Protein 1V90 (pdb70)

InterPro domains:
  IPR016328 Beta/delta-agatoxin family [PIRSF001882] (2-37)
  IPR016328 Beta/delta-agatoxin family [PS60015] (2-33)

Radius of gyration: 8.94 Å; Cα contacts (8 Å, |Δi|>4): 65; chains: 1; bounding box: 26×20×15 Å

Sequence (37 aa):
GCLGEGEKCADWSGPSCCDGFYCSCRSMPYCRCRNNSGCLGEGEKCADWSGPSCCDGFYCSCRSMPYCRCRNNSGCLGEGEKCADWSGPSCCDGFYCSCRSMPYCRCRNNSGCLGEGEKCADWSGPSCCDGFYCSCRSMPYCRCRNNSGCLGEGEKCADWSGPSCCDGFYCSCRSMPYCRCRNNSGCLGEGEKCADWSGPSCCDGFYCSCRSMPYCRCRNNSGCLGEGEKCADWSGPSCCDGFYCSCRSMPYCRCRNNSGCLGEGEKCADWSGPSCCDGFYCSCRSMPYCRCRNNSGCLGEGEKCADWSGPSCCDGFYCSCRSMPYCRCRNNSGCLGEGEKCADWSGPSCCDGFYCSCRSMPYCRCRNNSGCLGEGEKCADWSGPSCCDGFYCSCRSMPYCRCRNNSGCLGEGEKCADWSGPSCCDGFYCSCRSMPYCRCRNNSGCLGEGEKCADWSGPSCCDGFYCSCRSMPYCRCRNNSGCLGEGEKCADWSGPSCCDGFYCSCRSMPYCRCRNNSGCLGEGEKCADWSGPSCCDGFYCSCRSMPYCRCRNNSGCLGEGEKCADWSGPSCCDGFYCSCRSMPYCRCRNNSGCLGEGEKCADWSGPSCCDGFYCSCRSMPYCRCRNNSGCLGEGEKCADWSGPSCCDGFYCSCRSMPYCRCRNNSGCLGEGEKCADWSGPSCCDGFYCSCRSMPYCRCRNNSGCLGEGEKCADWSGPSCCDGFYCSCRSMPYCRCRNNS

Organism: Pireneitega luctuosa (NCBI:txid185217)

GO terms:
  GO:0005576 extracellular region (C, EXP)
  GO:0090729 toxin activity (F, IDA)
  GO:0019871 sodium channel inhibitor activity (F, IDA)

Solvent-accessible surface area: 3144 Å² total; per-residue (Å²): 116,65,10,27,127,77,99,130,14,38,138,242,86,27,43,68,10,25,141,49,28,102,28,61,32,188,120,78,131,151,34,157,30,126,97,99,151

Secondary structure (DSSP, 8-state):
----SSS---TTT-S---TTB----SSSS-----B--

B-factor: mean 1.0, std 0.0, range [1.0, 1.0]

Foldseek 3Di:
DFDADPHHHDPPVHFAGDPQWGKDPPPHNDIHIGGDD

Nearest PDB structures (foldseek):
  1v90-assembly1_A  TM=1.028E+00  e=8.537E-07  Pireneitega luctuosa
  1v91-assembly1_A  TM=5.366E-01  e=7.710E-04  Pireneitega luctuosa
  1kqh-assembly1_A  TM=5.358E-01  e=4.341E-02  Hadronyche infensa
  5irx-assembly1_E  TM=5.372E-01  e=1.035E+00  Cyriopagopus schmidti
  1v90-assembly1_A  TM=8.289E-01  e=4.088E-05  Pireneitega luctuosa

Structure (mmCIF, N/CA/C/O backbone):
data_1V90
#
_entry.id   1V90
#
loop_
_atom_site.group_PDB
_atom_site.id
_atom_site.type_symbol
_atom_site.label_atom_id
_atom_site.label_alt_id
_atom_site.label_comp_id
_atom_site.label_asym_id
_atom_site.label_entity_id
_atom_site.label_seq_id
_atom_site.pdbx_PDB_ins_code
_atom_site.Cartn_x
_atom_site.Cartn_y
_atom_site.Cartn_z
_atom_site.occupancy
_atom_site.B_iso_or_equiv
_atom_site.auth_seq_id
_atom_site.auth_comp_id
_atom_site.auth_asym_id
_atom_site.auth_atom_id
_atom_site.pdbx_PDB_model_num
ATOM 1 N N . GLY A 1 1 ? 6.278 8.870 7.431 1.00 1.00 1 GLY A N 1
ATOM 2 C CA . GLY A 1 1 ? 4.951 9.234 6.861 1.00 1.00 1 GLY A CA 1
ATOM 3 C C . GLY A 1 1 ? 4.384 8.146 5.971 1.00 1.00 1 GLY A C 1
ATOM 4 O O . GLY A 1 1 ? 5.130 7.419 5.315 1.00 1.00 1 GLY A O 1
ATOM 10 N N . CYS A 1 2 ? 3.060 8.031 5.952 1.00 1.00 2 CYS A N 1
ATOM 11 C CA . CYS A 1 2 ? 2.387 7.039 5.154 1.00 1.00 2 CYS A CA 1
ATOM 12 C C . CYS A 1 2 ? 2.525 7.348 3.664 1.00 1.00 2 CYS A C 1
ATOM 13 O O . CYS A 1 2 ? 3.328 8.195 3.272 1.00 1.00 2 CYS A O 1
ATOM 20 N N . LEU A 1 3 ? 1.747 6.654 2.835 1.00 1.00 3 LEU A N 1
ATOM 21 C CA . LEU A 1 3 ? 1.801 6.862 1.392 1.00 1.00 3 LEU A CA 1
ATOM 22 C C . LEU A 1 3 ? 0.476 7.399 0.861 1.00 1.00 3 LEU A C 1
ATOM 23 O O . LEU A 1 3 ? -0.269 6.690 0.185 1.00 1.00 3 LEU A O 1
ATOM 39 N N . GLY A 1 4 ? 0.197 8.663 1.168 1.00 1.00 4 GLY A N 1
ATOM 40 C CA . GLY A 1 4 ? -1.032 9.294 0.714 1.00 1.00 4 GLY A CA 1
ATOM 41 C C . GLY A 1 4 ? -2.252 8.406 0.872 1.00 1.00 4 GLY A C 1
ATOM 42 O O . GLY A 1 4 ? -2.339 7.623 1.817 1.00 1.00 4 GLY A O 1
ATOM 46 N N . GLU A 1 5 ? -3.195 8.531 -0.056 1.00 1.00 5 GLU A N 1
ATOM 47 C CA . GLU A 1 5 ? -4.417 7.735 -0.018 1.00 1.00 5 GLU A CA 1
ATOM 48 C C . GLU A 1 5 ? -4.578 6.923 -1.299 1.00 1.00 5 GLU A C 1
ATOM 49 O O . GLU A 1 5 ? -4.836 5.720 -1.255 1.00 1.00 5 GLU A O 1
ATOM 61 N N . GLY A 1 6 ? -4.428 7.590 -2.441 1.00 1.00 6 GLY A N 1
ATOM 62 C CA . GLY A 1 6 ? -4.565 6.913 -3.723 1.00 1.00 6 GLY A CA 1
ATOM 63 C C . GLY A 1 6 ? -3.281 6.582 -4.365 1.00 1.00 6 GLY A C 1
ATOM 64 O O . GLY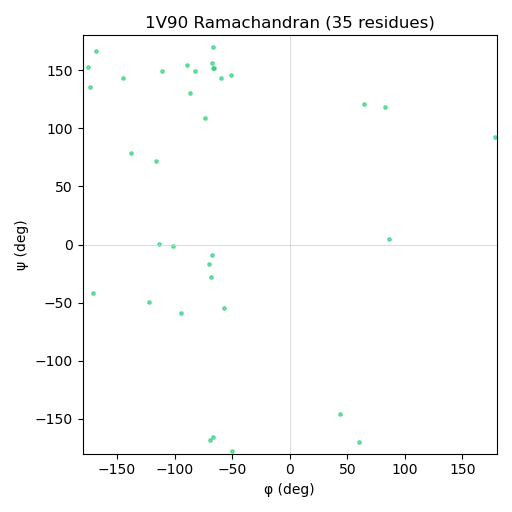 A 1 6 ? -3.153 5.998 -5.441 1.00 1.00 6 GLY A O 1
ATOM 68 N N . GLU A 1 7 ? -2.399 6.995 -3.630 1.00 1.00 7 GLU A N 1
ATOM 69 C CA . GLU A 1 7 ? -0.966 6.882 -3.877 1.00 1.00 7 GLU A CA 1
ATOM 70 C C . GLU A 1 7 ? -0.489 5.448 -3.670 1.00 1.00 7 GLU A C 1
ATOM 71 O O . GLU A 1 7 ? -0.432 4.960 -2.541 1.00 1.00 7 GLU A O 1
ATOM 83 N N . LYS A 1 8 ? -0.149 4.779 -4.766 1.00 1.00 8 LYS A N 1
ATOM 84 C CA . LYS A 1 8 ? 0.323 3.400 -4.704 1.00 1.00 8 LYS A CA 1
ATOM 85 C C . LYS A 1 8 ? 1.588 3.296 -3.859 1.00 1.00 8 LYS A C 1
ATOM 86 O O . LYS A 1 8 ? 2.437 4.187 -3.882 1.00 1.00 8 LYS A O 1
ATOM 105 N N . CYS A 1 9 ? 1.707 2.203 -3.112 1.00 1.00 9 CYS A N 1
ATOM 106 C CA . CYS A 1 9 ? 2.866 1.984 -2.260 1.00 1.00 9 CYS A CA 1
ATOM 107 C C . CYS A 1 9 ? 4.131 1.789 -3.088 1.00 1.00 9 CYS A C 1
ATOM 108 O O . CYS A 1 9 ? 4.070 1.639 -4.308 1.00 1.00 9 CYS A O 1
ATOM 115 N N . ALA A 1 10 ? 5.277 1.791 -2.415 1.00 1.00 10 ALA A N 1
ATOM 116 C CA . ALA A 1 10 ? 6.559 1.613 -3.085 1.00 1.00 10 ALA A CA 1
ATOM 117 C C . ALA A 1 10 ? 7.700 1.547 -2.077 1.00 1.00 10 ALA A C 1
ATOM 118 O O . ALA A 1 10 ? 7.614 2.115 -0.988 1.00 1.00 10 ALA A O 1
ATOM 125 N N . ASP A 1 11 ? 8.771 0.853 -2.449 1.00 1.00 11 ASP A N 1
ATOM 126 C CA . ASP A 1 11 ? 9.934 0.713 -1.580 1.00 1.00 11 ASP A CA 1
ATOM 127 C C . ASP A 1 11 ? 10.649 2.050 -1.386 1.00 1.00 11 ASP A C 1
ATOM 128 O O . ASP A 1 11 ? 11.548 2.166 -0.553 1.00 1.00 11 ASP A O 1
ATOM 137 N N . TRP A 1 12 ? 10.247 3.059 -2.157 1.00 1.00 12 TRP A N 1
ATOM 138 C CA . TRP A 1 12 ? 10.842 4.375 -2.072 1.00 1.00 12 TRP A CA 1
ATOM 139 C C . TRP A 1 12 ? 10.735 4.937 -0.657 1.00 1.00 12 TRP A C 1
ATOM 140 O O . TRP A 1 12 ? 11.736 5.328 -0.057 1.00 1.00 12 TRP A O 1
ATOM 161 N N . SER A 1 13 ? 9.514 4.976 -0.133 1.00 1.00 13 SER A N 1
ATOM 162 C CA . SER A 1 13 ? 9.274 5.495 1.215 1.00 1.00 13 SER A CA 1
ATOM 163 C C . SER A 1 13 ? 8.803 4.417 2.154 1.00 1.00 13 SER A C 1
ATOM 164 O O . SER A 1 13 ? 8.539 4.632 3.337 1.00 1.00 13 SER A O 1
ATOM 172 N N . GLY A 1 14 ? 8.714 3.281 1.578 1.00 1.00 14 GLY A N 1
ATOM 173 C CA . GLY A 1 14 ? 8.279 2.085 2.274 1.00 1.00 14 GLY A CA 1
ATOM 174 C C . GLY A 1 14 ? 6.765 1.983 2.359 1.00 1.00 14 GLY A C 1
ATOM 175 O O . GLY A 1 14 ? 6.120 2.851 2.947 1.00 1.00 14 GLY A O 1
ATOM 179 N N . PRO A 1 15 ? 6.162 0.929 1.777 1.00 1.00 15 PRO A N 1
ATOM 180 C CA . PRO A 1 15 ? 4.708 0.742 1.803 1.00 1.00 15 PRO A CA 1
ATOM 181 C C . PRO A 1 15 ? 4.132 0.847 3.211 1.00 1.00 15 PRO A C 1
ATOM 182 O O . PRO A 1 15 ? 4.769 0.446 4.185 1.00 1.00 15 PRO A O 1
ATOM 193 N N . SER A 1 16 ? 2.922 1.386 3.309 1.00 1.00 16 SER A N 1
ATOM 194 C CA . SER A 1 16 ? 2.257 1.542 4.598 1.00 1.00 16 SER A CA 1
ATOM 195 C C . SER A 1 16 ? 0.810 1.983 4.418 1.00 1.00 16 SER A C 1
ATOM 196 O O . SER A 1 16 ? -0.091 1.496 5.101 1.00 1.00 16 SER A O 1
ATOM 204 N N . CYS A 1 17 ? 0.600 2.910 3.494 1.00 1.00 17 CYS A N 1
ATOM 205 C CA . CYS A 1 17 ? -0.734 3.430 3.213 1.00 1.00 17 CYS A CA 1
ATOM 206 C C . CYS A 1 17 ? -1.291 4.174 4.426 1.00 1.00 17 CYS A C 1
ATOM 207 O O . CYS A 1 17 ? -1.418 3.604 5.510 1.00 1.00 17 CYS A O 1
ATOM 214 N N . CYS A 1 18 ? -1.609 5.455 4.236 1.00 1.00 18 CYS A N 1
ATOM 215 C CA . CYS A 1 18 ? -2.141 6.290 5.315 1.00 1.00 18 CYS A CA 1
ATOM 216 C C . CYS A 1 18 ? -3.311 5.619 6.034 1.00 1.00 18 CYS A C 1
ATOM 217 O O . CYS A 1 18 ? -3.679 4.484 5.731 1.00 1.00 18 CYS A O 1
ATOM 224 N N . ASP A 1 19 ? -3.881 6.336 6.999 1.00 1.00 19 ASP A N 1
ATOM 225 C CA . ASP A 1 19 ? -5.000 5.825 7.787 1.00 1.00 19 ASP A CA 1
ATOM 226 C C . ASP A 1 19 ? -6.255 5.652 6.938 1.00 1.00 19 ASP A C 1
ATOM 227 O O . ASP A 1 19 ? -6.445 6.344 5.938 1.00 1.00 19 ASP A O 1
ATOM 236 N N . GLY A 1 20 ? -7.105 4.713 7.346 1.00 1.00 20 GLY A N 1
ATOM 237 C CA . GLY A 1 20 ? -8.332 4.448 6.618 1.00 1.00 20 GLY A CA 1
ATOM 238 C C . GLY A 1 20 ? -8.122 3.461 5.489 1.00 1.00 20 GLY A C 1
ATOM 239 O O . GLY A 1 20 ? -9.033 3.195 4.705 1.00 1.00 20 GLY A O 1
ATOM 243 N N . PHE A 1 21 ? -6.910 2.923 5.405 1.00 1.00 21 PHE A N 1
ATOM 244 C CA . PHE A 1 21 ? -6.565 1.966 4.363 1.00 1.00 21 PHE A CA 1
ATOM 245 C C . PHE A 1 21 ? -5.170 1.396 4.605 1.00 1.00 21 PHE A C 1
ATOM 246 O O . PHE A 1 21 ? -4.238 2.135 4.927 1.00 1.00 21 PHE A O 1
ATOM 263 N N . TYR A 1 22 ? -5.028 0.084 4.454 1.00 1.00 22 TYR A N 1
ATOM 264 C CA . TYR A 1 22 ? -3.741 -0.571 4.665 1.00 1.00 22 TYR A CA 1
ATOM 265 C C . TYR A 1 22 ? -3.160 -1.078 3.349 1.00 1.00 22 TYR A C 1
ATOM 266 O O . TYR A 1 22 ? -3.896 -1.444 2.433 1.00 1.00 22 TYR A O 1
ATOM 284 N N . CYS A 1 23 ? -1.833 -1.098 3.264 1.00 1.00 23 CYS A N 1
ATOM 285 C CA . CYS A 1 23 ? -1.151 -1.561 2.061 1.00 1.00 23 CYS A CA 1
ATOM 286 C C . CYS A 1 23 ? -0.897 -3.063 2.119 1.00 1.00 23 CYS A C 1
ATOM 287 O O . CYS A 1 23 ? -0.800 -3.647 3.199 1.00 1.00 23 CYS A O 1
ATOM 294 N N . SER A 1 24 ? -0.789 -3.681 0.948 1.00 1.00 24 SER A N 1
ATOM 295 C CA . SER A 1 24 ? -0.544 -5.115 0.858 1.00 1.00 24 SER A CA 1
ATOM 296 C C . SER A 1 24 ? 0.475 -5.422 -0.235 1.00 1.00 24 SER A C 1
ATOM 297 O O . SER A 1 24 ? 0.113 -5.840 -1.335 1.00 1.00 24 SER A O 1
ATOM 305 N N . CYS A 1 25 ? 1.750 -5.211 0.075 1.00 1.00 25 CYS A N 1
ATOM 306 C CA . CYS A 1 25 ? 2.822 -5.463 -0.881 1.00 1.00 25 CYS A CA 1
ATOM 307 C C . CYS A 1 25 ? 3.402 -6.861 -0.692 1.00 1.00 25 CYS A C 1
ATOM 308 O O . CYS A 1 25 ? 3.384 -7.681 -1.610 1.00 1.00 25 CYS A O 1
ATOM 315 N N . ARG A 1 26 ? 3.917 -7.125 0.504 1.00 1.00 26 ARG A N 1
ATOM 316 C CA . ARG A 1 26 ? 4.503 -8.424 0.814 1.00 1.00 26 ARG A CA 1
ATOM 317 C C . ARG A 1 26 ? 5.676 -8.726 -0.114 1.00 1.00 26 ARG A C 1
ATOM 318 O O . ARG A 1 26 ? 6.139 -7.855 -0.849 1.00 1.00 26 ARG A O 1
ATOM 339 N N . SER A 1 27 ? 6.152 -9.967 -0.073 1.00 1.00 27 SER A N 1
ATOM 340 C CA . SER A 1 27 ? 7.272 -10.384 -0.910 1.00 1.00 27 SER A CA 1
ATOM 341 C C . SER A 1 27 ? 6.867 -10.456 -2.381 1.00 1.00 27 SER A C 1
ATOM 342 O O . SER A 1 27 ? 7.722 -10.487 -3.266 1.00 1.00 27 SER A O 1
ATOM 350 N N . MET A 1 28 ? 5.563 -10.484 -2.635 1.00 1.00 28 MET A N 1
ATOM 351 C CA . MET A 1 28 ? 5.053 -10.553 -4.000 1.00 1.00 28 MET A CA 1
ATOM 352 C C . MET A 1 28 ? 5.395 -9.282 -4.775 1.00 1.00 28 MET A C 1
ATOM 353 O O . MET A 1 28 ? 5.541 -8.210 -4.188 1.00 1.00 28 MET A O 1
ATOM 367 N N . PRO A 1 29 ? 5.530 -9.384 -6.110 1.00 1.00 29 PRO A N 1
ATOM 368 C CA . PRO A 1 29 ? 5.859 -8.237 -6.961 1.00 1.00 29 PRO A CA 1
ATOM 369 C C . PRO A 1 29 ? 4.720 -7.225 -7.031 1.00 1.00 29 PRO A C 1
ATOM 370 O O . PRO A 1 29 ? 4.947 -6.033 -7.236 1.00 1.00 29 PRO A O 1
ATOM 381 N N . TYR A 1 30 ? 3.495 -7.710 -6.861 1.00 1.00 30 TYR A N 1
ATOM 382 C CA . TYR A 1 30 ? 2.319 -6.849 -6.906 1.00 1.00 30 TYR A CA 1
ATOM 383 C C . TYR A 1 30 ? 2.032 -6.243 -5.536 1.00 1.00 30 TYR A C 1
ATOM 384 O O . TYR A 1 30 ? 1.993 -6.950 -4.529 1.00 1.00 30 TYR A O 1
ATOM 402 N N . CYS A 1 31 ? 1.832 -4.929 -5.507 1.00 1.00 31 CYS A N 1
ATOM 403 C CA . CYS A 1 31 ? 1.548 -4.227 -4.261 1.00 1.00 31 CYS A CA 1
ATOM 404 C C . CYS A 1 31 ? 0.569 -3.080 -4.485 1.00 1.00 31 CYS A C 1
ATOM 405 O O . CYS A 1 31 ? 0.613 -2.404 -5.513 1.00 1.00 31 CYS A O 1
ATOM 412 N N . ARG A 1 32 ? -0.313 -2.868 -3.515 1.00 1.00 32 ARG A N 1
ATOM 413 C CA . ARG A 1 32 ? -1.305 -1.803 -3.601 1.00 1.00 32 ARG A CA 1
ATOM 414 C C . ARG A 1 32 ? -1.996 -1.596 -2.258 1.00 1.00 32 ARG A C 1
ATOM 415 O O . ARG A 1 32 ? -1.881 -2.426 -1.356 1.00 1.00 32 ARG A O 1
ATOM 436 N N . CYS A 1 33 ? -2.714 -0.485 -2.130 1.00 1.00 33 CYS A N 1
ATOM 437 C CA . CYS A 1 33 ? -3.420 -0.170 -0.903 1.00 1.00 33 CYS A CA 1
ATOM 438 C C . CYS A 1 33 ? -4.556 -1.157 -0.660 1.00 1.00 33 CYS A C 1
ATOM 439 O O . CYS A 1 33 ? -4.629 -2.209 -1.295 1.00 1.00 33 CYS A O 1
ATOM 446 N N . ARG A 1 34 ? -5.439 -0.802 0.263 1.00 1.00 34 ARG A N 1
ATOM 447 C CA . ARG A 1 34 ? -6.582 -1.642 0.607 1.00 1.00 34 ARG A CA 1
ATOM 448 C C . ARG A 1 34 ? -7.403 -1.000 1.718 1.00 1.00 34 ARG A C 1
ATOM 449 O O . ARG A 1 34 ? -7.131 -1.197 2.902 1.00 1.00 34 ARG A O 1
ATOM 470 N N . ASN A 1 35 ? -8.408 -0.230 1.323 1.00 1.00 35 ASN A N 1
ATOM 471 C CA . ASN A 1 35 ? -9.276 0.446 2.281 1.00 1.00 35 ASN A CA 1
ATOM 472 C C . ASN A 1 35 ? -10.115 -0.562 3.052 1.00 1.00 35 ASN A C 1
ATOM 473 O O . ASN A 1 35 ? -10.356 -1.672 2.578 1.00 1.00 35 ASN A O 1
ATOM 484 N N . ASN A 1 36 ? -10.568 -0.171 4.234 1.00 1.00 36 ASN A N 1
ATOM 485 C CA . ASN A 1 36 ? -11.390 -1.053 5.048 1.00 1.00 36 ASN A CA 1
ATOM 486 C C . ASN A 1 36 ? -12.843 -1.001 4.596 1.00 1.00 36 ASN A C 1
ATOM 487 O O . ASN A 1 36 ? -13.321 0.024 4.110 1.00 1.00 36 ASN A O 1
ATOM 498 N N . SER A 1 37 ? -13.535 -2.117 4.761 1.00 1.00 37 SER A N 1
ATOM 499 C CA . SER A 1 37 ? -14.938 -2.215 4.374 1.00 1.00 37 SER A CA 1
ATOM 500 C C . SER A 1 37 ? -15.851 -1.950 5.567 1.00 1.00 37 SER A C 1
ATOM 501 O O . SER A 1 37 ? -15.324 -1.691 6.669 1.00 1.00 37 SER A O 1
ATOM 510 N N . GLY A 1 1 ? 6.298 11.139 5.655 1.00 1.00 1 GLY A N 2
ATOM 511 C CA . GLY A 1 1 ? 4.827 11.229 5.439 1.00 1.00 1 GLY A CA 2
ATOM 512 C C . GLY A 1 1 ? 4.183 9.869 5.261 1.00 1.00 1 GLY A C 2
ATOM 513 O O . GLY A 1 1 ? 4.846 8.839 5.385 1.00 1.00 1 GLY A O 2
ATOM 519 N N . CYS A 1 2 ? 2.886 9.864 4.969 1.00 1.00 2 CYS A N 2
ATOM 520 C CA . CYS A 1 2 ? 2.147 8.637 4.773 1.00 1.00 2 CYS A CA 2
ATOM 521 C C . CYS A 1 2 ? 2.463 8.029 3.410 1.00 1.00 2 CYS A C 2
ATOM 522 O O . CYS A 1 2 ? 3.364 8.493 2.711 1.00 1.00 2 CYS A O 2
ATOM 529 N N . LEU A 1 3 ? 1.718 6.995 3.032 1.00 1.00 3 LEU A N 2
ATOM 530 C CA . LEU A 1 3 ? 1.930 6.343 1.746 1.00 1.00 3 LEU A CA 2
ATOM 531 C C . LEU A 1 3 ? 0.639 6.304 0.939 1.00 1.00 3 LEU A C 2
ATOM 532 O O . LEU A 1 3 ? 0.071 5.241 0.688 1.00 1.00 3 LEU A O 2
ATOM 548 N N . GLY A 1 4 ? 0.194 7.485 0.531 1.00 1.00 4 GLY A N 2
ATOM 549 C CA . GLY A 1 4 ? -1.020 7.608 -0.257 1.00 1.00 4 GLY A CA 2
ATOM 550 C C . GLY A 1 4 ? -2.185 6.807 0.290 1.00 1.00 4 GLY A C 2
ATOM 551 O O . GLY A 1 4 ? -2.101 6.227 1.373 1.00 1.00 4 GLY A O 2
ATOM 555 N N . GLU A 1 5 ? -3.278 6.782 -0.468 1.00 1.00 5 GLU A N 2
ATOM 556 C CA . GLU A 1 5 ? -4.478 6.055 -0.069 1.00 1.00 5 GLU A CA 2
ATOM 557 C C . GLU A 1 5 ? -5.013 5.223 -1.231 1.00 1.00 5 GLU A C 2
ATOM 558 O O . GLU A 1 5 ? -5.319 4.042 -1.072 1.00 1.00 5 GLU A O 2
ATOM 570 N N . GLY A 1 6 ? -5.127 5.850 -2.398 1.00 1.00 6 GLY A N 2
ATOM 571 C CA . GLY A 1 6 ? -5.631 5.153 -3.574 1.00 1.00 6 GLY A CA 2
ATOM 572 C C . GLY A 1 6 ? -4.586 4.786 -4.544 1.00 1.00 6 GLY A C 2
ATOM 573 O O . GLY A 1 6 ? -4.777 4.187 -5.603 1.00 1.00 6 GLY A O 2
ATOM 577 N N . GLU A 1 7 ? -3.525 5.187 -4.094 1.00 1.00 7 GLU A N 2
ATOM 578 C CA . GLU A 1 7 ? -2.221 5.040 -4.732 1.00 1.00 7 GLU A CA 2
ATOM 579 C C . GLU A 1 7 ? -1.563 3.725 -4.323 1.00 1.00 7 GLU A C 2
ATOM 580 O O . GLU A 1 7 ? -2.004 3.065 -3.382 1.00 1.00 7 GLU A O 2
ATOM 592 N N . LYS A 1 8 ? -0.505 3.351 -5.035 1.00 1.00 8 LYS A N 2
ATOM 593 C CA . LYS A 1 8 ? 0.211 2.115 -4.744 1.00 1.00 8 LYS A CA 2
ATOM 594 C C . LYS A 1 8 ? 1.507 2.398 -3.993 1.00 1.00 8 LYS A C 2
ATOM 595 O O . LYS A 1 8 ? 2.189 3.389 -4.258 1.00 1.00 8 LYS A O 2
ATOM 614 N N . CYS A 1 9 ? 1.838 1.522 -3.052 1.00 1.00 9 CYS A N 2
ATOM 615 C CA . CYS A 1 9 ? 3.041 1.669 -2.257 1.00 1.00 9 CYS A CA 2
ATOM 616 C C . CYS A 1 9 ? 4.284 1.282 -3.037 1.00 1.00 9 CYS A C 2
ATOM 617 O O . CYS A 1 9 ? 4.210 0.870 -4.195 1.00 1.00 9 CYS A O 2
ATOM 624 N N . ALA A 1 10 ? 5.424 1.419 -2.383 1.00 1.00 10 ALA A N 2
ATOM 625 C CA . ALA A 1 10 ? 6.707 1.089 -2.989 1.00 1.00 10 ALA A CA 2
ATOM 626 C C . ALA A 1 10 ? 7.748 0.764 -1.923 1.00 1.00 10 ALA A C 2
ATOM 627 O O . ALA A 1 10 ? 7.653 1.228 -0.786 1.00 1.00 10 ALA A O 2
ATOM 634 N N . ASP A 1 11 ? 8.743 -0.033 -2.299 1.00 1.00 11 ASP A N 2
ATOM 635 C CA . ASP A 1 11 ? 9.806 -0.420 -1.377 1.00 1.00 11 ASP A CA 2
ATOM 636 C C . ASP A 1 11 ? 10.675 0.779 -0.993 1.00 1.00 11 ASP A C 2
ATOM 637 O O . ASP A 1 11 ? 11.517 0.682 -0.100 1.00 1.00 11 ASP A O 2
ATOM 646 N N . TRP A 1 12 ? 10.468 1.907 -1.668 1.00 1.00 12 TRP A N 2
ATOM 647 C CA . TRP A 1 12 ? 11.223 3.112 -1.402 1.00 1.00 12 TRP A CA 2
ATOM 648 C C . TRP A 1 12 ? 11.091 3.534 0.059 1.00 1.00 12 TRP A C 2
ATOM 649 O O . TRP A 1 12 ? 12.089 3.720 0.755 1.00 1.00 12 TRP A O 2
ATOM 670 N N . SER A 1 13 ? 9.851 3.686 0.515 1.00 1.00 13 SER A N 2
ATOM 671 C CA . SER A 1 13 ? 9.586 4.091 1.897 1.00 1.00 13 SER A CA 2
ATOM 672 C C . SER A 1 13 ? 8.906 3.000 2.680 1.00 1.00 13 SER A C 2
ATOM 673 O O . SER A 1 13 ? 8.588 3.127 3.862 1.00 1.00 13 SER A O 2
ATOM 681 N N . GLY A 1 14 ? 8.706 1.955 1.976 1.00 1.00 14 GLY A N 2
ATOM 682 C CA . GLY A 1 14 ? 8.063 0.767 2.506 1.00 1.00 14 GLY A CA 2
ATOM 683 C C . GLY A 1 14 ? 6.555 0.923 2.610 1.00 1.00 14 GLY A C 2
ATOM 684 O O . GLY A 1 14 ? 6.072 1.930 3.127 1.00 1.00 14 GLY A O 2
ATOM 688 N N . PRO A 1 15 ? 5.777 -0.061 2.124 1.00 1.00 15 PRO A N 2
ATOM 689 C CA . PRO A 1 15 ? 4.312 -0.005 2.174 1.00 1.00 15 PRO A CA 2
ATOM 690 C C . PRO A 1 15 ? 3.789 0.259 3.581 1.00 1.00 15 PRO A C 2
ATOM 691 O O . PRO A 1 15 ? 4.374 -0.191 4.566 1.00 1.00 15 PRO A O 2
ATOM 702 N N . SER A 1 16 ? 2.683 0.991 3.668 1.00 1.00 16 SER A N 2
ATOM 703 C CA . SER A 1 16 ? 2.080 1.312 4.956 1.00 1.00 16 SER A CA 2
ATOM 704 C C . SER A 1 16 ? 0.717 1.965 4.778 1.00 1.00 16 SER A C 2
ATOM 705 O O . SER A 1 16 ? -0.259 1.583 5.425 1.00 1.00 16 SER A O 2
ATOM 713 N N . CYS A 1 17 ? 0.664 2.950 3.896 1.00 1.00 17 CYS A N 2
ATOM 714 C CA . CYS A 1 17 ? -0.574 3.673 3.619 1.00 1.00 17 CYS A CA 2
ATOM 715 C C . CYS A 1 17 ? -1.058 4.411 4.865 1.00 1.00 17 CYS A C 2
ATOM 716 O O . CYS A 1 17 ? -1.014 3.869 5.969 1.00 1.00 17 CYS A O 2
ATOM 723 N N . CYS A 1 18 ? -1.513 5.653 4.688 1.00 1.00 18 CYS A N 2
ATOM 724 C CA . CYS A 1 18 ? -1.997 6.455 5.812 1.00 1.00 18 CYS A CA 2
ATOM 725 C C . CYS A 1 18 ? -3.100 5.742 6.584 1.00 1.00 18 CYS A C 2
ATOM 726 O O . CYS A 1 18 ? -3.221 4.518 6.554 1.00 1.00 18 CYS A O 2
ATOM 733 N N . ASP A 1 19 ? -3.895 6.536 7.280 1.00 1.00 19 ASP A N 2
ATOM 734 C CA . ASP A 1 19 ? -4.997 6.021 8.086 1.00 1.00 19 ASP A CA 2
ATOM 735 C C . ASP A 1 19 ? -6.267 5.870 7.256 1.00 1.00 19 ASP A C 2
ATOM 736 O O . ASP A 1 19 ? -6.483 6.602 6.290 1.00 1.00 19 ASP A O 2
ATOM 745 N N . GLY A 1 20 ? -7.098 4.905 7.636 1.00 1.00 20 GLY A N 2
ATOM 746 C CA . GLY A 1 20 ? -8.332 4.659 6.916 1.00 1.00 20 GLY A CA 2
ATOM 747 C C . GLY A 1 20 ? -8.117 3.760 5.717 1.00 1.00 20 GLY A C 2
ATOM 748 O O . GLY A 1 20 ? -9.027 3.550 4.915 1.00 1.00 20 GLY A O 2
ATOM 752 N N . PHE A 1 21 ? -6.902 3.233 5.594 1.00 1.00 21 PHE A N 2
ATOM 753 C CA . PHE A 1 21 ? -6.554 2.354 4.485 1.00 1.00 21 PHE A CA 2
ATOM 754 C C . PHE A 1 21 ? -5.171 1.747 4.696 1.00 1.00 21 PHE A C 2
ATOM 755 O O . PHE A 1 21 ? -4.198 2.465 4.928 1.00 1.00 21 PHE A O 2
ATOM 772 N N . TYR A 1 22 ? -5.088 0.424 4.617 1.00 1.00 22 TYR A N 2
ATOM 773 C CA . TYR A 1 22 ? -3.819 -0.271 4.803 1.00 1.00 22 TYR A CA 2
ATOM 774 C C . TYR A 1 22 ? -3.235 -0.706 3.464 1.00 1.00 22 TYR A C 2
ATOM 775 O O . TYR A 1 22 ? -3.963 -0.898 2.490 1.00 1.00 22 TYR A O 2
ATOM 793 N N . CYS A 1 23 ? -1.915 -0.856 3.423 1.00 1.00 23 CYS A N 2
ATOM 794 C CA . CYS A 1 23 ? -1.231 -1.266 2.202 1.00 1.00 23 CYS A CA 2
ATOM 795 C C . CYS A 1 23 ? -0.773 -2.717 2.289 1.00 1.00 23 CYS A C 2
ATOM 796 O O . CYS A 1 23 ? -0.557 -3.249 3.377 1.00 1.00 23 CYS A O 2
ATOM 803 N N . SER A 1 24 ? -0.625 -3.349 1.130 1.00 1.00 24 SER A N 2
ATOM 804 C CA . SER A 1 24 ? -0.189 -4.738 1.064 1.00 1.00 24 SER A CA 2
ATOM 805 C C . SER A 1 24 ? 0.674 -4.975 -0.171 1.00 1.00 24 SER A C 2
ATOM 806 O O . SER A 1 24 ? 0.166 -5.046 -1.291 1.00 1.00 24 SER A O 2
ATOM 814 N N . CYS A 1 25 ? 1.981 -5.094 0.039 1.00 1.00 25 CYS A N 2
ATOM 815 C CA . CYS A 1 25 ? 2.912 -5.321 -1.060 1.00 1.00 25 CYS A CA 2
ATOM 816 C C . CYS A 1 25 ? 3.366 -6.776 -1.100 1.00 1.00 25 CYS A C 2
ATOM 817 O O . CYS A 1 25 ? 3.371 -7.406 -2.158 1.00 1.00 25 CYS A O 2
ATOM 824 N N . ARG A 1 26 ? 3.746 -7.306 0.059 1.00 1.00 26 ARG A N 2
ATOM 825 C CA . ARG A 1 26 ? 4.201 -8.688 0.154 1.00 1.00 26 ARG A CA 2
ATOM 826 C C . ARG A 1 26 ? 5.401 -8.929 -0.759 1.00 1.00 26 ARG A C 2
ATOM 827 O O . ARG A 1 26 ? 6.034 -7.983 -1.228 1.00 1.00 26 ARG A O 2
ATOM 848 N N . SER A 1 27 ? 5.709 -10.198 -1.009 1.00 1.00 27 SER A N 2
ATOM 849 C CA . SER A 1 27 ? 6.833 -10.557 -1.867 1.00 1.00 27 SER A CA 2
ATOM 850 C C . SER A 1 27 ? 6.661 -9.987 -3.272 1.00 1.00 27 SER A C 2
ATOM 851 O O . SER A 1 27 ? 7.627 -9.862 -4.024 1.00 1.00 27 SER A O 2
ATOM 859 N N . MET A 1 28 ? 5.427 -9.643 -3.618 1.00 1.00 28 MET A N 2
ATOM 860 C CA . MET A 1 28 ? 5.127 -9.085 -4.931 1.00 1.00 28 MET A CA 2
ATOM 861 C C . MET A 1 28 ? 5.733 -7.690 -5.078 1.00 1.00 28 MET A C 2
ATOM 862 O O . MET A 1 28 ? 5.668 -6.878 -4.155 1.00 1.00 28 MET A O 2
ATOM 876 N N . PRO A 1 29 ? 6.333 -7.388 -6.245 1.00 1.00 29 PRO A N 2
ATOM 877 C CA . PRO A 1 29 ? 6.948 -6.081 -6.499 1.00 1.00 29 PRO A CA 2
ATOM 878 C C . PRO A 1 29 ? 5.914 -4.967 -6.621 1.00 1.00 29 PRO A C 2
ATOM 879 O O . PRO A 1 29 ? 6.206 -3.803 -6.348 1.00 1.00 29 PRO A O 2
ATOM 890 N N . TYR A 1 30 ? 4.704 -5.332 -7.031 1.00 1.00 30 TYR A N 2
ATOM 891 C CA . TYR A 1 30 ? 3.626 -4.362 -7.188 1.00 1.00 30 TYR A CA 2
ATOM 892 C C . TYR A 1 30 ? 2.751 -4.316 -5.940 1.00 1.00 30 TYR A C 2
ATOM 893 O O . TYR A 1 30 ? 2.079 -5.291 -5.604 1.00 1.00 30 TYR A O 2
ATOM 911 N N . CYS A 1 31 ? 2.765 -3.176 -5.255 1.00 1.00 31 CYS A N 2
ATOM 912 C CA . CYS A 1 31 ? 1.972 -3.004 -4.043 1.00 1.00 31 CYS A CA 2
ATOM 913 C C . CYS A 1 31 ? 0.717 -2.186 -4.323 1.00 1.00 31 CYS A C 2
ATOM 914 O O . CYS A 1 31 ? 0.532 -1.670 -5.425 1.00 1.00 31 CYS A O 2
ATOM 921 N N . ARG A 1 32 ? -0.143 -2.070 -3.316 1.00 1.00 32 ARG A N 2
ATOM 922 C CA . ARG A 1 32 ? -1.381 -1.313 -3.450 1.00 1.00 32 ARG A CA 2
ATOM 923 C C . ARG A 1 32 ? -2.061 -1.137 -2.096 1.00 1.00 32 ARG A C 2
ATOM 924 O O . ARG A 1 32 ? -2.023 -2.030 -1.250 1.00 1.00 32 ARG A O 2
ATOM 945 N N . CYS A 1 33 ? -2.687 0.019 -1.900 1.00 1.00 33 CYS A N 2
ATOM 946 C CA . CYS A 1 33 ? -3.379 0.313 -0.656 1.00 1.00 33 CYS A CA 2
ATOM 947 C C . CYS A 1 33 ? -4.531 -0.664 -0.436 1.00 1.00 33 CYS A C 2
ATOM 948 O O . CYS A 1 33 ? -4.584 -1.727 -1.054 1.00 1.00 33 CYS A O 2
ATOM 955 N N . ARG A 1 34 ? -5.450 -0.294 0.448 1.00 1.00 34 ARG A N 2
ATOM 956 C CA . ARG A 1 34 ? -6.605 -1.131 0.756 1.00 1.00 34 ARG A CA 2
ATOM 957 C C . ARG A 1 34 ? -7.444 -0.502 1.860 1.00 1.00 34 ARG A C 2
ATOM 958 O O . ARG A 1 34 ? -7.186 -0.705 3.047 1.00 1.00 34 ARG A O 2
ATOM 979 N N . ASN A 1 35 ? -8.452 0.261 1.458 1.00 1.00 35 ASN A N 2
ATOM 980 C CA . ASN A 1 35 ? -9.338 0.923 2.408 1.00 1.00 35 ASN A CA 2
ATOM 981 C C . ASN A 1 35 ? -10.173 -0.099 3.163 1.00 1.00 35 ASN A C 2
ATOM 982 O O . ASN A 1 35 ? -10.449 -1.185 2.652 1.00 1.00 35 ASN A O 2
ATOM 993 N N . ASN A 1 36 ? -10.585 0.250 4.374 1.00 1.00 36 ASN A N 2
ATOM 994 C CA . ASN A 1 36 ? -11.400 -0.651 5.173 1.00 1.00 36 ASN A CA 2
ATOM 995 C C . ASN A 1 36 ? -12.853 -0.602 4.725 1.00 1.00 36 ASN A C 2
ATOM 996 O O . ASN A 1 36 ? -13.340 0.429 4.260 1.00 1.00 36 ASN A O 2
ATOM 1007 N N . SER A 1 37 ? -13.537 -1.725 4.869 1.00 1.00 37 SER A N 2
ATOM 1008 C CA . SER A 1 37 ? -14.940 -1.826 4.483 1.00 1.00 37 SER A CA 2
ATOM 1009 C C . SER A 1 37 ? -15.840 -1.170 5.525 1.00 1.00 37 SER A C 2
ATOM 1010 O O . SER A 1 37 ? -15.526 -1.279 6.730 1.00 1.00 37 SER A O 2
ATOM 1019 N N . GLY A 1 1 ? 4.830 12.313 6.353 1.00 1.00 1 GLY A N 3
ATOM 1020 C CA . GLY A 1 1 ? 4.366 11.926 4.992 1.00 1.00 1 GLY A CA 3
ATOM 1021 C C . GLY A 1 1 ? 3.815 10.515 4.946 1.00 1.00 1 GLY A C 3
ATOM 1022 O O . GLY A 1 1 ? 4.521 9.555 5.255 1.00 1.00 1 GLY A O 3
ATOM 1028 N N . CYS A 1 2 ? 2.549 10.388 4.561 1.00 1.00 2 CYS A N 3
ATOM 1029 C CA . CYS A 1 2 ? 1.899 9.098 4.473 1.00 1.00 2 CYS A CA 3
ATOM 1030 C C . CYS A 1 2 ? 2.362 8.347 3.228 1.00 1.00 2 CYS A C 3
ATOM 1031 O O . CYS A 1 2 ? 3.335 8.743 2.587 1.00 1.00 2 CYS A O 3
ATOM 1038 N N . LEU A 1 3 ? 1.671 7.262 2.885 1.00 1.00 3 LEU A N 3
ATOM 1039 C CA . LEU A 1 3 ? 2.041 6.479 1.712 1.00 1.00 3 LEU A CA 3
ATOM 1040 C C . LEU A 1 3 ? 0.842 6.249 0.802 1.00 1.00 3 LEU A C 3
ATOM 1041 O O . LEU A 1 3 ? 0.365 5.125 0.644 1.00 1.00 3 LEU A O 3
ATOM 1057 N N . GLY A 1 4 ? 0.376 7.327 0.191 1.00 1.00 4 GLY A N 3
ATOM 1058 C CA . GLY A 1 4 ? -0.751 7.240 -0.715 1.00 1.00 4 GLY A CA 3
ATOM 1059 C C . GLY A 1 4 ? -2.078 7.050 -0.009 1.00 1.00 4 GLY A C 3
ATOM 1060 O O . GLY A 1 4 ? -2.163 6.342 0.995 1.00 1.00 4 GLY A O 3
ATOM 1064 N N . GLU A 1 5 ? -3.117 7.682 -0.545 1.00 1.00 5 GLU A N 3
ATOM 1065 C CA . GLU A 1 5 ? -4.454 7.583 0.023 1.00 1.00 5 GLU A CA 3
ATOM 1066 C C . GLU A 1 5 ? -5.296 6.576 -0.748 1.00 1.00 5 GLU A C 3
ATOM 1067 O O . GLU A 1 5 ? -6.510 6.729 -0.878 1.00 1.00 5 GLU A O 3
ATOM 1079 N N . GLY A 1 6 ? -4.637 5.548 -1.253 1.00 1.00 6 GLY A N 3
ATOM 1080 C CA . GLY A 1 6 ? -5.326 4.512 -2.012 1.00 1.00 6 GLY A CA 3
ATOM 1081 C C . GLY A 1 6 ? -4.617 4.089 -3.232 1.00 1.00 6 GLY A C 3
ATOM 1082 O O . GLY A 1 6 ? -4.985 3.194 -3.994 1.00 1.00 6 GLY A O 3
ATOM 1086 N N . GLU A 1 7 ? -3.620 4.785 -3.326 1.00 1.00 7 GLU A N 3
ATOM 1087 C CA . GLU A 1 7 ? -2.622 4.707 -4.387 1.00 1.00 7 GLU A CA 3
ATOM 1088 C C . GLU A 1 7 ? -1.757 3.458 -4.227 1.00 1.00 7 GLU A C 3
ATOM 1089 O O . GLU A 1 7 ? -2.120 2.529 -3.507 1.00 1.00 7 GLU A O 3
ATOM 1101 N N . LYS A 1 8 ? -0.614 3.442 -4.907 1.00 1.00 8 LYS A N 3
ATOM 1102 C CA . LYS A 1 8 ? 0.299 2.306 -4.842 1.00 1.00 8 LYS A CA 3
ATOM 1103 C C . LYS A 1 8 ? 1.333 2.491 -3.736 1.00 1.00 8 LYS A C 3
ATOM 1104 O O . LYS A 1 8 ? 1.311 3.483 -3.008 1.00 1.00 8 LYS A O 3
ATOM 1123 N N . CYS A 1 9 ? 2.242 1.528 -3.626 1.00 1.00 9 CYS A N 3
ATOM 1124 C CA . CYS A 1 9 ? 3.289 1.569 -2.632 1.00 1.00 9 CYS A CA 3
ATOM 1125 C C . CYS A 1 9 ? 4.556 0.902 -3.138 1.00 1.00 9 CYS A C 3
ATOM 1126 O O . CYS A 1 9 ? 4.594 0.362 -4.243 1.00 1.00 9 CYS A O 3
ATOM 1133 N N . ALA A 1 10 ? 5.591 0.949 -2.316 1.00 1.00 10 ALA A N 3
ATOM 1134 C CA . ALA A 1 10 ? 6.876 0.354 -2.663 1.00 1.00 10 ALA A CA 3
ATOM 1135 C C . ALA A 1 10 ? 7.758 0.189 -1.430 1.00 1.00 10 ALA A C 3
ATOM 1136 O O . ALA A 1 10 ? 7.587 0.890 -0.432 1.00 1.00 10 ALA A O 3
ATOM 1143 N N . ASP A 1 11 ? 8.705 -0.741 -1.509 1.00 1.00 11 ASP A N 3
ATOM 1144 C CA . ASP A 1 11 ? 9.620 -1.001 -0.403 1.00 1.00 11 ASP A CA 3
ATOM 1145 C C . ASP A 1 11 ? 10.608 0.152 -0.213 1.00 1.00 11 ASP A C 3
ATOM 1146 O O . ASP A 1 11 ? 11.379 0.165 0.746 1.00 1.00 11 ASP A O 3
ATOM 1155 N N . TRP A 1 12 ? 10.582 1.118 -1.129 1.00 1.00 12 TRP A N 3
ATOM 1156 C CA . TRP A 1 12 ? 11.466 2.263 -1.063 1.00 1.00 12 TRP A CA 3
ATOM 1157 C C . TRP A 1 12 ? 11.294 3.013 0.255 1.00 1.00 12 TRP A C 3
ATOM 1158 O O . TRP A 1 12 ? 12.271 3.310 0.943 1.00 1.00 12 TRP A O 3
ATOM 1179 N N . SER A 1 13 ? 10.046 3.317 0.598 1.00 1.00 13 SER A N 3
ATOM 1180 C CA . SER A 1 13 ? 9.744 4.036 1.836 1.00 1.00 13 SER A CA 3
ATOM 1181 C C . SER A 1 13 ? 9.014 3.167 2.823 1.00 1.00 13 SER A C 3
ATOM 1182 O O . SER A 1 13 ? 8.659 3.568 3.932 1.00 1.00 13 SER A O 3
ATOM 1190 N N . GLY A 1 14 ? 8.813 1.989 2.372 1.00 1.00 14 GLY A N 3
ATOM 1191 C CA . GLY A 1 14 ? 8.126 0.965 3.138 1.00 1.00 14 GLY A CA 3
ATOM 1192 C C . GLY A 1 14 ? 6.618 1.142 3.115 1.00 1.00 14 GLY A C 3
ATOM 1193 O O . GLY A 1 14 ? 6.100 2.111 3.669 1.00 1.00 14 GLY A O 3
ATOM 1197 N N . PRO A 1 15 ? 5.876 0.217 2.477 1.00 1.00 15 PRO A N 3
ATOM 1198 C CA . PRO A 1 15 ? 4.414 0.298 2.398 1.00 1.00 15 PRO A CA 3
ATOM 1199 C C . PRO A 1 15 ? 3.769 0.512 3.762 1.00 1.00 15 PRO A C 3
ATOM 1200 O O . PRO A 1 15 ? 4.252 0.007 4.775 1.00 1.00 15 PRO A O 3
ATOM 1211 N N . SER A 1 16 ? 2.674 1.263 3.779 1.00 1.00 16 SER A N 3
ATOM 1212 C CA . SER A 1 16 ? 1.959 1.545 5.019 1.00 1.00 16 SER A CA 3
ATOM 1213 C C . SER A 1 16 ? 0.628 2.228 4.736 1.00 1.00 16 SER A C 3
ATOM 1214 O O . SER A 1 16 ? -0.392 1.906 5.345 1.00 1.00 16 SER A O 3
ATOM 1222 N N . CYS A 1 17 ? 0.650 3.172 3.806 1.00 1.00 17 CYS A N 3
ATOM 1223 C CA . CYS A 1 17 ? -0.551 3.911 3.430 1.00 1.00 17 CYS A CA 3
ATOM 1224 C C . CYS A 1 17 ? -1.091 4.707 4.614 1.00 1.00 17 CYS A C 3
ATOM 1225 O O . CYS A 1 17 ? -1.044 4.243 5.753 1.00 1.00 17 CYS A O 3
ATOM 1232 N N . CYS A 1 18 ? -1.599 5.911 4.342 1.00 1.00 18 CYS A N 3
ATOM 1233 C CA . CYS A 1 18 ? -2.147 6.768 5.397 1.00 1.00 18 CYS A CA 3
ATOM 1234 C C . CYS A 1 18 ? -3.203 6.043 6.224 1.00 1.00 18 CYS A C 3
ATOM 1235 O O . CYS A 1 18 ? -3.236 4.815 6.299 1.00 1.00 18 CYS A O 3
ATOM 1242 N N . ASP A 1 19 ? -4.059 6.831 6.850 1.00 1.00 19 ASP A N 3
ATOM 1243 C CA . ASP A 1 19 ? -5.125 6.305 7.694 1.00 1.00 19 ASP A CA 3
ATOM 1244 C C . ASP A 1 19 ? -6.395 6.043 6.891 1.00 1.00 19 ASP A C 3
ATOM 1245 O O . ASP A 1 19 ? -6.658 6.704 5.887 1.00 1.00 19 ASP A O 3
ATOM 1254 N N . GLY A 1 20 ? -7.173 5.064 7.342 1.00 1.00 20 GLY A N 3
ATOM 1255 C CA . GLY A 1 20 ? -8.404 4.715 6.659 1.00 1.00 20 GLY A CA 3
ATOM 1256 C C . GLY A 1 20 ? -8.170 3.718 5.543 1.00 1.00 20 GLY A C 3
ATOM 1257 O O . GLY A 1 20 ? -9.088 3.386 4.792 1.00 1.00 20 GLY A O 3
ATOM 1261 N N . PHE A 1 21 ? -6.933 3.244 5.431 1.00 1.00 21 PHE A N 3
ATOM 1262 C CA . PHE A 1 21 ? -6.571 2.284 4.395 1.00 1.00 21 PHE A CA 3
ATOM 1263 C C . PHE A 1 21 ? -5.149 1.772 4.609 1.00 1.00 21 PHE A C 3
ATOM 1264 O O . PHE A 1 21 ? -4.244 2.544 4.926 1.00 1.00 21 PHE A O 3
ATOM 1281 N N . TYR A 1 22 ? -4.958 0.468 4.437 1.00 1.00 22 TYR A N 3
ATOM 1282 C CA . TYR A 1 22 ? -3.643 -0.141 4.614 1.00 1.00 22 TYR A CA 3
ATOM 1283 C C . TYR A 1 22 ? -3.077 -0.620 3.280 1.00 1.00 22 TYR A C 3
ATOM 1284 O O . TYR A 1 22 ? -3.823 -1.035 2.393 1.00 1.00 22 TYR A O 3
ATOM 1302 N N . CYS A 1 23 ? -1.755 -0.561 3.146 1.00 1.00 23 CYS A N 3
ATOM 1303 C CA . CYS A 1 23 ? -1.093 -0.990 1.919 1.00 1.00 23 CYS A CA 3
ATOM 1304 C C . CYS A 1 23 ? -0.460 -2.366 2.093 1.00 1.00 23 CYS A C 3
ATOM 1305 O O . CYS A 1 23 ? 0.107 -2.674 3.142 1.00 1.00 23 CYS A O 3
ATOM 1312 N N . SER A 1 24 ? -0.559 -3.188 1.054 1.00 1.00 24 SER A N 3
ATOM 1313 C CA . SER A 1 24 ? 0.005 -4.532 1.085 1.00 1.00 24 SER A CA 3
ATOM 1314 C C . SER A 1 24 ? 0.789 -4.815 -0.192 1.00 1.00 24 SER A C 3
ATOM 1315 O O . SER A 1 24 ? 0.214 -4.903 -1.278 1.00 1.00 24 SER A O 3
ATOM 1323 N N . CYS A 1 25 ? 2.103 -4.955 -0.056 1.00 1.00 25 CYS A N 3
ATOM 1324 C CA . CYS A 1 25 ? 2.963 -5.227 -1.201 1.00 1.00 25 CYS A CA 3
ATOM 1325 C C . CYS A 1 25 ? 3.389 -6.691 -1.227 1.00 1.00 25 CYS A C 3
ATOM 1326 O O . CYS A 1 25 ? 3.266 -7.365 -2.250 1.00 1.00 25 CYS A O 3
ATOM 1333 N N . ARG A 1 26 ? 3.891 -7.178 -0.097 1.00 1.00 26 ARG A N 3
ATOM 1334 C CA . ARG A 1 26 ? 4.335 -8.563 0.007 1.00 1.00 26 ARG A CA 3
ATOM 1335 C C . ARG A 1 26 ? 5.457 -8.847 -0.987 1.00 1.00 26 ARG A C 3
ATOM 1336 O O . ARG A 1 26 ? 6.061 -7.926 -1.536 1.00 1.00 26 ARG A O 3
ATOM 1357 N N . SER A 1 27 ? 5.733 -10.128 -1.216 1.00 1.00 27 SER A N 3
ATOM 1358 C CA . SER A 1 27 ? 6.783 -10.530 -2.144 1.00 1.00 27 SER A CA 3
ATOM 1359 C C . SER A 1 27 ? 6.484 -10.050 -3.562 1.00 1.00 27 SER A C 3
ATOM 1360 O O . SER A 1 27 ? 7.376 -9.988 -4.407 1.00 1.00 27 SER A O 3
ATOM 1368 N N . MET A 1 28 ? 5.225 -9.710 -3.815 1.00 1.00 28 MET A N 3
ATOM 1369 C CA . MET A 1 28 ? 4.811 -9.235 -5.130 1.00 1.00 28 MET A CA 3
ATOM 1370 C C . MET A 1 28 ? 5.569 -7.966 -5.514 1.00 1.00 28 MET A C 3
ATOM 1371 O O . MET A 1 28 ? 5.908 -7.152 -4.655 1.00 1.00 28 MET A O 3
ATOM 1385 N N . PRO A 1 29 ? 5.847 -7.780 -6.817 1.00 1.00 29 PRO A N 3
ATOM 1386 C CA . PRO A 1 29 ? 6.569 -6.604 -7.310 1.00 1.00 29 PRO A CA 3
ATOM 1387 C C . PRO A 1 29 ? 5.707 -5.346 -7.304 1.00 1.00 29 PRO A C 3
ATOM 1388 O O . PRO A 1 29 ? 6.218 -4.231 -7.202 1.00 1.00 29 PRO A O 3
ATOM 1399 N N . TYR A 1 30 ? 4.396 -5.533 -7.416 1.00 1.00 30 TYR A N 3
ATOM 1400 C CA . TYR A 1 30 ? 3.462 -4.413 -7.426 1.00 1.00 30 TYR A CA 3
ATOM 1401 C C . TYR A 1 30 ? 2.658 -4.361 -6.131 1.00 1.00 30 TYR A C 3
ATOM 1402 O O . TYR A 1 30 ? 2.116 -5.372 -5.684 1.00 1.00 30 TYR A O 3
ATOM 1420 N N . CYS A 1 31 ? 2.585 -3.176 -5.533 1.00 1.00 31 CYS A N 3
ATOM 1421 C CA . CYS A 1 31 ? 1.847 -2.991 -4.288 1.00 1.00 31 CYS A CA 3
ATOM 1422 C C . CYS A 1 31 ? 0.623 -2.108 -4.510 1.00 1.00 31 CYS A C 3
ATOM 1423 O O . CYS A 1 31 ? 0.443 -1.540 -5.588 1.00 1.00 31 CYS A O 3
ATOM 1430 N N . ARG A 1 32 ? -0.215 -1.997 -3.484 1.00 1.00 32 ARG A N 3
ATOM 1431 C CA . ARG A 1 32 ? -1.421 -1.181 -3.569 1.00 1.00 32 ARG A CA 3
ATOM 1432 C C . ARG A 1 32 ? -2.073 -1.026 -2.198 1.00 1.00 32 ARG A C 3
ATOM 1433 O O . ARG A 1 32 ? -2.004 -1.927 -1.362 1.00 1.00 32 ARG A O 3
ATOM 1454 N N . CYS A 1 33 ? -2.710 0.121 -1.976 1.00 1.00 33 CYS A N 3
ATOM 1455 C CA . CYS A 1 33 ? -3.377 0.394 -0.715 1.00 1.00 33 CYS A CA 3
ATOM 1456 C C . CYS A 1 33 ? -4.463 -0.644 -0.446 1.00 1.00 33 CYS A C 3
ATOM 1457 O O . CYS A 1 33 ? -4.466 -1.721 -1.042 1.00 1.00 33 CYS A O 3
ATOM 1464 N N . ARG A 1 34 ? -5.380 -0.314 0.454 1.00 1.00 34 ARG A N 3
ATOM 1465 C CA . ARG A 1 34 ? -6.474 -1.215 0.807 1.00 1.00 34 ARG A CA 3
ATOM 1466 C C . ARG A 1 34 ? -7.325 -0.620 1.921 1.00 1.00 34 ARG A C 3
ATOM 1467 O O . ARG A 1 34 ? -7.000 -0.745 3.102 1.00 1.00 34 ARG A O 3
ATOM 1488 N N . ASN A 1 35 ? -8.417 0.025 1.534 1.00 1.00 35 ASN A N 3
ATOM 1489 C CA . ASN A 1 35 ? -9.325 0.640 2.496 1.00 1.00 35 ASN A CA 3
ATOM 1490 C C . ASN A 1 35 ? -10.036 -0.424 3.319 1.00 1.00 35 ASN A C 3
ATOM 1491 O O . ASN A 1 35 ? -10.222 -1.551 2.860 1.00 1.00 35 ASN A O 3
ATOM 1502 N N . ASN A 1 36 ? -10.443 -0.064 4.527 1.00 1.00 36 ASN A N 3
ATOM 1503 C CA . ASN A 1 36 ? -11.144 -1.003 5.388 1.00 1.00 36 ASN A CA 3
ATOM 1504 C C . ASN A 1 36 ? -12.609 -1.104 4.991 1.00 1.00 36 ASN A C 3
ATOM 1505 O O . ASN A 1 36 ? -13.205 -0.142 4.507 1.00 1.00 36 ASN A O 3
ATOM 1516 N N . SER A 1 37 ? -13.181 -2.279 5.201 1.00 1.00 37 SER A N 3
ATOM 1517 C CA . SER A 1 37 ? -14.579 -2.524 4.870 1.00 1.00 37 SER A CA 3
ATOM 1518 C C . SER A 1 37 ? -15.500 -1.980 5.957 1.00 1.00 37 SER A C 3
ATOM 1519 O O . SER A 1 37 ? -15.034 -1.145 6.761 1.00 1.00 37 SER A O 3
ATOM 1528 N N . GLY A 1 1 ? 1.512 14.017 2.047 1.00 1.00 1 GLY A N 4
ATOM 1529 C CA . GLY A 1 1 ? 0.879 12.926 1.256 1.00 1.00 1 GLY A CA 4
ATOM 1530 C C . GLY A 1 1 ? 0.946 11.585 1.960 1.00 1.00 1 GLY A C 4
ATOM 1531 O O . GLY A 1 1 ? 1.962 11.245 2.567 1.00 1.00 1 GLY A O 4
ATOM 1537 N N . CYS A 1 2 ? -0.139 10.822 1.880 1.00 1.00 2 CYS A N 4
ATOM 1538 C CA . CYS A 1 2 ? -0.213 9.523 2.504 1.00 1.00 2 CYS A CA 4
ATOM 1539 C C . CYS A 1 2 ? 0.616 8.505 1.729 1.00 1.00 2 CYS A C 4
ATOM 1540 O O . CYS A 1 2 ? 1.339 8.864 0.799 1.00 1.00 2 CYS A O 4
ATOM 1547 N N . LEU A 1 3 ? 0.509 7.233 2.105 1.00 1.00 3 LEU A N 4
ATOM 1548 C CA . LEU A 1 3 ? 1.253 6.181 1.425 1.00 1.00 3 LEU A CA 4
ATOM 1549 C C . LEU A 1 3 ? 0.304 5.159 0.826 1.00 1.00 3 LEU A C 4
ATOM 1550 O O . LEU A 1 3 ? 0.247 4.010 1.262 1.00 1.00 3 LEU A O 4
ATOM 1566 N N . GLY A 1 4 ? -0.440 5.594 -0.179 1.00 1.00 4 GLY A N 4
ATOM 1567 C CA . GLY A 1 4 ? -1.389 4.716 -0.834 1.00 1.00 4 GLY A CA 4
ATOM 1568 C C . GLY A 1 4 ? -2.311 5.456 -1.784 1.00 1.00 4 GLY A C 4
ATOM 1569 O O . GLY A 1 4 ? -2.745 4.903 -2.795 1.00 1.00 4 GLY A O 4
ATOM 1573 N N . GLU A 1 5 ? -2.615 6.707 -1.457 1.00 1.00 5 GLU A N 4
ATOM 1574 C CA . GLU A 1 5 ? -3.497 7.521 -2.286 1.00 1.00 5 GLU A CA 4
ATOM 1575 C C . GLU A 1 5 ? -2.796 7.958 -3.570 1.00 1.00 5 GLU A C 4
ATOM 1576 O O . GLU A 1 5 ? -2.988 7.356 -4.627 1.00 1.00 5 GLU A O 4
ATOM 1588 N N . GLY A 1 6 ? -1.987 9.011 -3.475 1.00 1.00 6 GLY A N 4
ATOM 1589 C CA . GLY A 1 6 ? -1.276 9.511 -4.643 1.00 1.00 6 GLY A CA 4
ATOM 1590 C C . GLY A 1 6 ? 0.147 9.138 -4.684 1.00 1.00 6 GLY A C 4
ATOM 1591 O O . GLY A 1 6 ? 0.937 9.442 -5.578 1.00 1.00 6 GLY A O 4
ATOM 1595 N N . GLU A 1 7 ? 0.374 8.486 -3.679 1.00 1.00 7 GLU A N 4
ATOM 1596 C CA . GLU A 1 7 ? 1.664 7.913 -3.312 1.00 1.00 7 GLU A CA 4
ATOM 1597 C C . GLU A 1 7 ? 1.542 6.415 -3.052 1.00 1.00 7 GLU A C 4
ATOM 1598 O O . GLU A 1 7 ? 1.459 5.979 -1.904 1.00 1.00 7 GLU A O 4
ATOM 1610 N N . LYS A 1 8 ? 1.535 5.632 -4.126 1.00 1.00 8 LYS A N 4
ATOM 1611 C CA . LYS A 1 8 ? 1.426 4.182 -4.012 1.00 1.00 8 LYS A CA 4
ATOM 1612 C C . LYS A 1 8 ? 2.583 3.616 -3.196 1.00 1.00 8 LYS A C 4
ATOM 1613 O O . LYS A 1 8 ? 3.658 4.212 -3.130 1.00 1.00 8 LYS A O 4
ATOM 1632 N N . CYS A 1 9 ? 2.357 2.463 -2.574 1.00 1.00 9 CYS A N 4
ATOM 1633 C CA . CYS A 1 9 ? 3.383 1.823 -1.763 1.00 1.00 9 CYS A CA 4
ATOM 1634 C C . CYS A 1 9 ? 4.569 1.388 -2.614 1.00 1.00 9 CYS A C 4
ATOM 1635 O O . CYS A 1 9 ? 4.478 1.326 -3.841 1.00 1.00 9 CYS A O 4
ATOM 1642 N N . ALA A 1 10 ? 5.682 1.087 -1.953 1.00 1.00 10 ALA A N 4
ATOM 1643 C CA . ALA A 1 10 ? 6.893 0.655 -2.643 1.00 1.00 10 ALA A CA 4
ATOM 1644 C C . ALA A 1 10 ? 8.019 0.387 -1.651 1.00 1.00 10 ALA A C 4
ATOM 1645 O O . ALA A 1 10 ? 7.987 0.865 -0.516 1.00 1.00 10 ALA A O 4
ATOM 1652 N N . ASP A 1 11 ? 9.016 -0.375 -2.088 1.00 1.00 11 ASP A N 4
ATOM 1653 C CA . ASP A 1 11 ? 10.158 -0.703 -1.240 1.00 1.00 11 ASP A CA 4
ATOM 1654 C C . ASP A 1 11 ? 10.899 0.559 -0.798 1.00 1.00 11 ASP A C 4
ATOM 1655 O O . ASP A 1 11 ? 11.701 0.522 0.135 1.00 1.00 11 ASP A O 4
ATOM 1664 N N . TRP A 1 12 ? 10.627 1.675 -1.472 1.00 1.00 12 TRP A N 4
ATOM 1665 C CA . TRP A 1 12 ? 11.257 2.938 -1.158 1.00 1.00 12 TRP A CA 4
ATOM 1666 C C . TRP A 1 12 ? 11.027 3.321 0.301 1.00 1.00 12 TRP A C 4
ATOM 1667 O O . TRP A 1 12 ? 11.974 3.442 1.078 1.00 1.00 12 TRP A O 4
ATOM 1688 N N . SER A 1 13 ? 9.763 3.513 0.664 1.00 1.00 13 SER A N 4
ATOM 1689 C CA . SER A 1 13 ? 9.405 3.887 2.034 1.00 1.00 13 SER A CA 4
ATOM 1690 C C . SER A 1 13 ? 8.637 2.796 2.729 1.00 1.00 13 SER A C 4
ATOM 1691 O O . SER A 1 13 ? 8.236 2.898 3.889 1.00 1.00 13 SER A O 4
ATOM 1699 N N . GLY A 1 14 ? 8.460 1.779 1.979 1.00 1.00 14 GLY A N 4
ATOM 1700 C CA . GLY A 1 14 ? 7.745 0.596 2.422 1.00 1.00 14 GLY A CA 4
ATOM 1701 C C . GLY A 1 14 ? 6.250 0.830 2.536 1.00 1.00 14 GLY A C 4
ATOM 1702 O O . GLY A 1 14 ? 5.817 1.931 2.875 1.00 1.00 14 GLY A O 4
ATOM 1706 N N . PRO A 1 15 ? 5.427 -0.196 2.256 1.00 1.00 15 PRO A N 4
ATOM 1707 C CA . PRO A 1 15 ? 3.966 -0.081 2.332 1.00 1.00 15 PRO A CA 4
ATOM 1708 C C . PRO A 1 15 ? 3.475 0.129 3.759 1.00 1.00 15 PRO A C 4
ATOM 1709 O O . PRO A 1 15 ? 4.076 -0.365 4.713 1.00 1.00 15 PRO A O 4
ATOM 1720 N N . SER A 1 16 ? 2.377 0.864 3.897 1.00 1.00 16 SER A N 4
ATOM 1721 C CA . SER A 1 16 ? 1.803 1.137 5.209 1.00 1.00 16 SER A CA 4
ATOM 1722 C C . SER A 1 16 ? 0.443 1.809 5.086 1.00 1.00 16 SER A C 4
ATOM 1723 O O . SER A 1 16 ? -0.511 1.436 5.768 1.00 1.00 16 SER A O 4
ATOM 1731 N N . CYS A 1 17 ? 0.368 2.802 4.213 1.00 1.00 17 CYS A N 4
ATOM 1732 C CA . CYS A 1 17 ? -0.871 3.542 3.992 1.00 1.00 17 CYS A CA 4
ATOM 1733 C C . CYS A 1 17 ? -1.308 4.248 5.272 1.00 1.00 17 CYS A C 4
ATOM 1734 O O . CYS A 1 17 ? -1.140 3.717 6.369 1.00 1.00 17 CYS A O 4
ATOM 1741 N N . CYS A 1 18 ? -1.866 5.450 5.132 1.00 1.00 18 CYS A N 4
ATOM 1742 C CA . CYS A 1 18 ? -2.320 6.213 6.296 1.00 1.00 18 CYS A CA 4
ATOM 1743 C C . CYS A 1 18 ? -3.289 5.396 7.150 1.00 1.00 18 CYS A C 4
ATOM 1744 O O . CYS A 1 18 ? -3.464 4.196 6.939 1.00 1.00 18 CYS A O 4
ATOM 1751 N N . ASP A 1 19 ? -3.915 6.059 8.117 1.00 1.00 19 ASP A N 4
ATOM 1752 C CA . ASP A 1 19 ? -4.864 5.400 9.009 1.00 1.00 19 ASP A CA 4
ATOM 1753 C C . ASP A 1 19 ? -6.212 5.198 8.326 1.00 1.00 19 ASP A C 4
ATOM 1754 O O . ASP A 1 19 ? -6.618 5.993 7.479 1.00 1.00 19 ASP A O 4
ATOM 1763 N N . GLY A 1 20 ? -6.894 4.119 8.695 1.00 1.00 20 GLY A N 4
ATOM 1764 C CA . GLY A 1 20 ? -8.183 3.815 8.105 1.00 1.00 20 GLY A CA 4
ATOM 1765 C C . GLY A 1 20 ? -8.051 2.930 6.882 1.00 1.00 20 GLY A C 4
ATOM 1766 O O . GLY A 1 20 ? -9.048 2.560 6.259 1.00 1.00 20 GLY A O 4
ATOM 1770 N N . PHE A 1 21 ? -6.812 2.592 6.538 1.00 1.00 21 PHE A N 4
ATOM 1771 C CA . PHE A 1 21 ? -6.539 1.748 5.382 1.00 1.00 21 PHE A CA 4
ATOM 1772 C C . PHE A 1 21 ? -5.079 1.304 5.374 1.00 1.00 21 PHE A C 4
ATOM 1773 O O . PHE A 1 21 ? -4.170 2.130 5.436 1.00 1.00 21 PHE A O 4
ATOM 1790 N N . TYR A 1 22 ? -4.863 -0.006 5.302 1.00 1.00 22 TYR A N 4
ATOM 1791 C CA . TYR A 1 22 ? -3.512 -0.557 5.291 1.00 1.00 22 TYR A CA 4
ATOM 1792 C C . TYR A 1 22 ? -3.101 -0.969 3.881 1.00 1.00 22 TYR A C 4
ATOM 1793 O O . TYR A 1 22 ? -3.948 -1.172 3.011 1.00 1.00 22 TYR A O 4
ATOM 1811 N N . CYS A 1 23 ? -1.795 -1.090 3.662 1.00 1.00 23 CYS A N 4
ATOM 1812 C CA . CYS A 1 23 ? -1.273 -1.478 2.356 1.00 1.00 23 CYS A CA 4
ATOM 1813 C C . CYS A 1 23 ? -0.948 -2.966 2.314 1.00 1.00 23 CYS A C 4
ATOM 1814 O O . CYS A 1 23 ? -0.688 -3.587 3.344 1.00 1.00 23 CYS A O 4
ATOM 1821 N N . SER A 1 24 ? -0.964 -3.528 1.112 1.00 1.00 24 SER A N 4
ATOM 1822 C CA . SER A 1 24 ? -0.670 -4.943 0.922 1.00 1.00 24 SER A CA 4
ATOM 1823 C C . SER A 1 24 ? 0.069 -5.170 -0.393 1.00 1.00 24 SER A C 4
ATOM 1824 O O . SER A 1 24 ? -0.532 -5.143 -1.467 1.00 1.00 24 SER A O 4
ATOM 1832 N N . CYS A 1 25 ? 1.376 -5.390 -0.301 1.00 1.00 25 CYS A N 4
ATOM 1833 C CA . CYS A 1 25 ? 2.197 -5.621 -1.484 1.00 1.00 25 CYS A CA 4
ATOM 1834 C C . CYS A 1 25 ? 2.590 -7.090 -1.597 1.00 1.00 25 CYS A C 4
ATOM 1835 O O . CYS A 1 25 ? 2.766 -7.613 -2.697 1.00 1.00 25 CYS A O 4
ATOM 1842 N N . ARG A 1 26 ? 2.726 -7.751 -0.451 1.00 1.00 26 ARG A N 4
ATOM 1843 C CA . ARG A 1 26 ? 3.099 -9.160 -0.423 1.00 1.00 26 ARG A CA 4
ATOM 1844 C C . ARG A 1 26 ? 4.455 -9.376 -1.088 1.00 1.00 26 ARG A C 4
ATOM 1845 O O . ARG A 1 26 ? 5.157 -8.418 -1.412 1.00 1.00 26 ARG A O 4
ATOM 1866 N N . SER A 1 27 ? 4.817 -10.638 -1.289 1.00 1.00 27 SER A N 4
ATOM 1867 C CA . SER A 1 27 ? 6.089 -10.976 -1.917 1.00 1.00 27 SER A CA 4
ATOM 1868 C C . SER A 1 27 ? 6.166 -10.426 -3.338 1.00 1.00 27 SER A C 4
ATOM 1869 O O . SER A 1 27 ? 7.251 -10.282 -3.900 1.00 1.00 27 SER A O 4
ATOM 1877 N N . MET A 1 28 ? 5.009 -10.119 -3.910 1.00 1.00 28 MET A N 4
ATOM 1878 C CA . MET A 1 28 ? 4.944 -9.583 -5.265 1.00 1.00 28 MET A CA 4
ATOM 1879 C C . MET A 1 28 ? 5.472 -8.150 -5.309 1.00 1.00 28 MET A C 4
ATOM 1880 O O . MET A 1 28 ? 5.383 -7.418 -4.323 1.00 1.00 28 MET A O 4
ATOM 1894 N N . PRO A 1 29 ? 6.032 -7.727 -6.457 1.00 1.00 29 PRO A N 4
ATOM 1895 C CA . PRO A 1 29 ? 6.575 -6.375 -6.621 1.00 1.00 29 PRO A CA 4
ATOM 1896 C C . PRO A 1 29 ? 5.482 -5.311 -6.621 1.00 1.00 29 PRO A C 4
ATOM 1897 O O . PRO A 1 29 ? 5.723 -4.160 -6.257 1.00 1.00 29 PRO A O 4
ATOM 1908 N N . TYR A 1 30 ? 4.281 -5.703 -7.034 1.00 1.00 30 TYR A N 4
ATOM 1909 C CA . TYR A 1 30 ? 3.151 -4.782 -7.084 1.00 1.00 30 TYR A CA 4
ATOM 1910 C C . TYR A 1 30 ? 2.612 -4.499 -5.686 1.00 1.00 30 TYR A C 4
ATOM 1911 O O . TYR A 1 30 ? 2.337 -5.420 -4.916 1.00 1.00 30 TYR A O 4
ATOM 1929 N N . CYS A 1 31 ? 2.461 -3.218 -5.365 1.00 1.00 31 CYS A N 4
ATOM 1930 C CA . CYS A 1 31 ? 1.953 -2.808 -4.061 1.00 1.00 31 CYS A C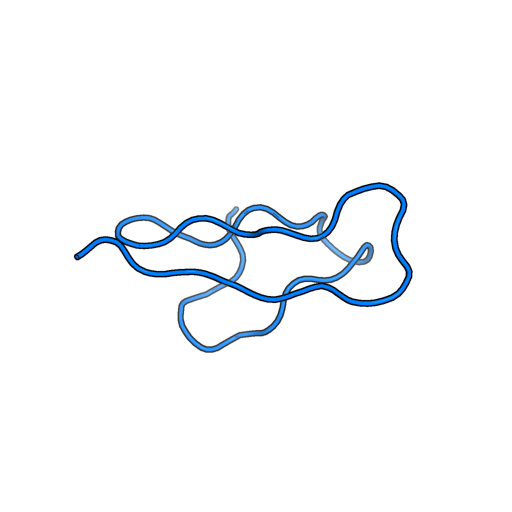A 4
ATOM 1931 C C . CYS A 1 31 ? 0.736 -1.902 -4.206 1.00 1.00 31 CYS A C 4
ATOM 1932 O O . CYS A 1 31 ? 0.618 -1.156 -5.178 1.00 1.00 31 CYS A O 4
ATOM 1939 N N . ARG A 1 32 ? -0.166 -1.971 -3.232 1.00 1.00 32 ARG A N 4
ATOM 1940 C CA . ARG A 1 32 ? -1.374 -1.154 -3.251 1.00 1.00 32 ARG A CA 4
ATOM 1941 C C . ARG A 1 32 ? -2.003 -1.081 -1.863 1.00 1.00 32 ARG A C 4
ATOM 1942 O O . ARG A 1 32 ? -1.776 -1.950 -1.021 1.00 1.00 32 ARG A O 4
ATOM 1963 N N . CYS A 1 33 ? -2.795 -0.039 -1.632 1.00 1.00 33 CYS A N 4
ATOM 1964 C CA . CYS A 1 33 ? -3.457 0.150 -0.355 1.00 1.00 33 CYS A CA 4
ATOM 1965 C C . CYS A 1 33 ? -4.469 -0.961 -0.097 1.00 1.00 33 CYS A C 4
ATOM 1966 O O . CYS A 1 33 ? -4.455 -1.997 -0.761 1.00 1.00 33 CYS A O 4
ATOM 1973 N N . ARG A 1 34 ? -5.344 -0.734 0.873 1.00 1.00 34 ARG A N 4
ATOM 1974 C CA . ARG A 1 34 ? -6.372 -1.705 1.237 1.00 1.00 34 ARG A CA 4
ATOM 1975 C C . ARG A 1 34 ? -7.144 -1.231 2.461 1.00 1.00 34 ARG A C 4
ATOM 1976 O O . ARG A 1 34 ? -6.762 -1.509 3.598 1.00 1.00 34 ARG A O 4
ATOM 1997 N N . ASN A 1 35 ? -8.232 -0.511 2.218 1.00 1.00 35 ASN A N 4
ATOM 1998 C CA . ASN A 1 35 ? -9.063 0.009 3.297 1.00 1.00 35 ASN A CA 4
ATOM 1999 C C . ASN A 1 35 ? -9.772 -1.121 4.028 1.00 1.00 35 ASN A C 4
ATOM 2000 O O . ASN A 1 35 ? -9.875 -2.236 3.516 1.00 1.00 35 ASN A O 4
ATOM 2011 N N . ASN A 1 36 ? -10.270 -0.828 5.222 1.00 1.00 36 ASN A N 4
ATOM 2012 C CA . ASN A 1 36 ? -10.978 -1.828 6.005 1.00 1.00 36 ASN A CA 4
ATOM 2013 C C . ASN A 1 36 ? -12.453 -1.861 5.629 1.00 1.00 36 ASN A C 4
ATOM 2014 O O . ASN A 1 36 ? -13.031 -0.846 5.241 1.00 1.00 36 ASN A O 4
ATOM 2025 N N . SER A 1 37 ? -13.051 -3.036 5.748 1.00 1.00 37 SER A N 4
ATOM 2026 C CA . SER A 1 37 ? -14.461 -3.216 5.422 1.00 1.00 37 SER A CA 4
ATOM 2027 C C . SER A 1 37 ? -15.337 -2.976 6.648 1.00 1.00 37 SER A C 4
ATOM 2028 O O . SER A 1 37 ? -15.975 -1.905 6.718 1.00 1.00 37 SER A O 4
ATOM 2037 N N . GLY A 1 1 ? 3.307 13.115 3.575 1.00 1.00 1 GLY A N 5
ATOM 2038 C CA . GLY A 1 1 ? 2.556 12.333 2.554 1.00 1.00 1 GLY A CA 5
ATOM 2039 C C . GLY A 1 1 ? 2.391 10.878 2.944 1.00 1.00 1 GLY A C 5
ATOM 2040 O O . GLY A 1 1 ? 3.349 10.228 3.362 1.00 1.00 1 GLY A O 5
ATOM 2046 N N . CYS A 1 2 ? 1.172 10.365 2.807 1.00 1.00 2 CYS A N 5
ATOM 2047 C CA . CYS A 1 2 ? 0.871 8.998 3.139 1.00 1.00 2 CYS A CA 5
ATOM 2048 C C . CYS A 1 2 ? 1.521 8.040 2.146 1.00 1.00 2 CYS A C 5
ATOM 2049 O O . CYS A 1 2 ? 2.289 8.461 1.280 1.00 1.00 2 CYS A O 5
ATOM 2056 N N . LEU A 1 3 ? 1.210 6.754 2.268 1.00 1.00 3 LEU A N 5
ATOM 2057 C CA . LEU A 1 3 ? 1.769 5.753 1.370 1.00 1.00 3 LEU A CA 5
ATOM 2058 C C . LEU A 1 3 ? 0.681 4.813 0.871 1.00 1.00 3 LEU A C 5
ATOM 2059 O O . LEU A 1 3 ? 0.629 3.645 1.253 1.00 1.00 3 LEU A O 5
ATOM 2075 N N . GLY A 1 4 ? -0.188 5.336 0.015 1.00 1.00 4 GLY A N 5
ATOM 2076 C CA . GLY A 1 4 ? -1.269 4.535 -0.526 1.00 1.00 4 GLY A CA 5
ATOM 2077 C C . GLY A 1 4 ? -2.516 5.346 -0.806 1.00 1.00 4 GLY A C 5
ATOM 2078 O O . GLY A 1 4 ? -3.630 4.910 -0.514 1.00 1.00 4 GLY A O 5
ATOM 2082 N N . GLU A 1 5 ? -2.327 6.528 -1.370 1.00 1.00 5 GLU A N 5
ATOM 2083 C CA . GLU A 1 5 ? -3.442 7.411 -1.692 1.00 1.00 5 GLU A CA 5
ATOM 2084 C C . GLU A 1 5 ? -3.479 7.729 -3.184 1.00 1.00 5 GLU A C 5
ATOM 2085 O O . GLU A 1 5 ? -4.372 7.278 -3.901 1.00 1.00 5 GLU A O 5
ATOM 2097 N N . GLY A 1 6 ? -2.508 8.513 -3.646 1.00 1.00 6 GLY A N 5
ATOM 2098 C CA . GLY A 1 6 ? -2.457 8.880 -5.055 1.00 1.00 6 GLY A CA 5
ATOM 2099 C C . GLY A 1 6 ? -1.449 8.140 -5.831 1.00 1.00 6 GLY A C 5
ATOM 2100 O O . GLY A 1 6 ? -1.239 8.275 -7.037 1.00 1.00 6 GLY A O 5
ATOM 2104 N N . GLU A 1 7 ? -0.881 7.390 -5.055 1.00 1.00 7 GLU A N 5
ATOM 2105 C CA . GLU A 1 7 ? 0.196 6.469 -5.399 1.00 1.00 7 GLU A CA 5
ATOM 2106 C C . GLU A 1 7 ? 0.223 5.280 -4.443 1.00 1.00 7 GLU A C 5
ATOM 2107 O O . GLU A 1 7 ? -0.207 5.384 -3.295 1.00 1.00 7 GLU A O 5
ATOM 2119 N N . LYS A 1 8 ? 0.734 4.153 -4.926 1.00 1.00 8 LYS A N 5
ATOM 2120 C CA . LYS A 1 8 ? 0.821 2.945 -4.114 1.00 1.00 8 LYS A CA 5
ATOM 2121 C C . LYS A 1 8 ? 2.046 2.989 -3.207 1.00 1.00 8 LYS A C 5
ATOM 2122 O O . LYS A 1 8 ? 2.845 3.923 -3.272 1.00 1.00 8 LYS A O 5
ATOM 2141 N N . CYS A 1 9 ? 2.189 1.973 -2.362 1.00 1.00 9 CYS A N 5
ATOM 2142 C CA . CYS A 1 9 ? 3.317 1.899 -1.445 1.00 1.00 9 CYS A CA 5
ATOM 2143 C C . CYS A 1 9 ? 4.632 1.738 -2.199 1.00 1.00 9 CYS A C 5
ATOM 2144 O O . CYS A 1 9 ? 4.643 1.406 -3.384 1.00 1.00 9 CYS A O 5
ATOM 2151 N N . ALA A 1 10 ? 5.739 1.976 -1.504 1.00 1.00 10 ALA A N 5
ATOM 2152 C CA . ALA A 1 10 ? 7.061 1.855 -2.106 1.00 1.00 10 ALA A CA 5
ATOM 2153 C C . ALA A 1 10 ? 8.141 1.736 -1.036 1.00 1.00 10 ALA A C 5
ATOM 2154 O O . ALA A 1 10 ? 7.994 2.254 0.071 1.00 1.00 10 ALA A O 5
ATOM 2161 N N . ASP A 1 11 ? 9.229 1.052 -1.377 1.00 1.00 11 ASP A N 5
ATOM 2162 C CA . ASP A 1 11 ? 10.339 0.864 -0.449 1.00 1.00 11 ASP A CA 5
ATOM 2163 C C . ASP A 1 11 ? 11.053 2.185 -0.158 1.00 1.00 11 ASP A C 5
ATOM 2164 O O . ASP A 1 11 ? 11.909 2.254 0.724 1.00 1.00 11 ASP A O 5
ATOM 2173 N N . TRP A 1 12 ? 10.699 3.230 -0.903 1.00 1.00 12 TRP A N 5
ATOM 2174 C CA . TRP A 1 12 ? 11.298 4.536 -0.729 1.00 1.00 12 TRP A CA 5
ATOM 2175 C C . TRP A 1 12 ? 11.143 5.027 0.708 1.00 1.00 12 TRP A C 5
ATOM 2176 O O . TRP A 1 12 ? 12.122 5.391 1.359 1.00 1.00 12 TRP A O 5
ATOM 2197 N N . SER A 1 13 ? 9.906 5.036 1.194 1.00 1.00 13 SER A N 5
ATOM 2198 C CA . SER A 1 13 ? 9.620 5.486 2.557 1.00 1.00 13 SER A CA 5
ATOM 2199 C C . SER A 1 13 ? 9.143 4.358 3.431 1.00 1.00 13 SER A C 5
ATOM 2200 O O . SER A 1 13 ? 8.844 4.512 4.615 1.00 1.00 13 SER A O 5
ATOM 2208 N N . GLY A 1 14 ? 9.088 3.250 2.800 1.00 1.00 14 GLY A N 5
ATOM 2209 C CA . GLY A 1 14 ? 8.656 2.014 3.427 1.00 1.00 14 GLY A CA 5
ATOM 2210 C C . GLY A 1 14 ? 7.143 1.872 3.441 1.00 1.00 14 GLY A C 5
ATOM 2211 O O . GLY A 1 14 ? 6.454 2.664 4.085 1.00 1.00 14 GLY A O 5
ATOM 2215 N N . PRO A 1 15 ? 6.589 0.867 2.737 1.00 1.00 15 PRO A N 5
ATOM 2216 C CA . PRO A 1 15 ? 5.140 0.647 2.687 1.00 1.00 15 PRO A CA 5
ATOM 2217 C C . PRO A 1 15 ? 4.509 0.608 4.073 1.00 1.00 15 PRO A C 5
ATOM 2218 O O . PRO A 1 15 ? 5.120 0.134 5.031 1.00 1.00 15 PRO A O 5
ATOM 2229 N N . SER A 1 16 ? 3.282 1.108 4.174 1.00 1.00 16 SER A N 5
ATOM 2230 C CA . SER A 1 16 ? 2.572 1.125 5.449 1.00 1.00 16 SER A CA 5
ATOM 2231 C C . SER A 1 16 ? 1.127 1.581 5.280 1.00 1.00 16 SER A C 5
ATOM 2232 O O . SER A 1 16 ? 0.222 1.058 5.931 1.00 1.00 16 SER A O 5
ATOM 2240 N N . CYS A 1 17 ? 0.920 2.563 4.412 1.00 1.00 17 CYS A N 5
ATOM 2241 C CA . CYS A 1 17 ? -0.413 3.102 4.164 1.00 1.00 17 CYS A CA 5
ATOM 2242 C C . CYS A 1 17 ? -0.961 3.760 5.429 1.00 1.00 17 CYS A C 5
ATOM 2243 O O . CYS A 1 17 ? -0.996 3.141 6.492 1.00 1.00 17 CYS A O 5
ATOM 2250 N N . CYS A 1 18 ? -1.375 5.020 5.313 1.00 1.00 18 CYS A N 5
ATOM 2251 C CA . CYS A 1 18 ? -1.908 5.756 6.461 1.00 1.00 18 CYS A CA 5
ATOM 2252 C C . CYS A 1 18 ? -3.065 5.009 7.120 1.00 1.00 18 CYS A C 5
ATOM 2253 O O . CYS A 1 18 ? -3.325 3.844 6.818 1.00 1.00 18 CYS A O 5
ATOM 2260 N N . ASP A 1 19 ? -3.751 5.694 8.030 1.00 1.00 19 ASP A N 5
ATOM 2261 C CA . ASP A 1 19 ? -4.879 5.110 8.749 1.00 1.00 19 ASP A CA 5
ATOM 2262 C C . ASP A 1 19 ? -6.126 5.058 7.873 1.00 1.00 19 ASP A C 5
ATOM 2263 O O . ASP A 1 19 ? -6.296 5.871 6.964 1.00 1.00 19 ASP A O 5
ATOM 2272 N N . GLY A 1 20 ? -6.991 4.087 8.149 1.00 1.00 20 GLY A N 5
ATOM 2273 C CA . GLY A 1 20 ? -8.208 3.931 7.374 1.00 1.00 20 GLY A CA 5
ATOM 2274 C C . GLY A 1 20 ? -8.002 3.030 6.174 1.00 1.00 20 GLY A C 5
ATOM 2275 O O . GLY A 1 20 ? -8.927 2.789 5.397 1.00 1.00 20 GLY A O 5
ATOM 2279 N N . PHE A 1 21 ? -6.778 2.533 6.025 1.00 1.00 21 PHE A N 5
ATOM 2280 C CA . PHE A 1 21 ? -6.432 1.655 4.916 1.00 1.00 21 PHE A CA 5
ATOM 2281 C C . PHE A 1 21 ? -5.033 1.080 5.111 1.00 1.00 21 PHE A C 5
ATOM 2282 O O . PHE A 1 21 ? -4.081 1.818 5.363 1.00 1.00 21 PHE A O 5
ATOM 2299 N N . TYR A 1 22 ? -4.913 -0.237 4.996 1.00 1.00 22 TYR A N 5
ATOM 2300 C CA . TYR A 1 22 ? -3.625 -0.901 5.165 1.00 1.00 22 TYR A CA 5
ATOM 2301 C C . TYR A 1 22 ? -2.983 -1.195 3.814 1.00 1.00 22 TYR A C 5
ATOM 2302 O O . TYR A 1 22 ? -3.676 -1.426 2.823 1.00 1.00 22 TYR A O 5
ATOM 2320 N N . CYS A 1 23 ? -1.655 -1.181 3.781 1.00 1.00 23 CYS A N 5
ATOM 2321 C CA . CYS A 1 23 ? -0.920 -1.441 2.551 1.00 1.00 23 CYS A CA 5
ATOM 2322 C C . CYS A 1 23 ? -0.907 -2.929 2.218 1.00 1.00 23 CYS A C 5
ATOM 2323 O O . CYS A 1 23 ? -0.503 -3.757 3.035 1.00 1.00 23 CYS A O 5
ATOM 2330 N N . SER A 1 24 ? -1.343 -3.258 1.006 1.00 1.00 24 SER A N 5
ATOM 2331 C CA . SER A 1 24 ? -1.374 -4.642 0.551 1.00 1.00 24 SER A CA 5
ATOM 2332 C C . SER A 1 24 ? -0.248 -4.897 -0.446 1.00 1.00 24 SER A C 5
ATOM 2333 O O . SER A 1 24 ? -0.490 -5.271 -1.594 1.00 1.00 24 SER A O 5
ATOM 2341 N N . CYS A 1 25 ? 0.984 -4.682 0.002 1.00 1.00 25 CYS A N 5
ATOM 2342 C CA . CYS A 1 25 ? 2.154 -4.877 -0.846 1.00 1.00 25 CYS A CA 5
ATOM 2343 C C . CYS A 1 25 ? 2.504 -6.357 -0.961 1.00 1.00 25 CYS A C 5
ATOM 2344 O O . CYS A 1 25 ? 2.374 -6.954 -2.030 1.00 1.00 25 CYS A O 5
ATOM 2351 N N . ARG A 1 26 ? 2.950 -6.944 0.144 1.00 1.00 26 ARG A N 5
ATOM 2352 C CA . ARG A 1 26 ? 3.318 -8.355 0.165 1.00 1.00 26 ARG A CA 5
ATOM 2353 C C . ARG A 1 26 ? 4.428 -8.644 -0.842 1.00 1.00 26 ARG A C 5
ATOM 2354 O O . ARG A 1 26 ? 4.887 -7.747 -1.550 1.00 1.00 26 ARG A O 5
ATOM 2375 N N . SER A 1 27 ? 4.857 -9.901 -0.897 1.00 1.00 27 SER A N 5
ATOM 2376 C CA . SER A 1 27 ? 5.914 -10.311 -1.815 1.00 1.00 27 SER A CA 5
ATOM 2377 C C . SER A 1 27 ? 5.432 -10.297 -3.265 1.00 1.00 27 SER A C 5
ATOM 2378 O O . SER A 1 27 ? 6.238 -10.350 -4.194 1.00 1.00 27 SER A O 5
ATOM 2386 N N . MET A 1 28 ? 4.116 -10.229 -3.457 1.00 1.00 28 MET A N 5
ATOM 2387 C CA . MET A 1 28 ? 3.536 -10.213 -4.797 1.00 1.00 28 MET A CA 5
ATOM 2388 C C . MET A 1 28 ? 4.177 -9.126 -5.662 1.00 1.00 28 MET A C 5
ATOM 2389 O O . MET A 1 28 ? 4.715 -8.148 -5.144 1.00 1.00 28 MET A O 5
ATOM 2403 N N . PRO A 1 29 ? 4.130 -9.287 -6.998 1.00 1.00 29 PRO A N 5
ATOM 2404 C CA . PRO A 1 29 ? 4.711 -8.317 -7.932 1.00 1.00 29 PRO A CA 5
ATOM 2405 C C . PRO A 1 29 ? 3.952 -6.997 -7.937 1.00 1.00 29 PRO A C 5
ATOM 2406 O O . PRO A 1 29 ? 4.536 -5.931 -8.136 1.00 1.00 29 PRO A O 5
ATOM 2417 N N . TYR A 1 30 ? 2.647 -7.077 -7.715 1.00 1.00 30 TYR A N 5
ATOM 2418 C CA . TYR A 1 30 ? 1.799 -5.891 -7.689 1.00 1.00 30 TYR A CA 5
ATOM 2419 C C . TYR A 1 30 ? 1.606 -5.399 -6.259 1.00 1.00 30 TYR A C 5
ATOM 2420 O O . TYR A 1 30 ? 1.352 -6.190 -5.350 1.00 1.00 30 TYR A O 5
ATOM 2438 N N . CYS A 1 31 ? 1.730 -4.090 -6.064 1.00 1.00 31 CYS A N 5
ATOM 2439 C CA . CYS A 1 31 ? 1.571 -3.501 -4.741 1.00 1.00 31 CYS A CA 5
ATOM 2440 C C . CYS A 1 31 ? 0.562 -2.363 -4.754 1.00 1.00 31 CYS A C 5
ATOM 2441 O O . CYS A 1 31 ? 0.442 -1.629 -5.735 1.00 1.00 31 CYS A O 5
ATOM 2448 N N . ARG A 1 32 ? -0.159 -2.225 -3.651 1.00 1.00 32 ARG A N 5
ATOM 2449 C CA . ARG A 1 32 ? -1.164 -1.177 -3.516 1.00 1.00 32 ARG A CA 5
ATOM 2450 C C . ARG A 1 32 ? -1.746 -1.158 -2.106 1.00 1.00 32 ARG A C 5
ATOM 2451 O O . ARG A 1 32 ? -1.584 -2.111 -1.344 1.00 1.00 32 ARG A O 5
ATOM 2472 N N . CYS A 1 33 ? -2.431 -0.070 -1.767 1.00 1.00 33 CYS A N 5
ATOM 2473 C CA . CYS A 1 33 ? -3.043 0.070 -0.457 1.00 1.00 33 CYS A CA 5
ATOM 2474 C C . CYS A 1 33 ? -4.171 -0.944 -0.279 1.00 1.00 33 CYS A C 5
ATOM 2475 O O . CYS A 1 33 ? -4.255 -1.927 -1.014 1.00 1.00 33 CYS A O 5
ATOM 2482 N N . ARG A 1 34 ? -5.035 -0.700 0.700 1.00 1.00 34 ARG A N 5
ATOM 2483 C CA . ARG A 1 34 ? -6.156 -1.592 0.974 1.00 1.00 34 ARG A CA 5
ATOM 2484 C C . ARG A 1 34 ? -7.007 -1.055 2.117 1.00 1.00 34 ARG A C 5
ATOM 2485 O O . ARG A 1 34 ? -6.664 -1.211 3.289 1.00 1.00 34 ARG A O 5
ATOM 2506 N N . ASN A 1 35 ? -8.118 -0.423 1.765 1.00 1.00 35 ASN A N 5
ATOM 2507 C CA . ASN A 1 35 ? -9.027 0.140 2.756 1.00 1.00 35 ASN A CA 5
ATOM 2508 C C . ASN A 1 35 ? -9.708 -0.964 3.552 1.00 1.00 35 ASN A C 5
ATOM 2509 O O . ASN A 1 35 ? -9.745 -2.116 3.122 1.00 1.00 35 ASN A O 5
ATOM 2520 N N . ASN A 1 36 ? -10.255 -0.608 4.706 1.00 1.00 36 ASN A N 5
ATOM 2521 C CA . ASN A 1 36 ? -10.942 -1.582 5.540 1.00 1.00 36 ASN A CA 5
ATOM 2522 C C . ASN A 1 36 ? -12.393 -1.733 5.106 1.00 1.00 36 ASN A C 5
ATOM 2523 O O . ASN A 1 36 ? -13.009 -0.788 4.612 1.00 1.00 36 ASN A O 5
ATOM 2534 N N . SER A 1 37 ? -12.928 -2.928 5.295 1.00 1.00 37 SER A N 5
ATOM 2535 C CA . SER A 1 37 ? -14.308 -3.219 4.927 1.00 1.00 37 SER A CA 5
ATOM 2536 C C . SER A 1 37 ? -15.258 -2.894 6.075 1.00 1.00 37 SER A C 5
ATOM 2537 O O . SER A 1 37 ? -16.304 -2.263 5.816 1.00 1.00 37 SER A O 5
ATOM 2546 N N . GLY A 1 1 ? 4.328 11.310 5.630 1.00 1.00 1 GLY A N 6
ATOM 2547 C CA . GLY A 1 1 ? 4.770 10.033 6.254 1.00 1.00 1 GLY A CA 6
ATOM 2548 C C . GLY A 1 1 ? 4.150 8.818 5.591 1.00 1.00 1 GLY A C 6
ATOM 2549 O O . GLY A 1 1 ? 4.861 7.930 5.121 1.00 1.00 1 GLY A O 6
ATOM 2555 N N . CYS A 1 2 ? 2.822 8.777 5.559 1.00 1.00 2 CYS A N 6
ATOM 2556 C CA . CYS A 1 2 ? 2.102 7.677 4.965 1.00 1.00 2 CYS A CA 6
ATOM 2557 C C . CYS A 1 2 ? 2.322 7.617 3.455 1.00 1.00 2 CYS A C 6
ATOM 2558 O O . CYS A 1 2 ? 3.289 8.172 2.934 1.00 1.00 2 CYS A O 6
ATOM 2565 N N . LEU A 1 3 ? 1.414 6.940 2.761 1.00 1.00 3 LEU A N 6
ATOM 2566 C CA . LEU A 1 3 ? 1.502 6.807 1.312 1.00 1.00 3 LEU A CA 6
ATOM 2567 C C . LEU A 1 3 ? 0.160 7.112 0.655 1.00 1.00 3 LEU A C 6
ATOM 2568 O O . LEU A 1 3 ? -0.522 6.215 0.159 1.00 1.00 3 LEU A O 6
ATOM 2584 N N . GLY A 1 4 ? -0.210 8.389 0.656 1.00 1.00 4 GLY A N 6
ATOM 2585 C CA . GLY A 1 4 ? -1.467 8.806 0.056 1.00 1.00 4 GLY A CA 6
ATOM 2586 C C . GLY A 1 4 ? -2.635 7.924 0.459 1.00 1.00 4 GLY A C 6
ATOM 2587 O O . GLY A 1 4 ? -2.661 7.382 1.563 1.00 1.00 4 GLY A O 6
ATOM 2591 N N . GLU A 1 5 ? -3.602 7.782 -0.442 1.00 1.00 5 GLU A N 6
ATOM 2592 C CA . GLU A 1 5 ? -4.779 6.962 -0.179 1.00 1.00 5 GLU A CA 6
ATOM 2593 C C . GLU A 1 5 ? -4.936 5.881 -1.244 1.00 1.00 5 GLU A C 6
ATOM 2594 O O . GLU A 1 5 ? -5.015 4.694 -0.931 1.00 1.00 5 GLU A O 6
ATOM 2606 N N . GLY A 1 6 ? -4.983 6.302 -2.506 1.00 1.00 6 GLY A N 6
ATOM 2607 C CA . GLY A 1 6 ? -5.133 5.355 -3.602 1.00 1.00 6 GLY A CA 6
ATOM 2608 C C . GLY A 1 6 ? -3.882 5.079 -4.329 1.00 1.00 6 GLY A C 6
ATOM 2609 O O . GLY A 1 6 ? -3.769 4.311 -5.284 1.00 1.00 6 GLY A O 6
ATOM 2613 N N . GLU A 1 7 ? -3.009 5.753 -3.805 1.00 1.00 7 GLU A N 6
ATOM 2614 C CA . GLU A 1 7 ? -1.608 5.792 -4.207 1.00 1.00 7 GLU A CA 6
ATOM 2615 C C . GLU A 1 7 ? -0.980 4.403 -4.138 1.00 1.00 7 GLU A C 6
ATOM 2616 O O . GLU A 1 7 ? -1.552 3.479 -3.560 1.00 1.00 7 GLU A O 6
ATOM 2628 N N . LYS A 1 8 ? 0.201 4.264 -4.732 1.00 1.00 8 LYS A N 6
ATOM 2629 C CA . LYS A 1 8 ? 0.911 2.990 -4.740 1.00 1.00 8 LYS A CA 6
ATOM 2630 C C . LYS A 1 8 ? 1.910 2.916 -3.592 1.00 1.00 8 LYS A C 6
ATOM 2631 O O . LYS A 1 8 ? 2.027 3.846 -2.794 1.00 1.00 8 LYS A O 6
ATOM 2650 N N . CYS A 1 9 ? 2.635 1.804 -3.520 1.00 1.00 9 CYS A N 6
ATOM 2651 C CA . CYS A 1 9 ? 3.627 1.603 -2.486 1.00 1.00 9 CYS A CA 6
ATOM 2652 C C . CYS A 1 9 ? 4.746 0.690 -2.974 1.00 1.00 9 CYS A C 6
ATOM 2653 O O . CYS A 1 9 ? 4.555 -0.113 -3.887 1.00 1.00 9 CYS A O 6
ATOM 2660 N N . ALA A 1 10 ? 5.916 0.819 -2.356 1.00 1.00 10 ALA A N 6
ATOM 2661 C CA . ALA A 1 10 ? 7.070 0.008 -2.722 1.00 1.00 10 ALA A CA 6
ATOM 2662 C C . ALA A 1 10 ? 8.067 -0.072 -1.572 1.00 1.00 10 ALA A C 6
ATOM 2663 O O . ALA A 1 10 ? 7.997 0.706 -0.620 1.00 1.00 10 ALA A O 6
ATOM 2670 N N . ASP A 1 11 ? 8.999 -1.015 -1.668 1.00 1.00 11 ASP A N 6
ATOM 2671 C CA . ASP A 1 11 ? 10.015 -1.197 -0.637 1.00 1.00 11 ASP A CA 6
ATOM 2672 C C . ASP A 1 11 ? 10.940 0.017 -0.546 1.00 1.00 11 ASP A C 6
ATOM 2673 O O . ASP A 1 11 ? 11.728 0.136 0.393 1.00 1.00 11 ASP A O 6
ATOM 2682 N N . TRP A 1 12 ? 10.843 0.916 -1.523 1.00 1.00 12 TRP A N 6
ATOM 2683 C CA . TRP A 1 12 ? 11.662 2.109 -1.556 1.00 1.00 12 TRP A CA 6
ATOM 2684 C C . TRP A 1 12 ? 11.492 2.930 -0.281 1.00 1.00 12 TRP A C 6
ATOM 2685 O O . TRP A 1 12 ? 12.463 3.214 0.421 1.00 1.00 12 TRP A O 6
ATOM 2706 N N . SER A 1 13 ? 10.252 3.311 0.012 1.00 1.00 13 SER A N 6
ATOM 2707 C CA . SER A 1 13 ? 9.954 4.106 1.204 1.00 1.00 13 SER A CA 6
ATOM 2708 C C . SER A 1 13 ? 9.171 3.319 2.220 1.00 1.00 13 SER A C 6
ATOM 2709 O O . SER A 1 13 ? 8.815 3.792 3.300 1.00 1.00 13 SER A O 6
ATOM 2717 N N . GLY A 1 14 ? 8.931 2.128 1.828 1.00 1.00 14 GLY A N 6
ATOM 2718 C CA . GLY A 1 14 ? 8.191 1.174 2.633 1.00 1.00 14 GLY A CA 6
ATOM 2719 C C . GLY A 1 14 ? 6.702 1.477 2.666 1.00 1.00 14 GLY A C 6
ATOM 2720 O O . GLY A 1 14 ? 6.297 2.539 3.140 1.00 1.00 14 GLY A O 6
ATOM 2724 N N . PRO A 1 15 ? 5.853 0.560 2.167 1.00 1.00 15 PRO A N 6
ATOM 2725 C CA . PRO A 1 15 ? 4.398 0.757 2.151 1.00 1.00 15 PRO A CA 6
ATOM 2726 C C . PRO A 1 15 ? 3.829 0.977 3.548 1.00 1.00 15 PRO A C 6
ATOM 2727 O O . PRO A 1 15 ? 4.419 0.558 4.544 1.00 1.00 15 PRO A O 6
ATOM 2738 N N . SER A 1 16 ? 2.677 1.637 3.614 1.00 1.00 16 SER A N 6
ATOM 2739 C CA . SER A 1 16 ? 2.024 1.911 4.889 1.00 1.00 16 SER A CA 6
ATOM 2740 C C . SER A 1 16 ? 0.622 2.458 4.673 1.00 1.00 16 SER A C 6
ATOM 2741 O O . SER A 1 16 ? -0.354 1.943 5.221 1.00 1.00 16 SER A O 6
ATOM 2749 N N . CYS A 1 17 ? 0.535 3.502 3.867 1.00 1.00 17 CYS A N 6
ATOM 2750 C CA . CYS A 1 17 ? -0.741 4.139 3.559 1.00 1.00 17 CYS A CA 6
ATOM 2751 C C . CYS A 1 17 ? -1.318 4.824 4.796 1.00 1.00 17 CYS A C 6
ATOM 2752 O O . CYS A 1 17 ? -1.253 4.285 5.901 1.00 1.00 17 CYS A O 6
ATOM 2759 N N . CYS A 1 18 ? -1.876 6.018 4.604 1.00 1.00 18 CYS A N 6
ATOM 2760 C CA . CYS A 1 18 ? -2.459 6.780 5.709 1.00 1.00 18 CYS A CA 6
ATOM 2761 C C . CYS A 1 18 ? -3.524 5.964 6.440 1.00 1.00 18 CYS A C 6
ATOM 2762 O O . CYS A 1 18 ? -3.645 4.756 6.240 1.00 1.00 18 CYS A O 6
ATOM 2769 N N . ASP A 1 19 ? -4.289 6.638 7.291 1.00 1.00 19 ASP A N 6
ATOM 2770 C CA . ASP A 1 19 ? -5.343 5.987 8.063 1.00 1.00 19 ASP A CA 6
ATOM 2771 C C . ASP A 1 19 ? -6.602 5.793 7.223 1.00 1.00 19 ASP A C 6
ATOM 2772 O O . ASP A 1 19 ? -6.862 6.552 6.290 1.00 1.00 19 ASP A O 6
ATOM 2781 N N . GLY A 1 20 ? -7.374 4.765 7.560 1.00 1.00 20 GLY A N 6
ATOM 2782 C CA . GLY A 1 20 ? -8.593 4.478 6.827 1.00 1.00 20 GLY A CA 6
ATOM 2783 C C . GLY A 1 20 ? -8.355 3.518 5.677 1.00 1.00 20 GLY A C 6
ATOM 2784 O O . GLY A 1 20 ? -9.282 3.172 4.944 1.00 1.00 20 GLY A O 6
ATOM 2788 N N . PHE A 1 21 ? -7.106 3.091 5.522 1.00 1.00 21 PHE A N 6
ATOM 2789 C CA . PHE A 1 21 ? -6.736 2.169 4.457 1.00 1.00 21 PHE A CA 6
ATOM 2790 C C . PHE A 1 21 ? -5.299 1.690 4.641 1.00 1.00 21 PHE A C 6
ATOM 2791 O O . PHE A 1 21 ? -4.417 2.471 4.998 1.00 1.00 21 PHE A O 6
ATOM 2808 N N . TYR A 1 22 ? -5.071 0.404 4.403 1.00 1.00 22 TYR A N 6
ATOM 2809 C CA . TYR A 1 22 ? -3.739 -0.174 4.550 1.00 1.00 22 TYR A CA 6
ATOM 2810 C C . TYR A 1 22 ? -3.223 -0.711 3.219 1.00 1.00 22 TYR A C 6
ATOM 2811 O O . TYR A 1 22 ? -3.993 -1.217 2.402 1.00 1.00 22 TYR A O 6
ATOM 2829 N N . CYS A 1 23 ? -1.915 -0.598 3.009 1.00 1.00 23 CYS A N 6
ATOM 2830 C CA . CYS A 1 23 ? -1.295 -1.073 1.778 1.00 1.00 23 CYS A CA 6
ATOM 2831 C C . CYS A 1 23 ? -0.617 -2.422 1.991 1.00 1.00 23 CYS A C 6
ATOM 2832 O O . CYS A 1 23 ? -0.217 -2.760 3.106 1.00 1.00 23 CYS A O 6
ATOM 2839 N N . SER A 1 24 ? -0.489 -3.185 0.912 1.00 1.00 24 SER A N 6
ATOM 2840 C CA . SER A 1 24 ? 0.143 -4.497 0.970 1.00 1.00 24 SER A CA 6
ATOM 2841 C C . SER A 1 24 ? 1.023 -4.726 -0.254 1.00 1.00 24 SER A C 6
ATOM 2842 O O . SER A 1 24 ? 0.525 -4.984 -1.350 1.00 1.00 24 SER A O 6
ATOM 2850 N N . CYS A 1 25 ? 2.335 -4.626 -0.061 1.00 1.00 25 CYS A N 6
ATOM 2851 C CA . CYS A 1 25 ? 3.284 -4.820 -1.152 1.00 1.00 25 CYS A CA 6
ATOM 2852 C C . CYS A 1 25 ? 3.886 -6.220 -1.107 1.00 1.00 25 CYS A C 6
ATOM 2853 O O . CYS A 1 25 ? 3.783 -6.982 -2.069 1.00 1.00 25 CYS A O 6
ATOM 2860 N N . ARG A 1 26 ? 4.516 -6.552 0.015 1.00 1.00 26 ARG A N 6
ATOM 2861 C CA . ARG A 1 26 ? 5.136 -7.862 0.184 1.00 1.00 26 ARG A CA 6
ATOM 2862 C C . ARG A 1 26 ? 6.201 -8.099 -0.882 1.00 1.00 26 ARG A C 6
ATOM 2863 O O . ARG A 1 26 ? 6.485 -7.221 -1.696 1.00 1.00 26 ARG A O 6
ATOM 2884 N N . SER A 1 27 ? 6.788 -9.291 -0.871 1.00 1.00 27 SER A N 6
ATOM 2885 C CA . SER A 1 27 ? 7.822 -9.641 -1.838 1.00 1.00 27 SER A CA 6
ATOM 2886 C C . SER A 1 27 ? 7.278 -9.608 -3.263 1.00 1.00 27 SER A C 6
ATOM 2887 O O . SER A 1 27 ? 8.038 -9.519 -4.227 1.00 1.00 27 SER A O 6
ATOM 2895 N N . MET A 1 28 ? 5.958 -9.680 -3.388 1.00 1.00 28 MET A N 6
ATOM 2896 C CA . MET A 1 28 ? 5.311 -9.657 -4.694 1.00 1.00 28 MET A CA 6
ATOM 2897 C C . MET A 1 28 ? 5.407 -8.270 -5.325 1.00 1.00 28 MET A C 6
ATOM 2898 O O . MET A 1 28 ? 5.485 -7.264 -4.620 1.00 1.00 28 MET A O 6
ATOM 2912 N N . PRO A 1 29 ? 5.402 -8.194 -6.668 1.00 1.00 29 PRO A N 6
ATOM 2913 C CA . PRO A 1 29 ? 5.490 -6.921 -7.389 1.00 1.00 29 PRO A CA 6
ATOM 2914 C C . PRO A 1 29 ? 4.234 -6.073 -7.218 1.00 1.00 29 PRO A C 6
ATOM 2915 O O . PRO A 1 29 ? 4.285 -4.846 -7.300 1.00 1.00 29 PRO A O 6
ATOM 2926 N N . TYR A 1 30 ? 3.106 -6.736 -6.982 1.00 1.00 30 TYR A N 6
ATOM 2927 C CA . TYR A 1 30 ? 1.835 -6.044 -6.801 1.00 1.00 30 TYR A CA 6
ATOM 2928 C C . TYR A 1 30 ? 1.760 -5.385 -5.427 1.00 1.00 30 TYR A C 6
ATOM 2929 O O . TYR A 1 30 ? 1.824 -6.059 -4.399 1.00 1.00 30 TYR A O 6
ATOM 2947 N N . CYS A 1 31 ? 1.623 -4.062 -5.419 1.00 1.00 31 CYS A N 6
ATOM 2948 C CA . CYS A 1 31 ? 1.537 -3.310 -4.173 1.00 1.00 31 CYS A CA 6
ATOM 2949 C C . CYS A 1 31 ? 0.582 -2.130 -4.311 1.00 1.00 31 CYS A C 6
ATOM 2950 O O . CYS A 1 31 ? 0.654 -1.369 -5.277 1.00 1.00 31 CYS A O 6
ATOM 2957 N N . ARG A 1 32 ? -0.313 -1.983 -3.339 1.00 1.00 32 ARG A N 6
ATOM 2958 C CA . ARG A 1 32 ? -1.284 -0.895 -3.352 1.00 1.00 32 ARG A CA 6
ATOM 2959 C C . ARG A 1 32 ? -2.005 -0.795 -2.011 1.00 1.00 32 ARG A C 6
ATOM 2960 O O . ARG A 1 32 ? -1.910 -1.695 -1.176 1.00 1.00 32 ARG A O 6
ATOM 2981 N N . CYS A 1 33 ? -2.729 0.302 -1.813 1.00 1.00 33 CYS A N 6
ATOM 2982 C CA . CYS A 1 33 ? -3.466 0.517 -0.581 1.00 1.00 33 CYS A CA 6
ATOM 2983 C C . CYS A 1 33 ? -4.540 -0.551 -0.399 1.00 1.00 33 CYS A C 6
ATOM 2984 O O . CYS A 1 33 ? -4.513 -1.593 -1.053 1.00 1.00 33 CYS A O 6
ATOM 2991 N N . ARG A 1 34 ? -5.480 -0.281 0.496 1.00 1.00 34 ARG A N 6
ATOM 2992 C CA . ARG A 1 34 ? -6.571 -1.210 0.778 1.00 1.00 34 ARG A CA 6
ATOM 2993 C C . ARG A 1 34 ? -7.447 -0.682 1.906 1.00 1.00 34 ARG A C 6
ATOM 2994 O O . ARG A 1 34 ? -7.151 -0.880 3.084 1.00 1.00 34 ARG A O 6
ATOM 3015 N N . ASN A 1 35 ? -8.528 -0.011 1.533 1.00 1.00 35 ASN A N 6
ATOM 3016 C CA . ASN A 1 35 ? -9.456 0.549 2.509 1.00 1.00 35 ASN A CA 6
ATOM 3017 C C . ASN A 1 35 ? -10.184 -0.559 3.254 1.00 1.00 35 ASN A C 6
ATOM 3018 O O . ASN A 1 35 ? -10.393 -1.646 2.714 1.00 1.00 35 ASN A O 6
ATOM 3029 N N . ASN A 1 36 ? -10.580 -0.283 4.488 1.00 1.00 36 ASN A N 6
ATOM 3030 C CA . ASN A 1 36 ? -11.295 -1.270 5.280 1.00 1.00 36 ASN A CA 6
ATOM 3031 C C . ASN A 1 36 ? -12.755 -1.340 4.859 1.00 1.00 36 ASN A C 6
ATOM 3032 O O . ASN A 1 36 ? -13.342 -0.346 4.430 1.00 1.00 36 ASN A O 6
ATOM 3043 N N . SER A 1 37 ? -13.333 -2.524 4.987 1.00 1.00 37 SER A N 6
ATOM 3044 C CA . SER A 1 37 ? -14.728 -2.742 4.624 1.00 1.00 37 SER A CA 6
ATOM 3045 C C . SER A 1 37 ? -15.662 -2.055 5.615 1.00 1.00 37 SER A C 6
ATOM 3046 O O . SER A 1 37 ? -15.154 -1.412 6.557 1.00 1.00 37 SER A O 6
ATOM 3055 N N . GLY A 1 1 ? 5.057 11.617 6.956 1.00 1.00 1 GLY A N 7
ATOM 3056 C CA . GLY A 1 1 ? 5.060 11.143 5.544 1.00 1.00 1 GLY A CA 7
ATOM 3057 C C . GLY A 1 1 ? 4.306 9.839 5.370 1.00 1.00 1 GLY A C 7
ATOM 3058 O O . GLY A 1 1 ? 4.898 8.761 5.414 1.00 1.00 1 GLY A O 7
ATOM 3064 N N . CYS A 1 2 ? 2.995 9.938 5.171 1.00 1.00 2 CYS A N 7
ATOM 3065 C CA . CYS A 1 2 ? 2.158 8.764 4.989 1.00 1.00 2 CYS A CA 7
ATOM 30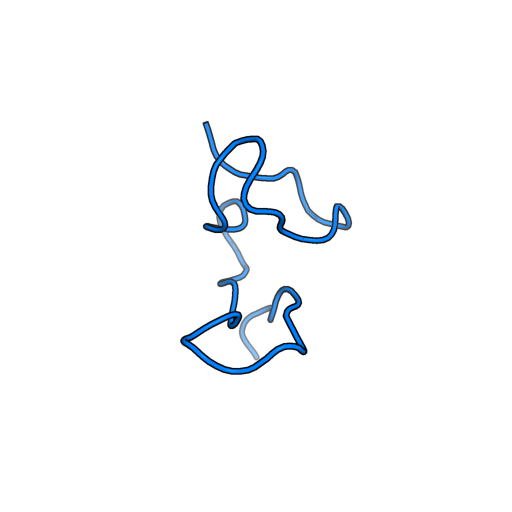66 C C . CYS A 1 2 ? 2.259 8.244 3.558 1.00 1.00 2 CYS A C 7
ATOM 3067 O O . CYS A 1 2 ? 3.076 8.723 2.772 1.00 1.00 2 CYS A O 7
ATOM 3074 N N . LEU A 1 3 ? 1.424 7.265 3.224 1.00 1.00 3 LEU A N 7
ATOM 3075 C CA . LEU A 1 3 ? 1.426 6.690 1.883 1.00 1.00 3 LEU A CA 7
ATOM 3076 C C . LEU A 1 3 ? 0.024 6.695 1.290 1.00 1.00 3 LEU A C 7
ATOM 3077 O O . LEU A 1 3 ? -0.582 5.645 1.077 1.00 1.00 3 LEU A O 7
ATOM 3093 N N . GLY A 1 4 ? -0.472 7.896 1.021 1.00 1.00 4 GLY A N 7
ATOM 3094 C CA . GLY A 1 4 ? -1.798 8.061 0.444 1.00 1.00 4 GLY A CA 7
ATOM 3095 C C . GLY A 1 4 ? -2.833 7.115 1.023 1.00 1.00 4 GLY A C 7
ATOM 3096 O O . GLY A 1 4 ? -2.666 6.597 2.127 1.00 1.00 4 GLY A O 7
ATOM 3100 N N . GLU A 1 5 ? -3.908 6.892 0.271 1.00 1.00 5 GLU A N 7
ATOM 3101 C CA . GLU A 1 5 ? -4.981 6.005 0.708 1.00 1.00 5 GLU A CA 7
ATOM 3102 C C . GLU A 1 5 ? -5.227 4.905 -0.319 1.00 1.00 5 GLU A C 7
ATOM 3103 O O . GLU A 1 5 ? -5.121 3.718 -0.010 1.00 1.00 5 GLU A O 7
ATOM 3115 N N . GLY A 1 6 ? -5.559 5.308 -1.543 1.00 1.00 6 GLY A N 7
ATOM 3116 C CA . GLY A 1 6 ? -5.819 4.342 -2.602 1.00 1.00 6 GLY A CA 7
ATOM 3117 C C . GLY A 1 6 ? -4.708 4.189 -3.556 1.00 1.00 6 GLY A C 7
ATOM 3118 O O . GLY A 1 6 ? -4.701 3.427 -4.524 1.00 1.00 6 GLY A O 7
ATOM 3122 N N . GLU A 1 7 ? -3.824 4.951 -3.199 1.00 1.00 7 GLU A N 7
ATOM 3123 C CA . GLU A 1 7 ? -2.534 5.129 -3.858 1.00 1.00 7 GLU A CA 7
ATOM 3124 C C . GLU A 1 7 ? -1.794 3.799 -3.980 1.00 1.00 7 GLU A C 7
ATOM 3125 O O . GLU A 1 7 ? -2.390 2.731 -3.840 1.00 1.00 7 GLU A O 7
ATOM 3137 N N . LYS A 1 8 ? -0.492 3.870 -4.244 1.00 1.00 8 LYS A N 7
ATOM 3138 C CA . LYS A 1 8 ? 0.327 2.671 -4.385 1.00 1.00 8 LYS A CA 7
ATOM 3139 C C . LYS A 1 8 ? 1.446 2.652 -3.350 1.00 1.00 8 LYS A C 7
ATOM 3140 O O . LYS A 1 8 ? 1.561 3.560 -2.527 1.00 1.00 8 LYS A O 7
ATOM 3159 N N . CYS A 1 9 ? 2.273 1.614 -3.403 1.00 1.00 9 CYS A N 7
ATOM 3160 C CA . CYS A 1 9 ? 3.383 1.471 -2.488 1.00 1.00 9 CYS A CA 7
ATOM 3161 C C . CYS A 1 9 ? 4.549 0.746 -3.150 1.00 1.00 9 CYS A C 7
ATOM 3162 O O . CYS A 1 9 ? 4.363 -0.013 -4.102 1.00 1.00 9 CYS A O 7
ATOM 3169 N N . ALA A 1 10 ? 5.752 0.985 -2.639 1.00 1.00 10 ALA A N 7
ATOM 3170 C CA . ALA A 1 10 ? 6.952 0.357 -3.176 1.00 1.00 10 ALA A CA 7
ATOM 3171 C C . ALA A 1 10 ? 8.102 0.436 -2.178 1.00 1.00 10 ALA A C 7
ATOM 3172 O O . ALA A 1 10 ? 7.982 1.062 -1.125 1.00 1.00 10 ALA A O 7
ATOM 3179 N N . ASP A 1 11 ? 9.218 -0.199 -2.519 1.00 1.00 11 ASP A N 7
ATOM 3180 C CA . ASP A 1 11 ? 10.394 -0.198 -1.656 1.00 1.00 11 ASP A CA 7
ATOM 3181 C C . ASP A 1 11 ? 10.909 1.222 -1.425 1.00 1.00 11 ASP A C 7
ATOM 3182 O O . ASP A 1 11 ? 11.699 1.464 -0.512 1.00 1.00 11 ASP A O 7
ATOM 3191 N N . TRP A 1 12 ? 10.459 2.160 -2.256 1.00 1.00 12 TRP A N 7
ATOM 3192 C CA . TRP A 1 12 ? 10.865 3.543 -2.149 1.00 1.00 12 TRP A CA 7
ATOM 3193 C C . TRP A 1 12 ? 10.539 4.108 -0.770 1.00 1.00 12 TRP A C 7
ATOM 3194 O O . TRP A 1 12 ? 11.432 4.513 -0.026 1.00 1.00 12 TRP A O 7
ATOM 3215 N N . SER A 1 13 ? 9.252 4.132 -0.436 1.00 1.00 13 SER A N 7
ATOM 3216 C CA . SER A 1 13 ? 8.804 4.650 0.858 1.00 1.00 13 SER A CA 7
ATOM 3217 C C . SER A 1 13 ? 8.248 3.561 1.733 1.00 1.00 13 SER A C 7
ATOM 3218 O O . SER A 1 13 ? 7.814 3.771 2.866 1.00 1.00 13 SER A O 7
ATOM 3226 N N . GLY A 1 14 ? 8.284 2.419 1.163 1.00 1.00 14 GLY A N 7
ATOM 3227 C CA . GLY A 1 14 ? 7.804 1.209 1.803 1.00 1.00 14 GLY A CA 7
ATOM 3228 C C . GLY A 1 14 ? 6.321 1.269 2.122 1.00 1.00 14 GLY A C 7
ATOM 3229 O O . GLY A 1 14 ? 5.813 2.320 2.513 1.00 1.00 14 GLY A O 7
ATOM 3233 N N . PRO A 1 15 ? 5.592 0.150 1.964 1.00 1.00 15 PRO A N 7
ATOM 3234 C CA . PRO A 1 15 ? 4.153 0.097 2.243 1.00 1.00 15 PRO A CA 7
ATOM 3235 C C . PRO A 1 15 ? 3.808 0.646 3.621 1.00 1.00 15 PRO A C 7
ATOM 3236 O O . PRO A 1 15 ? 4.573 0.489 4.573 1.00 1.00 15 PRO A O 7
ATOM 3247 N N . SER A 1 16 ? 2.651 1.289 3.720 1.00 1.00 16 SER A N 7
ATOM 3248 C CA . SER A 1 16 ? 2.203 1.862 4.983 1.00 1.00 16 SER A CA 7
ATOM 3249 C C . SER A 1 16 ? 0.768 2.361 4.882 1.00 1.00 16 SER A C 7
ATOM 3250 O O . SER A 1 16 ? -0.163 1.721 5.372 1.00 1.00 16 SER A O 7
ATOM 3258 N N . CYS A 1 17 ? 0.605 3.514 4.251 1.00 1.00 17 CYS A N 7
ATOM 3259 C CA . CYS A 1 17 ? -0.710 4.127 4.084 1.00 1.00 17 CYS A CA 7
ATOM 3260 C C . CYS A 1 17 ? -1.203 4.685 5.416 1.00 1.00 17 CYS A C 7
ATOM 3261 O O . CYS A 1 17 ? -1.146 4.003 6.439 1.00 1.00 17 CYS A O 7
ATOM 3268 N N . CYS A 1 18 ? -1.669 5.931 5.401 1.00 1.00 18 CYS A N 7
ATOM 3269 C CA . CYS A 1 18 ? -2.154 6.579 6.619 1.00 1.00 18 CYS A CA 7
ATOM 3270 C C . CYS A 1 18 ? -3.261 5.770 7.287 1.00 1.00 18 CYS A C 7
ATOM 3271 O O . CYS A 1 18 ? -3.406 4.570 7.055 1.00 1.00 18 CYS A O 7
ATOM 3278 N N . ASP A 1 19 ? -4.030 6.445 8.128 1.00 1.00 19 ASP A N 7
ATOM 3279 C CA . ASP A 1 19 ? -5.124 5.811 8.857 1.00 1.00 19 ASP A CA 7
ATOM 3280 C C . ASP A 1 19 ? -6.365 5.669 7.985 1.00 1.00 19 ASP A C 7
ATOM 3281 O O . ASP A 1 19 ? -6.592 6.461 7.071 1.00 1.00 19 ASP A O 7
ATOM 3290 N N . GLY A 1 20 ? -7.159 4.643 8.273 1.00 1.00 20 GLY A N 7
ATOM 3291 C CA . GLY A 1 20 ? -8.364 4.398 7.507 1.00 1.00 20 GLY A CA 7
ATOM 3292 C C . GLY A 1 20 ? -8.082 3.603 6.248 1.00 1.00 20 GLY A C 7
ATOM 3293 O O . GLY A 1 20 ? -8.959 3.434 5.401 1.00 1.00 20 GLY A O 7
ATOM 3297 N N . PHE A 1 21 ? -6.849 3.119 6.126 1.00 1.00 21 PHE A N 7
ATOM 3298 C CA . PHE A 1 21 ? -6.447 2.343 4.959 1.00 1.00 21 PHE A CA 7
ATOM 3299 C C . PHE A 1 21 ? -5.058 1.741 5.157 1.00 1.00 21 PHE A C 7
ATOM 3300 O O . PHE A 1 21 ? -4.158 2.393 5.686 1.00 1.00 21 PHE A O 7
ATOM 3317 N N . TYR A 1 22 ? -4.892 0.494 4.727 1.00 1.00 22 TYR A N 7
ATOM 3318 C CA . TYR A 1 22 ? -3.612 -0.196 4.854 1.00 1.00 22 TYR A CA 7
ATOM 3319 C C . TYR A 1 22 ? -3.126 -0.696 3.496 1.00 1.00 22 TYR A C 7
ATOM 3320 O O . TYR A 1 22 ? -3.929 -0.996 2.612 1.00 1.00 22 TYR A O 7
ATOM 3338 N N . CYS A 1 23 ? -1.809 -0.781 3.336 1.00 1.00 23 CYS A N 7
ATOM 3339 C CA . CYS A 1 23 ? -1.221 -1.243 2.082 1.00 1.00 23 CYS A CA 7
ATOM 3340 C C . CYS A 1 23 ? -0.813 -2.709 2.170 1.00 1.00 23 CYS A C 7
ATOM 3341 O O . CYS A 1 23 ? -0.554 -3.231 3.254 1.00 1.00 23 CYS A O 7
ATOM 3348 N N . SER A 1 24 ? -0.755 -3.363 1.016 1.00 1.00 24 SER A N 7
ATOM 3349 C CA . SER A 1 24 ? -0.374 -4.769 0.946 1.00 1.00 24 SER A CA 7
ATOM 3350 C C . SER A 1 24 ? 0.590 -5.010 -0.212 1.00 1.00 24 SER A C 7
ATOM 3351 O O . SER A 1 24 ? 0.173 -5.128 -1.365 1.00 1.00 24 SER A O 7
ATOM 3359 N N . CYS A 1 25 ? 1.880 -5.077 0.101 1.00 1.00 25 CYS A N 7
ATOM 3360 C CA . CYS A 1 25 ? 2.903 -5.299 -0.914 1.00 1.00 25 CYS A CA 7
ATOM 3361 C C . CYS A 1 25 ? 3.388 -6.746 -0.890 1.00 1.00 25 CYS A C 7
ATOM 3362 O O . CYS A 1 25 ? 3.303 -7.456 -1.892 1.00 1.00 25 CYS A O 7
ATOM 3369 N N . ARG A 1 26 ? 3.899 -7.175 0.259 1.00 1.00 26 ARG A N 7
ATOM 3370 C CA . ARG A 1 26 ? 4.398 -8.537 0.411 1.00 1.00 26 ARG A CA 7
ATOM 3371 C C . ARG A 1 26 ? 5.564 -8.798 -0.538 1.00 1.00 26 ARG A C 7
ATOM 3372 O O . ARG A 1 26 ? 6.020 -7.895 -1.239 1.00 1.00 26 ARG A O 7
ATOM 3393 N N . SER A 1 27 ? 6.041 -10.038 -0.554 1.00 1.00 27 SER A N 7
ATOM 3394 C CA . SER A 1 27 ? 7.154 -10.419 -1.416 1.00 1.00 27 SER A CA 7
ATOM 3395 C C . SER A 1 27 ? 6.770 -10.332 -2.893 1.00 1.00 27 SER A C 7
ATOM 3396 O O . SER A 1 27 ? 7.637 -10.338 -3.767 1.00 1.00 27 SER A O 7
ATOM 3404 N N . MET A 1 28 ? 5.471 -10.252 -3.166 1.00 1.00 28 MET A N 7
ATOM 3405 C CA . MET A 1 28 ? 4.982 -10.167 -4.539 1.00 1.00 28 MET A CA 7
ATOM 3406 C C . MET A 1 28 ? 5.604 -8.976 -5.268 1.00 1.00 28 MET A C 7
ATOM 3407 O O . MET A 1 28 ? 5.932 -7.964 -4.650 1.00 1.00 28 MET A O 7
ATOM 3421 N N . PRO A 1 29 ? 5.777 -9.082 -6.599 1.00 1.00 29 PRO A N 7
ATOM 3422 C CA . PRO A 1 29 ? 6.365 -8.009 -7.408 1.00 1.00 29 PRO A CA 7
ATOM 3423 C C . PRO A 1 29 ? 5.454 -6.790 -7.497 1.00 1.00 29 PRO A C 7
ATOM 3424 O O . PRO A 1 29 ? 5.924 -5.660 -7.635 1.00 1.00 29 PRO A O 7
ATOM 3435 N N . TYR A 1 30 ? 4.151 -7.027 -7.418 1.00 1.00 30 TYR A N 7
ATOM 3436 C CA . TYR A 1 30 ? 3.171 -5.950 -7.491 1.00 1.00 30 TYR A CA 7
ATOM 3437 C C . TYR A 1 30 ? 2.693 -5.556 -6.097 1.00 1.00 30 TYR A C 7
ATOM 3438 O O . TYR A 1 30 ? 2.431 -6.414 -5.254 1.00 1.00 30 TYR A O 7
ATOM 3456 N N . CYS A 1 31 ? 2.581 -4.253 -5.861 1.00 1.00 31 CYS A N 7
ATOM 3457 C CA . CYS A 1 31 ? 2.135 -3.747 -4.569 1.00 1.00 31 CYS A CA 7
ATOM 3458 C C . CYS A 1 31 ? 1.298 -2.483 -4.724 1.00 1.00 31 CYS A C 7
ATOM 3459 O O . CYS A 1 31 ? 1.430 -1.752 -5.705 1.00 1.00 31 CYS A O 7
ATOM 3466 N N . ARG A 1 32 ? 0.438 -2.233 -3.743 1.00 1.00 32 ARG A N 7
ATOM 3467 C CA . ARG A 1 32 ? -0.424 -1.058 -3.757 1.00 1.00 32 ARG A CA 7
ATOM 3468 C C . ARG A 1 32 ? -1.130 -0.895 -2.416 1.00 1.00 32 ARG A C 7
ATOM 3469 O O . ARG A 1 32 ? -1.292 -1.861 -1.670 1.00 1.00 32 ARG A O 7
ATOM 3490 N N . CYS A 1 33 ? -1.551 0.328 -2.112 1.00 1.00 33 CYS A N 7
ATOM 3491 C CA . CYS A 1 33 ? -2.236 0.605 -0.866 1.00 1.00 33 CYS A CA 7
ATOM 3492 C C . CYS A 1 33 ? -3.585 -0.101 -0.833 1.00 1.00 33 CYS A C 7
ATOM 3493 O O . CYS A 1 33 ? -3.855 -0.986 -1.645 1.00 1.00 33 CYS A O 7
ATOM 3500 N N . ARG A 1 34 ? -4.425 0.292 0.110 1.00 1.00 34 ARG A N 7
ATOM 3501 C CA . ARG A 1 34 ? -5.749 -0.305 0.255 1.00 1.00 34 ARG A CA 7
ATOM 3502 C C . ARG A 1 34 ? -6.522 0.356 1.386 1.00 1.00 34 ARG A C 7
ATOM 3503 O O . ARG A 1 34 ? -5.948 0.757 2.398 1.00 1.00 34 ARG A O 7
ATOM 3524 N N . ASN A 1 35 ? -7.828 0.464 1.200 1.00 1.00 35 ASN A N 7
ATOM 3525 C CA . ASN A 1 35 ? -8.701 1.075 2.192 1.00 1.00 35 ASN A CA 7
ATOM 3526 C C . ASN A 1 35 ? -9.782 0.099 2.624 1.00 1.00 35 ASN A C 7
ATOM 3527 O O . ASN A 1 35 ? -10.040 -0.894 1.944 1.00 1.00 35 ASN A O 7
ATOM 3538 N N . ASN A 1 36 ? -10.424 0.388 3.745 1.00 1.00 36 ASN A N 7
ATOM 3539 C CA . ASN A 1 36 ? -11.487 -0.472 4.233 1.00 1.00 36 ASN A CA 7
ATOM 3540 C C . ASN A 1 36 ? -12.814 -0.102 3.589 1.00 1.00 36 ASN A C 7
ATOM 3541 O O . ASN A 1 36 ? -13.064 1.061 3.270 1.00 1.00 36 ASN A O 7
ATOM 3552 N N . SER A 1 37 ? -13.655 -1.103 3.404 1.00 1.00 37 SER A N 7
ATOM 3553 C CA . SER A 1 37 ? -14.967 -0.904 2.798 1.00 1.00 37 SER A CA 7
ATOM 3554 C C . SER A 1 37 ? -15.913 -0.201 3.766 1.00 1.00 37 SER A C 7
ATOM 3555 O O . SER A 1 37 ? -15.484 0.094 4.901 1.00 1.00 37 SER A O 7
ATOM 3564 N N . GLY A 1 1 ? 3.812 12.795 2.272 1.00 1.00 1 GLY A N 8
ATOM 3565 C CA . GLY A 1 1 ? 2.420 12.302 2.082 1.00 1.00 1 GLY A CA 8
ATOM 3566 C C . GLY A 1 1 ? 2.235 10.883 2.580 1.00 1.00 1 GLY A C 8
ATOM 3567 O O . GLY A 1 1 ? 3.175 10.266 3.081 1.00 1.00 1 GLY A O 8
ATOM 3573 N N . CYS A 1 2 ? 1.019 10.364 2.443 1.00 1.00 2 CYS A N 8
ATOM 3574 C CA . CYS A 1 2 ? 0.700 9.027 2.873 1.00 1.00 2 CYS A CA 8
ATOM 3575 C C . CYS A 1 2 ? 1.377 7.993 1.978 1.00 1.00 2 CYS A C 8
ATOM 3576 O O . CYS A 1 2 ? 2.176 8.342 1.110 1.00 1.00 2 CYS A O 8
ATOM 3583 N N . LEU A 1 3 ? 1.053 6.721 2.189 1.00 1.00 3 LEU A N 8
ATOM 3584 C CA . LEU A 1 3 ? 1.634 5.649 1.391 1.00 1.00 3 LEU A CA 8
ATOM 3585 C C . LEU A 1 3 ? 0.549 4.726 0.857 1.00 1.00 3 LEU A C 8
ATOM 3586 O O . LEU A 1 3 ? 0.417 3.584 1.296 1.00 1.00 3 LEU A O 8
ATOM 3602 N N . GLY A 1 4 ? -0.226 5.231 -0.094 1.00 1.00 4 GLY A N 8
ATOM 3603 C CA . GLY A 1 4 ? -1.293 4.441 -0.677 1.00 1.00 4 GLY A CA 8
ATOM 3604 C C . GLY A 1 4 ? -2.494 5.272 -1.080 1.00 1.00 4 GLY A C 8
ATOM 3605 O O . GLY A 1 4 ? -3.637 4.851 -0.907 1.00 1.00 4 GLY A O 8
ATOM 3609 N N . GLU A 1 5 ? -2.234 6.454 -1.618 1.00 1.00 5 GLU A N 8
ATOM 3610 C CA . GLU A 1 5 ? -3.301 7.351 -2.048 1.00 1.00 5 GLU A CA 8
ATOM 3611 C C . GLU A 1 5 ? -3.094 7.795 -3.493 1.00 1.00 5 GLU A C 8
ATOM 3612 O O . GLU A 1 5 ? -3.851 7.411 -4.384 1.00 1.00 5 GLU A O 8
ATOM 3624 N N . GLY A 1 6 ? -2.067 8.610 -3.719 1.00 1.00 6 GLY A N 8
ATOM 3625 C CA . GLY A 1 6 ? -1.785 9.095 -5.064 1.00 1.00 6 GLY A CA 8
ATOM 3626 C C . GLY A 1 6 ? -0.661 8.410 -5.722 1.00 1.00 6 GLY A C 8
ATOM 3627 O O . GLY A 1 6 ? -0.257 8.639 -6.862 1.00 1.00 6 GLY A O 8
ATOM 3631 N N . GLU A 1 7 ? -0.226 7.594 -4.926 1.00 1.00 7 GLU A N 8
ATOM 3632 C CA . GLU A 1 7 ? 0.895 6.693 -5.161 1.00 1.00 7 GLU A CA 8
ATOM 3633 C C . GLU A 1 7 ? 0.777 5.439 -4.300 1.00 1.00 7 GLU A C 8
ATOM 3634 O O . GLU A 1 7 ? 0.373 5.508 -3.139 1.00 1.00 7 GLU A O 8
ATOM 3646 N N . LYS A 1 8 ? 1.133 4.296 -4.875 1.00 1.00 8 LYS A N 8
ATOM 3647 C CA . LYS A 1 8 ? 1.069 3.028 -4.159 1.00 1.00 8 LYS A CA 8
ATOM 3648 C C . LYS A 1 8 ? 2.284 2.857 -3.253 1.00 1.00 8 LYS A C 8
ATOM 3649 O O . LYS A 1 8 ? 3.225 3.649 -3.304 1.00 1.00 8 LYS A O 8
ATOM 3668 N N . CYS A 1 9 ? 2.258 1.818 -2.424 1.00 1.00 9 CYS A N 8
ATOM 3669 C CA . CYS A 1 9 ? 3.360 1.547 -1.509 1.00 1.00 9 CYS A CA 8
ATOM 3670 C C . CYS A 1 9 ? 4.642 1.229 -2.269 1.00 1.00 9 CYS A C 8
ATOM 3671 O O . CYS A 1 9 ? 4.615 0.972 -3.473 1.00 1.00 9 CYS A O 8
ATOM 3678 N N . ALA A 1 10 ? 5.763 1.246 -1.556 1.00 1.00 10 ALA A N 8
ATOM 3679 C CA . ALA A 1 10 ? 7.059 0.958 -2.159 1.00 1.00 10 ALA A CA 8
ATOM 3680 C C . ALA A 1 10 ? 8.168 0.993 -1.113 1.00 1.00 10 ALA A C 8
ATOM 3681 O O . ALA A 1 10 ? 8.025 1.618 -0.062 1.00 1.00 10 ALA A O 8
ATOM 3688 N N . ASP A 1 11 ? 9.276 0.323 -1.412 1.00 1.00 11 ASP A N 8
ATOM 3689 C CA . ASP A 1 11 ? 10.415 0.279 -0.501 1.00 1.00 11 ASP A CA 8
ATOM 3690 C C . ASP A 1 11 ? 11.037 1.665 -0.321 1.00 1.00 11 ASP A C 8
ATOM 3691 O O . ASP A 1 11 ? 11.869 1.868 0.563 1.00 1.00 11 ASP A O 8
ATOM 3700 N N . TRP A 1 12 ? 10.630 2.614 -1.161 1.00 1.00 12 TRP A N 8
ATOM 3701 C CA . TRP A 1 12 ? 11.139 3.967 -1.097 1.00 1.00 12 TRP A CA 8
ATOM 3702 C C . TRP A 1 12 ? 10.915 4.576 0.284 1.00 1.00 12 TRP A C 8
ATOM 3703 O O . TRP A 1 12 ? 11.860 5.006 0.945 1.00 1.00 12 TRP A O 8
ATOM 3724 N N . SER A 1 13 ? 9.656 4.612 0.711 1.00 1.00 13 SER A N 8
ATOM 3725 C CA . SER A 1 13 ? 9.304 5.172 2.017 1.00 1.00 13 SER A CA 8
ATOM 3726 C C . SER A 1 13 ? 8.803 4.115 2.963 1.00 1.00 13 SER A C 8
ATOM 3727 O O . SER A 1 13 ? 8.450 4.364 4.116 1.00 1.00 13 SER A O 8
ATOM 3735 N N . GLY A 1 14 ? 8.790 2.956 2.427 1.00 1.00 14 GLY A N 8
ATOM 3736 C CA . GLY A 1 14 ? 8.346 1.771 3.138 1.00 1.00 14 GLY A CA 8
ATOM 3737 C C . GLY A 1 14 ? 6.831 1.670 3.205 1.00 1.00 14 GLY A C 8
ATOM 3738 O O . GLY A 1 14 ? 6.176 2.559 3.749 1.00 1.00 14 GLY A O 8
ATOM 3742 N N . PRO A 1 15 ? 6.239 0.592 2.659 1.00 1.00 15 PRO A N 8
ATOM 3743 C CA . PRO A 1 15 ? 4.784 0.403 2.672 1.00 1.00 15 PRO A CA 8
ATOM 3744 C C . PRO A 1 15 ? 4.196 0.524 4.072 1.00 1.00 15 PRO A C 8
ATOM 3745 O O . PRO A 1 15 ? 4.826 0.137 5.056 1.00 1.00 15 PRO A O 8
ATOM 3756 N N . SER A 1 16 ? 2.982 1.060 4.155 1.00 1.00 16 SER A N 8
ATOM 3757 C CA . SER A 1 16 ? 2.313 1.226 5.440 1.00 1.00 16 SER A CA 8
ATOM 3758 C C . SER A 1 16 ? 0.873 1.691 5.264 1.00 1.00 16 SER A C 8
ATOM 3759 O O . SER A 1 16 ? -0.035 1.207 5.940 1.00 1.00 16 SER A O 8
ATOM 3767 N N . CYS A 1 17 ? 0.676 2.637 4.358 1.00 1.00 17 CYS A N 8
ATOM 3768 C CA . CYS A 1 17 ? -0.651 3.184 4.094 1.00 1.00 17 CYS A CA 8
ATOM 3769 C C . CYS A 1 17 ? -1.178 3.911 5.329 1.00 1.00 17 CYS A C 8
ATOM 3770 O O . CYS A 1 17 ? -1.181 3.357 6.428 1.00 1.00 17 CYS A O 8
ATOM 3777 N N . CYS A 1 18 ? -1.612 5.156 5.147 1.00 1.00 18 CYS A N 8
ATOM 3778 C CA . CYS A 1 18 ? -2.129 5.954 6.259 1.00 1.00 18 CYS A CA 8
ATOM 3779 C C . CYS A 1 18 ? -3.271 5.239 6.977 1.00 1.00 18 CYS A C 8
ATOM 3780 O O . CYS A 1 18 ? -3.516 4.053 6.756 1.00 1.00 18 CYS A O 8
ATOM 3787 N N . ASP A 1 19 ? -3.959 5.974 7.842 1.00 1.00 19 ASP A N 8
ATOM 3788 C CA . ASP A 1 19 ? -5.073 5.425 8.609 1.00 1.00 19 ASP A CA 8
ATOM 3789 C C . ASP A 1 19 ? -6.325 5.292 7.748 1.00 1.00 19 ASP A C 8
ATOM 3790 O O . ASP A 1 19 ? -6.518 6.043 6.792 1.00 1.00 19 ASP A O 8
ATOM 3799 N N . GLY A 1 20 ? -7.168 4.325 8.093 1.00 1.00 20 GLY A N 8
ATOM 3800 C CA . GLY A 1 20 ? -8.389 4.098 7.343 1.00 1.00 20 GLY A CA 8
ATOM 3801 C C . GLY A 1 20 ? -8.182 3.123 6.201 1.00 1.00 20 GLY A C 8
ATOM 3802 O O . GLY A 1 20 ? -9.107 2.840 5.440 1.00 1.00 20 GLY A O 8
ATOM 3806 N N . PHE A 1 21 ? -6.961 2.612 6.083 1.00 1.00 21 PHE A N 8
ATOM 3807 C CA . PHE A 1 21 ? -6.623 1.666 5.028 1.00 1.00 21 PHE A CA 8
ATOM 3808 C C . PHE A 1 21 ? -5.222 1.101 5.245 1.00 1.00 21 PHE A C 8
ATOM 3809 O O . PHE A 1 21 ? -4.281 1.843 5.528 1.00 1.00 21 PHE A O 8
ATOM 3826 N N . TYR A 1 22 ? -5.088 -0.215 5.114 1.00 1.00 22 TYR A N 8
ATOM 3827 C CA . TYR A 1 22 ? -3.798 -0.872 5.300 1.00 1.00 22 TYR A CA 8
ATOM 3828 C C . TYR A 1 22 ? -3.204 -1.297 3.961 1.00 1.00 22 TYR A C 8
ATOM 3829 O O . TYR A 1 22 ? -3.928 -1.699 3.050 1.00 1.00 22 TYR A O 8
ATOM 3847 N N . CYS A 1 23 ? -1.882 -1.203 3.848 1.00 1.00 23 CYS A N 8
ATOM 3848 C CA . CYS A 1 23 ? -1.195 -1.578 2.617 1.00 1.00 23 CYS A CA 8
ATOM 3849 C C . CYS A 1 23 ? -1.062 -3.091 2.500 1.00 1.00 23 CYS A C 8
ATOM 3850 O O . CYS A 1 23 ? -1.066 -3.808 3.501 1.00 1.00 23 CYS A O 8
ATOM 3857 N N . SER A 1 24 ? -0.939 -3.567 1.266 1.00 1.00 24 SER A N 8
ATOM 3858 C CA . SER A 1 24 ? -0.798 -4.994 1.003 1.00 1.00 24 SER A CA 8
ATOM 3859 C C . SER A 1 24 ? 0.066 -5.231 -0.231 1.00 1.00 24 SER A C 8
ATOM 3860 O O . SER A 1 24 ? -0.446 -5.378 -1.341 1.00 1.00 24 SER A O 8
ATOM 3868 N N . CYS A 1 25 ? 1.380 -5.264 -0.031 1.00 1.00 25 CYS A N 8
ATOM 3869 C CA . CYS A 1 25 ? 2.314 -5.481 -1.129 1.00 1.00 25 CYS A CA 8
ATOM 3870 C C . CYS A 1 25 ? 2.587 -6.969 -1.328 1.00 1.00 25 CYS A C 8
ATOM 3871 O O . CYS A 1 25 ? 2.479 -7.486 -2.440 1.00 1.00 25 CYS A O 8
ATOM 3878 N N . ARG A 1 26 ? 2.942 -7.651 -0.245 1.00 1.00 26 ARG A N 8
ATOM 3879 C CA . ARG A 1 26 ? 3.230 -9.080 -0.302 1.00 1.00 26 ARG A CA 8
ATOM 3880 C C . ARG A 1 26 ? 4.415 -9.358 -1.223 1.00 1.00 26 ARG A C 8
ATOM 3881 O O . ARG A 1 26 ? 5.139 -8.441 -1.613 1.00 1.00 26 ARG A O 8
ATOM 3902 N N . SER A 1 27 ? 4.607 -10.627 -1.567 1.00 1.00 27 SER A N 8
ATOM 3903 C CA . SER A 1 27 ? 5.705 -11.025 -2.442 1.00 1.00 27 SER A CA 8
ATOM 3904 C C . SER A 1 27 ? 5.557 -10.410 -3.831 1.00 1.00 27 SER A C 8
ATOM 3905 O O . SER A 1 27 ? 6.517 -10.356 -4.601 1.00 1.00 27 SER A O 8
ATOM 3913 N N . MET A 1 28 ? 4.353 -9.948 -4.147 1.00 1.00 28 MET A N 8
ATOM 3914 C CA . MET A 1 28 ? 4.084 -9.338 -5.445 1.00 1.00 28 MET A CA 8
ATOM 3915 C C . MET A 1 28 ? 4.970 -8.113 -5.665 1.00 1.00 28 MET A C 8
ATOM 3916 O O . MET A 1 28 ? 5.313 -7.407 -4.717 1.00 1.00 28 MET A O 8
ATOM 3930 N N . PRO A 1 29 ? 5.355 -7.845 -6.925 1.00 1.00 29 PRO A N 8
ATOM 3931 C CA . PRO A 1 29 ? 6.205 -6.699 -7.263 1.00 1.00 29 PRO A CA 8
ATOM 3932 C C . PRO A 1 29 ? 5.475 -5.369 -7.107 1.00 1.00 29 PRO A C 8
ATOM 3933 O O . PRO A 1 29 ? 6.093 -4.337 -6.846 1.00 1.00 29 PRO A O 8
ATOM 3944 N N . TYR A 1 30 ? 4.157 -5.403 -7.267 1.00 1.00 30 TYR A N 8
ATOM 3945 C CA . TYR A 1 30 ? 3.340 -4.202 -7.143 1.00 1.00 30 TYR A CA 8
ATOM 3946 C C . TYR A 1 30 ? 2.498 -4.247 -5.873 1.00 1.00 30 TYR A C 8
ATOM 3947 O O . TYR A 1 30 ? 1.901 -5.274 -5.548 1.00 1.00 30 TYR A O 8
ATOM 3965 N N . CYS A 1 31 ? 2.454 -3.129 -5.156 1.00 1.00 31 CYS A N 8
ATOM 3966 C CA . CYS A 1 31 ? 1.685 -3.044 -3.920 1.00 1.00 31 CYS A CA 8
ATOM 3967 C C . CYS A 1 31 ? 0.441 -2.183 -4.106 1.00 1.00 31 CYS A C 8
ATOM 3968 O O . CYS A 1 31 ? 0.282 -1.512 -5.125 1.00 1.00 31 CYS A O 8
ATOM 3975 N N . ARG A 1 32 ? -0.438 -2.208 -3.109 1.00 1.00 32 ARG A N 8
ATOM 3976 C CA . ARG A 1 32 ? -1.671 -1.430 -3.153 1.00 1.00 32 ARG A CA 8
ATOM 3977 C C . ARG A 1 32 ? -2.308 -1.356 -1.769 1.00 1.00 32 ARG A C 8
ATOM 3978 O O . ARG A 1 32 ? -2.217 -2.298 -0.983 1.00 1.00 32 ARG A O 8
ATOM 3999 N N . CYS A 1 33 ? -2.953 -0.231 -1.477 1.00 1.00 33 CYS A N 8
ATOM 4000 C CA . CYS A 1 33 ? -3.602 -0.038 -0.193 1.00 1.00 33 CYS A CA 8
ATOM 4001 C C . CYS A 1 33 ? -4.757 -1.016 -0.016 1.00 1.00 33 CYS A C 8
ATOM 4002 O O . CYS A 1 33 ? -4.871 -2.001 -0.746 1.00 1.00 33 CYS A O 8
ATOM 4009 N N . ARG A 1 34 ? -5.608 -0.736 0.960 1.00 1.00 34 ARG A N 8
ATOM 4010 C CA . ARG A 1 34 ? -6.760 -1.584 1.247 1.00 1.00 34 ARG A CA 8
ATOM 4011 C C . ARG A 1 34 ? -7.554 -1.036 2.425 1.00 1.00 34 ARG A C 8
ATOM 4012 O O . ARG A 1 34 ? -7.198 -1.248 3.584 1.00 1.00 34 ARG A O 8
ATOM 4033 N N . ASN A 1 35 ? -8.635 -0.332 2.116 1.00 1.00 35 ASN A N 8
ATOM 4034 C CA . ASN A 1 35 ? -9.490 0.248 3.144 1.00 1.00 35 ASN A CA 8
ATOM 4035 C C . ASN A 1 35 ? -10.211 -0.843 3.921 1.00 1.00 35 ASN A C 8
ATOM 4036 O O . ASN A 1 35 ? -10.449 -1.932 3.399 1.00 1.00 35 ASN A O 8
ATOM 4047 N N . ASN A 1 36 ? -10.568 -0.549 5.163 1.00 1.00 36 ASN A N 8
ATOM 4048 C CA . ASN A 1 36 ? -11.272 -1.519 5.985 1.00 1.00 36 ASN A CA 8
ATOM 4049 C C . ASN A 1 36 ? -12.751 -1.551 5.629 1.00 1.00 36 ASN A C 8
ATOM 4050 O O . ASN A 1 36 ? -13.330 -0.542 5.226 1.00 1.00 36 ASN A O 8
ATOM 4061 N N . SER A 1 37 ? -13.352 -2.720 5.782 1.00 1.00 37 SER A N 8
ATOM 4062 C CA . SER A 1 37 ? -14.768 -2.901 5.481 1.00 1.00 37 SER A CA 8
ATOM 4063 C C . SER A 1 37 ? -15.589 -3.000 6.762 1.00 1.00 37 SER A C 8
ATOM 4064 O O . SER A 1 37 ? -16.193 -1.980 7.156 1.00 1.00 37 SER A O 8
ATOM 4073 N N . GLY A 1 1 ? 4.652 10.513 7.655 1.00 1.00 1 GLY A N 9
ATOM 4074 C CA . GLY A 1 1 ? 4.440 10.526 6.182 1.00 1.00 1 GLY A CA 9
ATOM 4075 C C . GLY A 1 1 ? 4.026 9.171 5.643 1.00 1.00 1 GLY A C 9
ATOM 4076 O O . GLY A 1 1 ? 4.872 8.316 5.380 1.00 1.00 1 GLY A O 9
ATOM 4082 N N . CYS A 1 2 ? 2.722 8.974 5.480 1.00 1.00 2 CYS A N 9
ATOM 4083 C CA . CYS A 1 2 ? 2.193 7.725 4.974 1.00 1.00 2 CYS A CA 9
ATOM 4084 C C . CYS A 1 2 ? 2.379 7.632 3.461 1.00 1.00 2 CYS A C 9
ATOM 4085 O O . CYS A 1 2 ? 3.116 8.422 2.870 1.00 1.00 2 CYS A O 9
ATOM 4092 N N . LEU A 1 3 ? 1.715 6.662 2.834 1.00 1.00 3 LEU A N 9
ATOM 4093 C CA . LEU A 1 3 ? 1.823 6.477 1.391 1.00 1.00 3 LEU A CA 9
ATOM 4094 C C . LEU A 1 3 ? 0.546 6.914 0.684 1.00 1.00 3 LEU A C 9
ATOM 4095 O O . LEU A 1 3 ? -0.209 6.088 0.170 1.00 1.00 3 LEU A O 9
ATOM 4111 N N . GLY A 1 4 ? 0.319 8.224 0.659 1.00 1.00 4 GLY A N 9
ATOM 4112 C CA . GLY A 1 4 ? -0.861 8.773 0.010 1.00 1.00 4 GLY A CA 9
ATOM 4113 C C . GLY A 1 4 ? -2.128 7.994 0.313 1.00 1.00 4 GLY A C 9
ATOM 4114 O O . GLY A 1 4 ? -2.271 7.424 1.395 1.00 1.00 4 GLY A O 9
ATOM 4118 N N . GLU A 1 5 ? -3.047 7.971 -0.647 1.00 1.00 5 GLU A N 9
ATOM 4119 C CA . GLU A 1 5 ? -4.309 7.258 -0.483 1.00 1.00 5 GLU A CA 9
ATOM 4120 C C . GLU A 1 5 ? -4.523 6.263 -1.619 1.00 1.00 5 GLU A C 9
ATOM 4121 O O . GLU A 1 5 ? -4.723 5.071 -1.384 1.00 1.00 5 GLU A O 9
ATOM 4133 N N . GLY A 1 6 ? -4.482 6.761 -2.852 1.00 1.00 6 GLY A N 9
ATOM 4134 C CA . GLY A 1 6 ? -4.677 5.901 -4.011 1.00 1.00 6 GLY A CA 9
ATOM 4135 C C . GLY A 1 6 ? -3.428 5.527 -4.695 1.00 1.00 6 GLY A C 9
ATOM 4136 O O . GLY A 1 6 ? -3.348 4.799 -5.684 1.00 1.00 6 GLY A O 9
ATOM 4140 N N . GLU A 1 7 ? -2.516 6.074 -4.096 1.00 1.00 7 GLU A N 9
ATOM 4141 C CA . GLU A 1 7 ? -1.100 5.979 -4.433 1.00 1.00 7 GLU A CA 9
ATOM 4142 C C . GLU A 1 7 ? -0.549 4.601 -4.081 1.00 1.00 7 GLU A C 9
ATOM 4143 O O . GLU A 1 7 ? -0.633 4.162 -2.934 1.00 1.00 7 GLU A O 9
ATOM 4155 N N . LYS A 1 8 ? 0.015 3.923 -5.075 1.00 1.00 8 LYS A N 9
ATOM 4156 C CA . LYS A 1 8 ? 0.580 2.594 -4.870 1.00 1.00 8 LYS A CA 9
ATOM 4157 C C . LYS A 1 8 ? 1.827 2.662 -3.995 1.00 1.00 8 LYS A C 9
ATOM 4158 O O . LYS A 1 8 ? 2.614 3.604 -4.091 1.00 1.00 8 LYS A O 9
ATOM 4177 N N . CYS A 1 9 ? 2.001 1.658 -3.142 1.00 1.00 9 CYS A N 9
ATOM 4178 C CA . CYS A 1 9 ? 3.150 1.604 -2.251 1.00 1.00 9 CYS A CA 9
ATOM 4179 C C . CYS A 1 9 ? 4.448 1.429 -3.031 1.00 1.00 9 CYS A C 9
ATOM 4180 O O . CYS A 1 9 ? 4.432 1.227 -4.245 1.00 1.00 9 CYS A O 9
ATOM 4187 N N . ALA A 1 10 ? 5.570 1.507 -2.325 1.00 1.00 10 ALA A N 9
ATOM 4188 C CA . ALA A 1 10 ? 6.879 1.356 -2.948 1.00 1.00 10 ALA A CA 9
ATOM 4189 C C . ALA A 1 10 ? 7.978 1.258 -1.896 1.00 1.00 10 ALA A C 9
ATOM 4190 O O . ALA A 1 10 ? 7.844 1.785 -0.791 1.00 1.00 10 ALA A O 9
ATOM 4197 N N . ASP A 1 11 ? 9.068 0.584 -2.248 1.00 1.00 11 ASP A N 9
ATOM 4198 C CA . ASP A 1 11 ? 10.196 0.417 -1.337 1.00 1.00 11 ASP A CA 9
ATOM 4199 C C . ASP A 1 11 ? 10.901 1.749 -1.075 1.00 1.00 11 ASP A C 9
ATOM 4200 O O . ASP A 1 11 ? 11.775 1.836 -0.212 1.00 1.00 11 ASP A O 9
ATOM 4209 N N . TRP A 1 12 ? 10.521 2.783 -1.822 1.00 1.00 12 TRP A N 9
ATOM 4210 C CA . TRP A 1 12 ? 11.109 4.097 -1.673 1.00 1.00 12 TRP A CA 9
ATOM 4211 C C . TRP A 1 12 ? 10.958 4.609 -0.243 1.00 1.00 12 TRP A C 9
ATOM 4212 O O . TRP A 1 12 ? 11.937 4.992 0.397 1.00 1.00 12 TRP A O 9
ATOM 4233 N N . SER A 1 13 ? 9.723 4.614 0.249 1.00 1.00 13 SER A N 9
ATOM 4234 C CA . SER A 1 13 ? 9.440 5.084 1.606 1.00 1.00 13 SER A CA 9
ATOM 4235 C C . SER A 1 13 ? 8.956 3.970 2.495 1.00 1.00 13 SER A C 9
ATOM 4236 O O . SER A 1 13 ? 8.657 4.141 3.677 1.00 1.00 13 SER A O 9
ATOM 4244 N N . GLY A 1 14 ? 8.896 2.853 1.879 1.00 1.00 14 GLY A N 9
ATOM 4245 C CA . GLY A 1 14 ? 8.456 1.629 2.522 1.00 1.00 14 GLY A CA 9
ATOM 4246 C C . GLY A 1 14 ? 6.947 1.565 2.674 1.00 1.00 14 GLY A C 9
ATOM 4247 O O . GLY A 1 14 ? 6.271 2.590 2.591 1.00 1.00 14 GLY A O 9
ATOM 4251 N N . PRO A 1 15 ? 6.386 0.365 2.899 1.00 1.00 15 PRO A N 9
ATOM 4252 C CA . PRO A 1 15 ? 4.939 0.188 3.060 1.00 1.00 15 PRO A CA 9
ATOM 4253 C C . PRO A 1 15 ? 4.398 0.914 4.286 1.00 1.00 15 PRO A C 9
ATOM 4254 O O . PRO A 1 15 ? 5.069 1.008 5.314 1.00 1.00 15 PRO A O 9
ATOM 4265 N N . SER A 1 16 ? 3.178 1.427 4.167 1.00 1.00 16 SER A N 9
ATOM 4266 C CA . SER A 1 16 ? 2.538 2.147 5.261 1.00 1.00 16 SER A CA 9
ATOM 4267 C C . SER A 1 16 ? 1.081 2.438 4.936 1.00 1.00 16 SER A C 9
ATOM 4268 O O . SER A 1 16 ? 0.168 1.843 5.510 1.00 1.00 16 SER A O 9
ATOM 4276 N N . CYS A 1 17 ? 0.879 3.360 4.009 1.00 1.00 17 CYS A N 9
ATOM 4277 C CA . CYS A 1 17 ? -0.461 3.755 3.581 1.00 1.00 17 CYS A CA 9
ATOM 4278 C C . CYS A 1 17 ? -1.160 4.574 4.663 1.00 1.00 17 CYS A C 9
ATOM 4279 O O . CYS A 1 17 ? -1.284 4.134 5.806 1.00 1.00 17 CYS A O 9
ATOM 4286 N N . CYS A 1 18 ? -1.605 5.774 4.293 1.00 1.00 18 CYS A N 9
ATOM 4287 C CA . CYS A 1 18 ? -2.286 6.669 5.229 1.00 1.00 18 CYS A CA 9
ATOM 4288 C C . CYS A 1 18 ? -3.431 5.961 5.952 1.00 1.00 18 CYS A C 9
ATOM 4289 O O . CYS A 1 18 ? -3.654 4.764 5.768 1.00 1.00 18 CYS A O 9
ATOM 4296 N N . ASP A 1 19 ? -4.148 6.713 6.782 1.00 1.00 19 ASP A N 9
ATOM 4297 C CA . ASP A 1 19 ? -5.265 6.167 7.548 1.00 1.00 19 ASP A CA 9
ATOM 4298 C C . ASP A 1 19 ? -6.468 5.881 6.654 1.00 1.00 19 ASP A C 9
ATOM 4299 O O . ASP A 1 19 ? -6.638 6.499 5.604 1.00 1.00 19 ASP A O 9
ATOM 4308 N N . GLY A 1 20 ? -7.296 4.931 7.082 1.00 1.00 20 GLY A N 9
ATOM 4309 C CA . GLY A 1 20 ? -8.472 4.565 6.314 1.00 1.00 20 GLY A CA 9
ATOM 4310 C C . GLY A 1 20 ? -8.173 3.493 5.286 1.00 1.00 20 GLY A C 9
ATOM 4311 O O . GLY A 1 20 ? -9.038 3.125 4.491 1.00 1.00 20 GLY A O 9
ATOM 4315 N N . PHE A 1 21 ? -6.940 2.997 5.300 1.00 1.00 21 PHE A N 9
ATOM 4316 C CA . PHE A 1 21 ? -6.516 1.965 4.361 1.00 1.00 21 PHE A CA 9
ATOM 4317 C C . PHE A 1 21 ? -5.117 1.472 4.708 1.00 1.00 21 PHE A C 9
ATOM 4318 O O . PHE A 1 21 ? -4.253 2.256 5.101 1.00 1.00 21 PHE A O 9
ATOM 4335 N N . TYR A 1 22 ? -4.902 0.172 4.567 1.00 1.00 22 TYR A N 9
ATOM 4336 C CA . TYR A 1 22 ? -3.603 -0.421 4.872 1.00 1.00 22 TYR A CA 9
ATOM 4337 C C . TYR A 1 22 ? -2.937 -0.968 3.614 1.00 1.00 22 TYR A C 9
ATOM 4338 O O . TYR A 1 22 ? -3.590 -1.579 2.768 1.00 1.00 22 TYR A O 9
ATOM 4356 N N . CYS A 1 23 ? -1.632 -0.741 3.499 1.00 1.00 23 CYS A N 9
ATOM 4357 C CA . CYS A 1 23 ? -0.873 -1.209 2.345 1.00 1.00 23 CYS A CA 9
ATOM 4358 C C . CYS A 1 23 ? -0.647 -2.716 2.416 1.00 1.00 23 CYS A C 9
ATOM 4359 O O . CYS A 1 23 ? -0.483 -3.280 3.498 1.00 1.00 23 CYS A O 9
ATOM 4366 N N . SER A 1 24 ? -0.636 -3.362 1.254 1.00 1.00 24 SER A N 9
ATOM 4367 C CA . SER A 1 24 ? -0.427 -4.803 1.181 1.00 1.00 24 SER A CA 9
ATOM 4368 C C . SER A 1 24 ? 0.386 -5.170 -0.056 1.00 1.00 24 SER A C 9
ATOM 4369 O O . SER A 1 24 ? -0.170 -5.556 -1.084 1.00 1.00 24 SER A O 9
ATOM 4377 N N . CYS A 1 25 ? 1.706 -5.045 0.049 1.00 1.00 25 CYS A N 9
ATOM 4378 C CA . CYS A 1 25 ? 2.593 -5.362 -1.064 1.00 1.00 25 CYS A CA 9
ATOM 4379 C C . CYS A 1 25 ? 2.874 -6.859 -1.132 1.00 1.00 25 CYS A C 9
ATOM 4380 O O . CYS A 1 25 ? 2.769 -7.473 -2.193 1.00 1.00 25 CYS A O 9
ATOM 4387 N N . ARG A 1 26 ? 3.234 -7.442 0.008 1.00 1.00 26 ARG A N 9
ATOM 4388 C CA . ARG A 1 26 ? 3.531 -8.868 0.075 1.00 1.00 26 ARG A CA 9
ATOM 4389 C C . ARG A 1 26 ? 4.735 -9.213 -0.798 1.00 1.00 26 ARG A C 9
ATOM 4390 O O . ARG A 1 26 ? 5.404 -8.326 -1.327 1.00 1.00 26 ARG A O 9
ATOM 4411 N N . SER A 1 27 ? 5.004 -10.507 -0.943 1.00 1.00 27 SER A N 9
ATOM 4412 C CA . SER A 1 27 ? 6.127 -10.968 -1.752 1.00 1.00 27 SER A CA 9
ATOM 4413 C C . SER A 1 27 ? 5.953 -10.582 -3.219 1.00 1.00 27 SER A C 9
ATOM 4414 O O . SER A 1 27 ? 6.912 -10.594 -3.990 1.00 1.00 27 SER A O 9
ATOM 4422 N N . MET A 1 28 ? 4.726 -10.239 -3.598 1.00 1.00 28 MET A N 9
ATOM 4423 C CA . MET A 1 28 ? 4.431 -9.850 -4.973 1.00 1.00 28 MET A CA 9
ATOM 4424 C C . MET A 1 28 ? 5.270 -8.644 -5.391 1.00 1.00 28 MET A C 9
ATOM 4425 O O . MET A 1 28 ? 5.628 -7.809 -4.561 1.00 1.00 28 MET A O 9
ATOM 4439 N N . PRO A 1 29 ? 5.595 -8.538 -6.692 1.00 1.00 29 PRO A N 9
ATOM 4440 C CA . PRO A 1 29 ? 6.395 -7.427 -7.217 1.00 1.00 29 PRO A CA 9
ATOM 4441 C C . PRO A 1 29 ? 5.633 -6.107 -7.202 1.00 1.00 29 PRO A C 9
ATOM 4442 O O . PRO A 1 29 ? 6.228 -5.035 -7.091 1.00 1.00 29 PRO A O 9
ATOM 4453 N N . TYR A 1 30 ? 4.313 -6.194 -7.311 1.00 1.00 30 TYR A N 9
ATOM 4454 C CA . TYR A 1 30 ? 3.464 -5.008 -7.309 1.00 1.00 30 TYR A CA 9
ATOM 4455 C C . TYR A 1 30 ? 2.663 -4.919 -6.014 1.00 1.00 30 TYR A C 9
ATOM 4456 O O . TYR A 1 30 ? 2.114 -5.915 -5.544 1.00 1.00 30 TYR A O 9
ATOM 4474 N N . CYS A 1 31 ? 2.603 -3.721 -5.441 1.00 1.00 31 CYS A N 9
ATOM 4475 C CA . CYS A 1 31 ? 1.869 -3.507 -4.198 1.00 1.00 31 CYS A CA 9
ATOM 4476 C C . CYS A 1 31 ? 0.561 -2.766 -4.450 1.00 1.00 31 CYS A C 9
ATOM 4477 O O . CYS A 1 31 ? 0.341 -2.220 -5.531 1.00 1.00 31 CYS A O 9
ATOM 4484 N N . ARG A 1 32 ? -0.302 -2.753 -3.441 1.00 1.00 32 ARG A N 9
ATOM 4485 C CA . ARG A 1 32 ? -1.592 -2.080 -3.540 1.00 1.00 32 ARG A CA 9
ATOM 4486 C C . ARG A 1 32 ? -2.269 -2.012 -2.175 1.00 1.00 32 ARG A C 9
ATOM 4487 O O . ARG A 1 32 ? -2.287 -2.993 -1.432 1.00 1.00 32 ARG A O 9
ATOM 4508 N N . CYS A 1 33 ? -2.818 -0.847 -1.848 1.00 1.00 33 CYS A N 9
ATOM 4509 C CA . CYS A 1 33 ? -3.484 -0.651 -0.580 1.00 1.00 33 CYS A CA 9
ATOM 4510 C C . CYS A 1 33 ? -4.836 -1.354 -0.550 1.00 1.00 33 CYS A C 9
ATOM 4511 O O . CYS A 1 33 ? -5.159 -2.150 -1.431 1.00 1.00 33 CYS A O 9
ATOM 4518 N N . ARG A 1 34 ? -5.616 -1.049 0.476 1.00 1.00 34 ARG A N 9
ATOM 4519 C CA . ARG A 1 34 ? -6.937 -1.636 0.651 1.00 1.00 34 ARG A CA 9
ATOM 4520 C C . ARG A 1 34 ? -7.643 -1.007 1.844 1.00 1.00 34 ARG A C 9
ATOM 4521 O O . ARG A 1 34 ? -7.249 -1.210 2.994 1.00 1.00 34 ARG A O 9
ATOM 4542 N N . ASN A 1 35 ? -8.686 -0.240 1.559 1.00 1.00 35 ASN A N 9
ATOM 4543 C CA . ASN A 1 35 ? -9.454 0.427 2.604 1.00 1.00 35 ASN A CA 9
ATOM 4544 C C . ASN A 1 35 ? -10.210 -0.591 3.444 1.00 1.00 35 ASN A C 9
ATOM 4545 O O . ASN A 1 35 ? -10.542 -1.675 2.965 1.00 1.00 35 ASN A O 9
ATOM 4556 N N . ASN A 1 36 ? -10.492 -0.241 4.690 1.00 1.00 36 ASN A N 9
ATOM 4557 C CA . ASN A 1 36 ? -11.222 -1.141 5.567 1.00 1.00 36 ASN A CA 9
ATOM 4558 C C . ASN A 1 36 ? -12.710 -1.102 5.254 1.00 1.00 36 ASN A C 9
ATOM 4559 O O . ASN A 1 36 ? -13.247 -0.076 4.837 1.00 1.00 36 ASN A O 9
ATOM 4570 N N . SER A 1 37 ? -13.367 -2.232 5.459 1.00 1.00 37 SER A N 9
ATOM 4571 C CA . SER A 1 37 ? -14.798 -2.348 5.204 1.00 1.00 37 SER A CA 9
ATOM 4572 C C . SER A 1 37 ? -15.590 -2.282 6.506 1.00 1.00 37 SER A C 9
ATOM 4573 O O . SER A 1 37 ? -16.734 -2.781 6.527 1.00 1.00 37 SER A O 9
ATOM 4582 N N . GLY A 1 1 ? 3.456 13.057 2.910 1.00 1.00 1 GLY A N 10
ATOM 4583 C CA . GLY A 1 1 ? 2.417 12.320 2.139 1.00 1.00 1 GLY A CA 10
ATOM 4584 C C . GLY A 1 1 ? 2.234 10.896 2.627 1.00 1.00 1 GLY A C 10
ATOM 4585 O O . GLY A 1 1 ? 3.178 10.274 3.116 1.00 1.00 1 GLY A O 10
ATOM 4591 N N . CYS A 1 2 ? 1.018 10.378 2.493 1.00 1.00 2 CYS A N 10
ATOM 4592 C CA . CYS A 1 2 ? 0.701 9.038 2.913 1.00 1.00 2 CYS A CA 10
ATOM 4593 C C . CYS A 1 2 ? 1.372 8.012 2.004 1.00 1.00 2 CYS A C 10
ATOM 4594 O O . CYS A 1 2 ? 2.165 8.369 1.133 1.00 1.00 2 CYS A O 10
ATOM 4601 N N . LEU A 1 3 ? 1.049 6.738 2.206 1.00 1.00 3 LEU A N 10
ATOM 4602 C CA . LEU A 1 3 ? 1.625 5.674 1.394 1.00 1.00 3 LEU A CA 10
ATOM 4603 C C . LEU A 1 3 ? 0.534 4.762 0.851 1.00 1.00 3 LEU A C 10
ATOM 4604 O O . LEU A 1 3 ? 0.399 3.614 1.273 1.00 1.00 3 LEU A O 10
ATOM 4620 N N . GLY A 1 4 ? -0.240 5.284 -0.092 1.00 1.00 4 GLY A N 10
ATOM 4621 C CA . GLY A 1 4 ? -1.312 4.506 -0.683 1.00 1.00 4 GLY A CA 10
ATOM 4622 C C . GLY A 1 4 ? -2.507 5.349 -1.081 1.00 1.00 4 GLY A C 10
ATOM 4623 O O . GLY A 1 4 ? -3.653 4.928 -0.923 1.00 1.00 4 GLY A O 10
ATOM 4627 N N . GLU A 1 5 ? -2.239 6.539 -1.596 1.00 1.00 5 GLU A N 10
ATOM 4628 C CA . GLU A 1 5 ? -3.301 7.447 -2.018 1.00 1.00 5 GLU A CA 10
ATOM 4629 C C . GLU A 1 5 ? -3.076 7.924 -3.450 1.00 1.00 5 GLU A C 10
ATOM 4630 O O . GLU A 1 5 ? -3.825 7.563 -4.358 1.00 1.00 5 GLU A O 10
ATOM 4642 N N . GLY A 1 6 ? -2.043 8.739 -3.646 1.00 1.00 6 GLY A N 10
ATOM 4643 C CA . GLY A 1 6 ? -1.743 9.253 -4.975 1.00 1.00 6 GLY A CA 10
ATOM 4644 C C . GLY A 1 6 ? -0.617 8.577 -5.638 1.00 1.00 6 GLY A C 10
ATOM 4645 O O . GLY A 1 6 ? -0.199 8.831 -6.768 1.00 1.00 6 GLY A O 10
ATOM 4649 N N . GLU A 1 7 ? -0.194 7.740 -4.857 1.00 1.00 7 GLU A N 10
ATOM 4650 C CA . GLU A 1 7 ? 0.924 6.838 -5.100 1.00 1.00 7 GLU A CA 10
ATOM 4651 C C . GLU A 1 7 ? 0.789 5.566 -4.270 1.00 1.00 7 GLU A C 10
ATOM 4652 O O . GLU A 1 7 ? 0.388 5.611 -3.107 1.00 1.00 7 GLU A O 10
ATOM 4664 N N . LYS A 1 8 ? 1.129 4.432 -4.874 1.00 1.00 8 LYS A N 10
ATOM 4665 C CA . LYS A 1 8 ? 1.048 3.147 -4.189 1.00 1.00 8 LYS A CA 10
ATOM 4666 C C . LYS A 1 8 ? 2.265 2.934 -3.294 1.00 1.00 8 LYS A C 10
ATOM 4667 O O . LYS A 1 8 ? 3.220 3.710 -3.335 1.00 1.00 8 LYS A O 10
ATOM 4686 N N . CYS A 1 9 ? 2.224 1.879 -2.487 1.00 1.00 9 CYS A N 10
ATOM 4687 C CA . CYS A 1 9 ? 3.326 1.568 -1.585 1.00 1.00 9 CYS A CA 10
ATOM 4688 C C . CYS A 1 9 ? 4.597 1.241 -2.360 1.00 1.00 9 CYS A C 10
ATOM 4689 O O . CYS A 1 9 ? 4.559 1.011 -3.568 1.00 1.00 9 CYS A O 10
ATOM 4696 N N . ALA A 1 10 ? 5.723 1.222 -1.653 1.00 1.00 10 ALA A N 10
ATOM 4697 C CA . ALA A 1 10 ? 7.010 0.923 -2.269 1.00 1.00 10 ALA A CA 10
ATOM 4698 C C . ALA A 1 10 ? 8.128 0.937 -1.233 1.00 1.00 10 ALA A C 10
ATOM 4699 O O . ALA A 1 10 ? 7.999 1.551 -0.173 1.00 1.00 10 ALA A O 10
ATOM 4706 N N . ASP A 1 11 ? 9.227 0.259 -1.548 1.00 1.00 11 ASP A N 10
ATOM 4707 C CA . ASP A 1 11 ? 10.373 0.195 -0.647 1.00 1.00 11 ASP A CA 10
ATOM 4708 C C . ASP A 1 11 ? 11.006 1.574 -0.454 1.00 1.00 11 ASP A C 10
ATOM 4709 O O . ASP A 1 11 ? 11.845 1.762 0.427 1.00 1.00 11 ASP A O 10
ATOM 4718 N N . TRP A 1 12 ? 10.602 2.536 -1.281 1.00 1.00 12 TRP A N 10
ATOM 4719 C CA . TRP A 1 12 ? 11.121 3.884 -1.205 1.00 1.00 12 TRP A CA 10
ATOM 4720 C C . TRP A 1 12 ? 10.907 4.480 0.183 1.00 1.00 12 TRP A C 10
ATOM 4721 O O . TRP A 1 12 ? 11.858 4.892 0.847 1.00 1.00 12 TRP A O 10
ATOM 4742 N N . SER A 1 13 ? 9.650 4.524 0.614 1.00 1.00 13 SER A N 10
ATOM 4743 C CA . SER A 1 13 ? 9.307 5.074 1.927 1.00 1.00 13 SER A CA 10
ATOM 4744 C C . SER A 1 13 ? 8.799 4.011 2.863 1.00 1.00 13 SER A C 10
ATOM 4745 O O . SER A 1 13 ? 8.453 4.250 4.019 1.00 1.00 13 SER A O 10
ATOM 4753 N N . GLY A 1 14 ? 8.774 2.858 2.315 1.00 1.00 14 GLY A N 10
ATOM 4754 C CA . GLY A 1 14 ? 8.321 1.670 3.014 1.00 1.00 14 GLY A CA 10
ATOM 4755 C C . GLY A 1 14 ? 6.806 1.587 3.094 1.00 1.00 14 GLY A C 10
ATOM 4756 O O . GLY A 1 14 ? 6.166 2.479 3.651 1.00 1.00 14 GLY A O 10
ATOM 4760 N N . PRO A 1 15 ? 6.195 0.522 2.543 1.00 1.00 15 PRO A N 10
ATOM 4761 C CA . PRO A 1 15 ? 4.738 0.350 2.567 1.00 1.00 15 PRO A CA 10
ATOM 4762 C C . PRO A 1 15 ? 4.164 0.465 3.973 1.00 1.00 15 PRO A C 10
ATOM 4763 O O . PRO A 1 15 ? 4.799 0.063 4.948 1.00 1.00 15 PRO A O 10
ATOM 4774 N N . SER A 1 16 ? 2.958 1.015 4.073 1.00 1.00 16 SER A N 10
ATOM 4775 C CA . SER A 1 16 ? 2.302 1.177 5.366 1.00 1.00 16 SER A CA 10
ATOM 4776 C C . SER A 1 16 ? 0.865 1.656 5.206 1.00 1.00 16 SER A C 10
ATOM 4777 O O . SER A 1 16 ? -0.043 1.168 5.881 1.00 1.00 16 SER A O 10
ATOM 4785 N N . CYS A 1 17 ? 0.670 2.618 4.317 1.00 1.00 17 CYS A N 10
ATOM 4786 C CA . CYS A 1 17 ? -0.654 3.180 4.071 1.00 1.00 17 CYS A CA 10
ATOM 4787 C C . CYS A 1 17 ? -1.167 3.892 5.320 1.00 1.00 17 CYS A C 10
ATOM 4788 O O . CYS A 1 17 ? -1.160 3.325 6.413 1.00 1.00 17 CYS A O 10
ATOM 4795 N N . CYS A 1 18 ? -1.601 5.140 5.158 1.00 1.00 18 CYS A N 10
ATOM 4796 C CA . CYS A 1 18 ? -2.105 5.925 6.285 1.00 1.00 18 CYS A CA 10
ATOM 4797 C C . CYS A 1 18 ? -3.241 5.203 7.005 1.00 1.00 18 CYS A C 10
ATOM 4798 O O . CYS A 1 18 ? -3.491 4.020 6.772 1.00 1.00 18 CYS A O 10
ATOM 4805 N N . ASP A 1 19 ? -3.920 5.928 7.886 1.00 1.00 19 ASP A N 10
ATOM 4806 C CA . ASP A 1 19 ? -5.027 5.372 8.657 1.00 1.00 19 ASP A CA 10
ATOM 4807 C C . ASP A 1 19 ? -6.288 5.253 7.807 1.00 1.00 19 ASP A C 10
ATOM 4808 O O . ASP A 1 19 ? -6.488 6.016 6.862 1.00 1.00 19 ASP A O 10
ATOM 4817 N N . GLY A 1 20 ? -7.130 4.283 8.148 1.00 1.00 20 GLY A N 10
ATOM 4818 C CA . GLY A 1 20 ? -8.358 4.069 7.407 1.00 1.00 20 GLY A CA 10
ATOM 4819 C C . GLY A 1 20 ? -8.165 3.109 6.250 1.00 1.00 20 GLY A C 10
ATOM 4820 O O . GLY A 1 20 ? -9.098 2.838 5.494 1.00 1.00 20 GLY A O 10
ATOM 4824 N N . PHE A 1 21 ? -6.946 2.596 6.114 1.00 1.00 21 PHE A N 10
ATOM 4825 C CA . PHE A 1 21 ? -6.621 1.663 5.043 1.00 1.00 21 PHE A CA 10
ATOM 4826 C C . PHE A 1 21 ? -5.219 1.092 5.239 1.00 1.00 21 PHE A C 10
ATOM 4827 O O . PHE A 1 21 ? -4.274 1.828 5.519 1.00 1.00 21 PHE A O 10
ATOM 4844 N N . TYR A 1 22 ? -5.090 -0.223 5.092 1.00 1.00 22 TYR A N 10
ATOM 4845 C CA . TYR A 1 22 ? -3.800 -0.885 5.257 1.00 1.00 22 TYR A CA 10
ATOM 4846 C C . TYR A 1 22 ? -3.225 -1.305 3.908 1.00 1.00 22 TYR A C 10
ATOM 4847 O O . TYR A 1 22 ? -3.963 -1.693 3.003 1.00 1.00 22 TYR A O 10
ATOM 4865 N N . CYS A 1 23 ? -1.904 -1.222 3.781 1.00 1.00 23 CYS A N 10
ATOM 4866 C CA . CYS A 1 23 ? -1.234 -1.593 2.540 1.00 1.00 23 CYS A CA 10
ATOM 4867 C C . CYS A 1 23 ? -1.087 -3.105 2.423 1.00 1.00 23 CYS A C 10
ATOM 4868 O O . CYS A 1 23 ? -1.067 -3.819 3.425 1.00 1.00 23 CYS A O 10
ATOM 4875 N N . SER A 1 24 ? -0.979 -3.582 1.188 1.00 1.00 24 SER A N 10
ATOM 4876 C CA . SER A 1 24 ? -0.828 -5.007 0.925 1.00 1.00 24 SER A CA 10
ATOM 4877 C C . SER A 1 24 ? 0.026 -5.237 -0.318 1.00 1.00 24 SER A C 10
ATOM 4878 O O . SER A 1 24 ? -0.493 -5.337 -1.430 1.00 1.00 24 SER A O 10
ATOM 4886 N N . CYS A 1 25 ? 1.339 -5.316 -0.123 1.00 1.00 25 CYS A N 10
ATOM 4887 C CA . CYS A 1 25 ? 2.263 -5.531 -1.231 1.00 1.00 25 CYS A CA 10
ATOM 4888 C C . CYS A 1 25 ? 2.552 -7.016 -1.421 1.00 1.00 25 CYS A C 10
ATOM 4889 O O . CYS A 1 25 ? 2.554 -7.520 -2.544 1.00 1.00 25 CYS A O 10
ATOM 4896 N N . ARG A 1 26 ? 2.797 -7.713 -0.316 1.00 1.00 26 ARG A N 10
ATOM 4897 C CA . ARG A 1 26 ? 3.089 -9.141 -0.362 1.00 1.00 26 ARG A CA 10
ATOM 4898 C C . ARG A 1 26 ? 4.362 -9.410 -1.158 1.00 1.00 26 ARG A C 10
ATOM 4899 O O . ARG A 1 26 ? 5.116 -8.489 -1.472 1.00 1.00 26 ARG A O 10
ATOM 4920 N N . SER A 1 27 ? 4.596 -10.678 -1.482 1.00 1.00 27 SER A N 10
ATOM 4921 C CA . SER A 1 27 ? 5.779 -11.068 -2.241 1.00 1.00 27 SER A CA 10
ATOM 4922 C C . SER A 1 27 ? 5.760 -10.467 -3.645 1.00 1.00 27 SER A C 10
ATOM 4923 O O . SER A 1 27 ? 6.788 -10.412 -4.320 1.00 1.00 27 SER A O 10
ATOM 4931 N N . MET A 1 28 ? 4.587 -10.019 -4.080 1.00 1.00 28 MET A N 10
ATOM 4932 C CA . MET A 1 28 ? 4.439 -9.424 -5.403 1.00 1.00 28 MET A CA 10
ATOM 4933 C C . MET A 1 28 ? 5.226 -8.119 -5.505 1.00 1.00 28 MET A C 10
ATOM 4934 O O . MET A 1 28 ? 5.399 -7.410 -4.513 1.00 1.00 28 MET A O 10
ATOM 4948 N N . PRO A 1 29 ? 5.716 -7.784 -6.711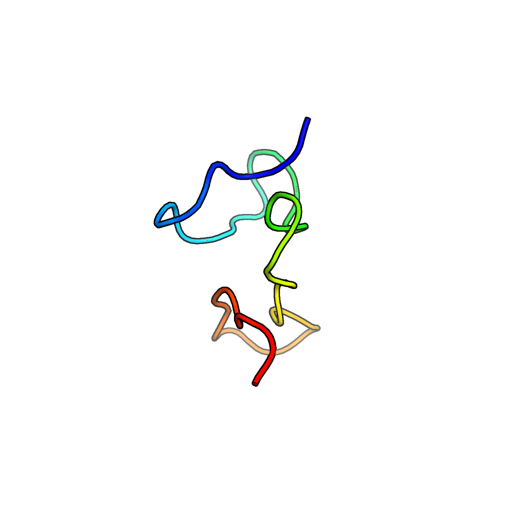 1.00 1.00 29 PRO A N 10
ATOM 4949 C CA . PRO A 1 29 ? 6.487 -6.558 -6.938 1.00 1.00 29 PRO A CA 10
ATOM 4950 C C . PRO A 1 29 ? 5.624 -5.305 -6.835 1.00 1.00 29 PRO A C 10
ATOM 4951 O O . PRO A 1 29 ? 6.113 -4.229 -6.491 1.00 1.00 29 PRO A O 10
ATOM 4962 N N . TYR A 1 30 ? 4.339 -5.453 -7.134 1.00 1.00 30 TYR A N 10
ATOM 4963 C CA . TYR A 1 30 ? 3.405 -4.335 -7.074 1.00 1.00 30 TYR A CA 10
ATOM 4964 C C . TYR A 1 30 ? 2.614 -4.359 -5.771 1.00 1.00 30 TYR A C 10
ATOM 4965 O O . TYR A 1 30 ? 2.271 -5.426 -5.261 1.00 1.00 30 TYR A O 10
ATOM 4983 N N . CYS A 1 31 ? 2.327 -3.177 -5.235 1.00 1.00 31 CYS A N 10
ATOM 4984 C CA . CYS A 1 31 ? 1.576 -3.066 -3.989 1.00 1.00 31 CYS A CA 10
ATOM 4985 C C . CYS A 1 31 ? 0.338 -2.195 -4.169 1.00 1.00 31 CYS A C 10
ATOM 4986 O O . CYS A 1 31 ? 0.156 -1.561 -5.209 1.00 1.00 31 CYS A O 10
ATOM 4993 N N . ARG A 1 32 ? -0.508 -2.169 -3.146 1.00 1.00 32 ARG A N 10
ATOM 4994 C CA . ARG A 1 32 ? -1.731 -1.377 -3.180 1.00 1.00 32 ARG A CA 10
ATOM 4995 C C . ARG A 1 32 ? -2.365 -1.307 -1.795 1.00 1.00 32 ARG A C 10
ATOM 4996 O O . ARG A 1 32 ? -2.272 -2.252 -1.012 1.00 1.00 32 ARG A O 10
ATOM 5017 N N . CYS A 1 33 ? -3.009 -0.183 -1.497 1.00 1.00 33 CYS A N 10
ATOM 5018 C CA . CYS A 1 33 ? -3.654 0.005 -0.211 1.00 1.00 33 CYS A CA 10
ATOM 5019 C C . CYS A 1 33 ? -4.808 -0.973 -0.034 1.00 1.00 33 CYS A C 10
ATOM 5020 O O . CYS A 1 33 ? -4.927 -1.953 -0.769 1.00 1.00 33 CYS A O 10
ATOM 5027 N N . ARG A 1 34 ? -5.653 -0.698 0.949 1.00 1.00 34 ARG A N 10
ATOM 5028 C CA . ARG A 1 34 ? -6.804 -1.546 1.238 1.00 1.00 34 ARG A CA 10
ATOM 5029 C C . ARG A 1 34 ? -7.588 -1.007 2.427 1.00 1.00 34 ARG A C 10
ATOM 5030 O O . ARG A 1 34 ? -7.224 -1.233 3.581 1.00 1.00 34 ARG A O 10
ATOM 5051 N N . ASN A 1 35 ? -8.668 -0.296 2.133 1.00 1.00 35 ASN A N 10
ATOM 5052 C CA . ASN A 1 35 ? -9.514 0.277 3.173 1.00 1.00 35 ASN A CA 10
ATOM 5053 C C . ASN A 1 35 ? -10.234 -0.820 3.944 1.00 1.00 35 ASN A C 10
ATOM 5054 O O . ASN A 1 35 ? -10.486 -1.900 3.409 1.00 1.00 35 ASN A O 10
ATOM 5065 N N . ASN A 1 36 ? -10.574 -0.542 5.194 1.00 1.00 36 ASN A N 10
ATOM 5066 C CA . ASN A 1 36 ? -11.276 -1.518 6.010 1.00 1.00 36 ASN A CA 10
ATOM 5067 C C . ASN A 1 36 ? -12.758 -1.539 5.666 1.00 1.00 36 ASN A C 10
ATOM 5068 O O . ASN A 1 36 ? -13.335 -0.522 5.281 1.00 1.00 36 ASN A O 10
ATOM 5079 N N . SER A 1 37 ? -13.363 -2.706 5.810 1.00 1.00 37 SER A N 10
ATOM 5080 C CA . SER A 1 37 ? -14.782 -2.878 5.519 1.00 1.00 37 SER A CA 10
ATOM 5081 C C . SER A 1 37 ? -15.589 -3.014 6.806 1.00 1.00 37 SER A C 10
ATOM 5082 O O . SER A 1 37 ? -15.220 -3.858 7.649 1.00 1.00 37 SER A O 10
ATOM 5091 N N . GLY A 1 1 ? 1.973 13.351 3.111 1.00 1.00 1 GLY A N 11
ATOM 5092 C CA . GLY A 1 1 ? 2.389 12.353 2.088 1.00 1.00 1 GLY A CA 11
ATOM 5093 C C . GLY A 1 1 ? 2.222 10.925 2.568 1.00 1.00 1 GLY A C 11
ATOM 5094 O O . GLY A 1 1 ? 3.176 10.304 3.035 1.00 1.00 1 GLY A O 11
ATOM 5100 N N . CYS A 1 2 ? 1.005 10.403 2.453 1.00 1.00 2 CYS A N 11
ATOM 5101 C CA . CYS A 1 2 ? 0.702 9.059 2.869 1.00 1.00 2 CYS A CA 11
ATOM 5102 C C . CYS A 1 2 ? 1.360 8.042 1.942 1.00 1.00 2 CYS A C 11
ATOM 5103 O O . CYS A 1 2 ? 2.133 8.408 1.057 1.00 1.00 2 CYS A O 11
ATOM 5110 N N . LEU A 1 3 ? 1.049 6.765 2.144 1.00 1.00 3 LEU A N 11
ATOM 5111 C CA . LEU A 1 3 ? 1.614 5.708 1.315 1.00 1.00 3 LEU A CA 11
ATOM 5112 C C . LEU A 1 3 ? 0.517 4.794 0.789 1.00 1.00 3 LEU A C 11
ATOM 5113 O O . LEU A 1 3 ? 0.396 3.644 1.209 1.00 1.00 3 LEU A O 11
ATOM 5129 N N . GLY A 1 4 ? -0.279 5.317 -0.135 1.00 1.00 4 GLY A N 11
ATOM 5130 C CA . GLY A 1 4 ? -1.360 4.537 -0.708 1.00 1.00 4 GLY A CA 11
ATOM 5131 C C . GLY A 1 4 ? -2.557 5.381 -1.096 1.00 1.00 4 GLY A C 11
ATOM 5132 O O . GLY A 1 4 ? -3.702 4.965 -0.920 1.00 1.00 4 GLY A O 11
ATOM 5136 N N . GLU A 1 5 ? -2.292 6.567 -1.622 1.00 1.00 5 GLU A N 11
ATOM 5137 C CA . GLU A 1 5 ? -3.356 7.476 -2.036 1.00 1.00 5 GLU A CA 11
ATOM 5138 C C . GLU A 1 5 ? -3.140 7.956 -3.468 1.00 1.00 5 GLU A C 11
ATOM 5139 O O . GLU A 1 5 ? -3.900 7.606 -4.371 1.00 1.00 5 GLU A O 11
ATOM 5151 N N . GLY A 1 6 ? -2.100 8.762 -3.669 1.00 1.00 6 GLY A N 11
ATOM 5152 C CA . GLY A 1 6 ? -1.807 9.280 -4.999 1.00 1.00 6 GLY A CA 11
ATOM 5153 C C . GLY A 1 6 ? -0.697 8.591 -5.677 1.00 1.00 6 GLY A C 11
ATOM 5154 O O . GLY A 1 6 ? -0.287 8.846 -6.809 1.00 1.00 6 GLY A O 11
ATOM 5158 N N . GLU A 1 7 ? -0.280 7.742 -4.906 1.00 1.00 7 GLU A N 11
ATOM 5159 C CA . GLU A 1 7 ? 0.822 6.826 -5.167 1.00 1.00 7 GLU A CA 11
ATOM 5160 C C . GLU A 1 7 ? 0.671 5.545 -4.353 1.00 1.00 7 GLU A C 11
ATOM 5161 O O . GLU A 1 7 ? 0.114 5.557 -3.255 1.00 1.00 7 GLU A O 11
ATOM 5173 N N . LYS A 1 8 ? 1.170 4.440 -4.898 1.00 1.00 8 LYS A N 11
ATOM 5174 C CA . LYS A 1 8 ? 1.092 3.151 -4.221 1.00 1.00 8 LYS A CA 11
ATOM 5175 C C . LYS A 1 8 ? 2.305 2.938 -3.321 1.00 1.00 8 LYS A C 11
ATOM 5176 O O . LYS A 1 8 ? 3.264 3.709 -3.362 1.00 1.00 8 LYS A O 11
ATOM 5195 N N . CYS A 1 9 ? 2.258 1.886 -2.510 1.00 1.00 9 CYS A N 11
ATOM 5196 C CA . CYS A 1 9 ? 3.355 1.574 -1.603 1.00 1.00 9 CYS A CA 11
ATOM 5197 C C . CYS A 1 9 ? 4.627 1.237 -2.371 1.00 1.00 9 CYS A C 11
ATOM 5198 O O . CYS A 1 9 ? 4.593 1.004 -3.580 1.00 1.00 9 CYS A O 11
ATOM 5205 N N . ALA A 1 10 ? 5.750 1.211 -1.660 1.00 1.00 10 ALA A N 11
ATOM 5206 C CA . ALA A 1 10 ? 7.037 0.901 -2.270 1.00 1.00 10 ALA A CA 11
ATOM 5207 C C . ALA A 1 10 ? 8.146 0.879 -1.225 1.00 1.00 10 ALA A C 11
ATOM 5208 O O . ALA A 1 10 ? 8.022 1.484 -0.160 1.00 1.00 10 ALA A O 11
ATOM 5215 N N . ASP A 1 11 ? 9.233 0.181 -1.539 1.00 1.00 11 ASP A N 11
ATOM 5216 C CA . ASP A 1 11 ? 10.370 0.081 -0.629 1.00 1.00 11 ASP A CA 11
ATOM 5217 C C . ASP A 1 11 ? 11.032 1.443 -0.415 1.00 1.00 11 ASP A C 11
ATOM 5218 O O . ASP A 1 11 ? 11.870 1.599 0.473 1.00 1.00 11 ASP A O 11
ATOM 5227 N N . TRP A 1 12 ? 10.653 2.425 -1.231 1.00 1.00 12 TRP A N 11
ATOM 5228 C CA . TRP A 1 12 ? 11.202 3.760 -1.133 1.00 1.00 12 TRP A CA 11
ATOM 5229 C C . TRP A 1 12 ? 11.002 4.338 0.265 1.00 1.00 12 TRP A C 11
ATOM 5230 O O . TRP A 1 12 ? 11.962 4.719 0.934 1.00 1.00 12 TRP A O 11
ATOM 5251 N N . SER A 1 13 ? 9.746 4.403 0.698 1.00 1.00 13 SER A N 11
ATOM 5252 C CA . SER A 1 13 ? 9.416 4.938 2.019 1.00 1.00 13 SER A CA 11
ATOM 5253 C C . SER A 1 13 ? 8.884 3.873 2.938 1.00 1.00 13 SER A C 11
ATOM 5254 O O . SER A 1 13 ? 8.543 4.102 4.099 1.00 1.00 13 SER A O 11
ATOM 5262 N N . GLY A 1 14 ? 8.832 2.730 2.372 1.00 1.00 14 GLY A N 11
ATOM 5263 C CA . GLY A 1 14 ? 8.352 1.541 3.052 1.00 1.00 14 GLY A CA 11
ATOM 5264 C C . GLY A 1 14 ? 6.835 1.488 3.123 1.00 1.00 14 GLY A C 11
ATOM 5265 O O . GLY A 1 14 ? 6.211 2.381 3.697 1.00 1.00 14 GLY A O 11
ATOM 5269 N N . PRO A 1 15 ? 6.205 0.447 2.547 1.00 1.00 15 PRO A N 11
ATOM 5270 C CA . PRO A 1 15 ? 4.745 0.305 2.560 1.00 1.00 15 PRO A CA 11
ATOM 5271 C C . PRO A 1 15 ? 4.165 0.412 3.965 1.00 1.00 15 PRO A C 11
ATOM 5272 O O . PRO A 1 15 ? 4.787 -0.015 4.938 1.00 1.00 15 PRO A O 11
ATOM 5283 N N . SER A 1 16 ? 2.968 0.983 4.066 1.00 1.00 16 SER A N 11
ATOM 5284 C CA . SER A 1 16 ? 2.309 1.141 5.357 1.00 1.00 16 SER A CA 11
ATOM 5285 C C . SER A 1 16 ? 0.880 1.642 5.197 1.00 1.00 16 SER A C 11
ATOM 5286 O O . SER A 1 16 ? -0.036 1.167 5.869 1.00 1.00 16 SER A O 11
ATOM 5294 N N . CYS A 1 17 ? 0.700 2.610 4.310 1.00 1.00 17 CYS A N 11
ATOM 5295 C CA . CYS A 1 17 ? -0.616 3.192 4.064 1.00 1.00 17 CYS A CA 11
ATOM 5296 C C . CYS A 1 17 ? -1.119 3.908 5.315 1.00 1.00 17 CYS A C 11
ATOM 5297 O O . CYS A 1 17 ? -1.098 3.346 6.410 1.00 1.00 17 CYS A O 11
ATOM 5304 N N . CYS A 1 18 ? -1.560 5.153 5.152 1.00 1.00 18 CYS A N 11
ATOM 5305 C CA . CYS A 1 18 ? -2.056 5.940 6.281 1.00 1.00 18 CYS A CA 11
ATOM 5306 C C . CYS A 1 18 ? -3.185 5.217 7.012 1.00 1.00 18 CYS A C 11
ATOM 5307 O O . CYS A 1 18 ? -3.433 4.033 6.784 1.00 1.00 18 CYS A O 11
ATOM 5314 N N . ASP A 1 19 ? -3.859 5.942 7.896 1.00 1.00 19 ASP A N 11
ATOM 5315 C CA . ASP A 1 19 ? -4.958 5.384 8.677 1.00 1.00 19 ASP A CA 11
ATOM 5316 C C . ASP A 1 19 ? -6.228 5.269 7.840 1.00 1.00 19 ASP A C 11
ATOM 5317 O O . ASP A 1 19 ? -6.438 6.036 6.900 1.00 1.00 19 ASP A O 11
ATOM 5326 N N . GLY A 1 20 ? -7.067 4.299 8.186 1.00 1.00 20 GLY A N 11
ATOM 5327 C CA . GLY A 1 20 ? -8.303 4.087 7.456 1.00 1.00 20 GLY A CA 11
ATOM 5328 C C . GLY A 1 20 ? -8.124 3.127 6.298 1.00 1.00 20 GLY A C 11
ATOM 5329 O O . GLY A 1 20 ? -9.067 2.854 5.554 1.00 1.00 20 GLY A O 11
ATOM 5333 N N . PHE A 1 21 ? -6.907 2.616 6.146 1.00 1.00 21 PHE A N 11
ATOM 5334 C CA . PHE A 1 21 ? -6.593 1.682 5.072 1.00 1.00 21 PHE A CA 11
ATOM 5335 C C . PHE A 1 21 ? -5.190 1.110 5.253 1.00 1.00 21 PHE A C 11
ATOM 5336 O O . PHE A 1 21 ? -4.242 1.844 5.529 1.00 1.00 21 PHE A O 11
ATOM 5353 N N . TYR A 1 22 ? -5.063 -0.204 5.101 1.00 1.00 22 TYR A N 11
ATOM 5354 C CA . TYR A 1 22 ? -3.772 -0.868 5.252 1.00 1.00 22 TYR A CA 11
ATOM 5355 C C . TYR A 1 22 ? -3.210 -1.284 3.897 1.00 1.00 22 TYR A C 11
ATOM 5356 O O . TYR A 1 22 ? -3.957 -1.656 2.992 1.00 1.00 22 TYR A O 11
ATOM 5374 N N . CYS A 1 23 ? -1.889 -1.216 3.763 1.00 1.00 23 CYS A N 11
ATOM 5375 C CA . CYS A 1 23 ? -1.230 -1.585 2.516 1.00 1.00 23 CYS A CA 11
ATOM 5376 C C . CYS A 1 23 ? -1.080 -3.097 2.396 1.00 1.00 23 CYS A C 11
ATOM 5377 O O . CYS A 1 23 ? -1.050 -3.812 3.398 1.00 1.00 23 CYS A O 11
ATOM 5384 N N . SER A 1 24 ? -0.983 -3.572 1.160 1.00 1.00 24 SER A N 11
ATOM 5385 C CA . SER A 1 24 ? -0.830 -4.997 0.894 1.00 1.00 24 SER A CA 11
ATOM 5386 C C . SER A 1 24 ? 0.027 -5.223 -0.348 1.00 1.00 24 SER A C 11
ATOM 5387 O O . SER A 1 24 ? -0.489 -5.314 -1.462 1.00 1.00 24 SER A O 11
ATOM 5395 N N . CYS A 1 25 ? 1.338 -5.309 -0.149 1.00 1.00 25 CYS A N 11
ATOM 5396 C CA . CYS A 1 25 ? 2.266 -5.521 -1.254 1.00 1.00 25 CYS A CA 11
ATOM 5397 C C . CYS A 1 25 ? 2.557 -7.006 -1.445 1.00 1.00 25 CYS A C 11
ATOM 5398 O O . CYS A 1 25 ? 2.563 -7.508 -2.569 1.00 1.00 25 CYS A O 11
ATOM 5405 N N . ARG A 1 26 ? 2.799 -7.704 -0.340 1.00 1.00 26 ARG A N 11
ATOM 5406 C CA . ARG A 1 26 ? 3.092 -9.132 -0.388 1.00 1.00 26 ARG A CA 11
ATOM 5407 C C . ARG A 1 26 ? 4.365 -9.400 -1.185 1.00 1.00 26 ARG A C 11
ATOM 5408 O O . ARG A 1 26 ? 5.118 -8.477 -1.498 1.00 1.00 26 ARG A O 11
ATOM 5429 N N . SER A 1 27 ? 4.601 -10.667 -1.509 1.00 1.00 27 SER A N 11
ATOM 5430 C CA . SER A 1 27 ? 5.785 -11.055 -2.269 1.00 1.00 27 SER A CA 11
ATOM 5431 C C . SER A 1 27 ? 5.767 -10.449 -3.670 1.00 1.00 27 SER A C 11
ATOM 5432 O O . SER A 1 27 ? 6.796 -10.391 -4.343 1.00 1.00 27 SER A O 11
ATOM 5440 N N . MET A 1 28 ? 4.594 -10.001 -4.105 1.00 1.00 28 MET A N 11
ATOM 5441 C CA . MET A 1 28 ? 4.447 -9.401 -5.426 1.00 1.00 28 MET A CA 11
ATOM 5442 C C . MET A 1 28 ? 5.230 -8.093 -5.521 1.00 1.00 28 MET A C 11
ATOM 5443 O O . MET A 1 28 ? 5.396 -7.387 -4.526 1.00 1.00 28 MET A O 11
ATOM 5457 N N . PRO A 1 29 ? 5.721 -7.752 -6.725 1.00 1.00 29 PRO A N 11
ATOM 5458 C CA . PRO A 1 29 ? 6.488 -6.522 -6.945 1.00 1.00 29 PRO A CA 11
ATOM 5459 C C . PRO A 1 29 ? 5.620 -5.273 -6.843 1.00 1.00 29 PRO A C 11
ATOM 5460 O O . PRO A 1 29 ? 6.103 -4.195 -6.495 1.00 1.00 29 PRO A O 11
ATOM 5471 N N . TYR A 1 30 ? 4.337 -5.426 -7.149 1.00 1.00 30 TYR A N 11
ATOM 5472 C CA . TYR A 1 30 ? 3.398 -4.311 -7.092 1.00 1.00 30 TYR A CA 11
ATOM 5473 C C . TYR A 1 30 ? 2.606 -4.336 -5.789 1.00 1.00 30 TYR A C 11
ATOM 5474 O O . TYR A 1 30 ? 2.256 -5.403 -5.285 1.00 1.00 30 TYR A O 11
ATOM 5492 N N . CYS A 1 31 ? 2.328 -3.155 -5.247 1.00 1.00 31 CYS A N 11
ATOM 5493 C CA . CYS A 1 31 ? 1.577 -3.045 -4.001 1.00 1.00 31 CYS A CA 11
ATOM 5494 C C . CYS A 1 31 ? 0.341 -2.171 -4.180 1.00 1.00 31 CYS A C 11
ATOM 5495 O O . CYS A 1 31 ? 0.158 -1.539 -5.220 1.00 1.00 31 CYS A O 11
ATOM 5502 N N . ARG A 1 32 ? -0.503 -2.139 -3.154 1.00 1.00 32 ARG A N 11
ATOM 5503 C CA . ARG A 1 32 ? -1.723 -1.343 -3.187 1.00 1.00 32 ARG A CA 11
ATOM 5504 C C . ARG A 1 32 ? -2.356 -1.272 -1.801 1.00 1.00 32 ARG A C 11
ATOM 5505 O O . ARG A 1 32 ? -2.264 -2.218 -1.018 1.00 1.00 32 ARG A O 11
ATOM 5526 N N . CYS A 1 33 ? -2.998 -0.148 -1.502 1.00 1.00 33 CYS A N 11
ATOM 5527 C CA . CYS A 1 33 ? -3.641 0.042 -0.216 1.00 1.00 33 CYS A CA 11
ATOM 5528 C C . CYS A 1 33 ? -4.797 -0.935 -0.037 1.00 1.00 33 CYS A C 11
ATOM 5529 O O . CYS A 1 33 ? -4.916 -1.917 -0.770 1.00 1.00 33 CYS A O 11
ATOM 5536 N N . ARG A 1 34 ? -5.644 -0.656 0.943 1.00 1.00 34 ARG A N 11
ATOM 5537 C CA . ARG A 1 34 ? -6.796 -1.504 1.233 1.00 1.00 34 ARG A CA 11
ATOM 5538 C C . ARG A 1 34 ? -7.566 -0.975 2.436 1.00 1.00 34 ARG A C 11
ATOM 5539 O O . ARG A 1 34 ? -7.183 -1.202 3.583 1.00 1.00 34 ARG A O 11
ATOM 5560 N N . ASN A 1 35 ? -8.656 -0.271 2.161 1.00 1.00 35 ASN A N 11
ATOM 5561 C CA . ASN A 1 35 ? -9.490 0.293 3.217 1.00 1.00 35 ASN A CA 11
ATOM 5562 C C . ASN A 1 35 ? -10.190 -0.811 3.994 1.00 1.00 35 ASN A C 11
ATOM 5563 O O . ASN A 1 35 ? -10.426 -1.898 3.465 1.00 1.00 35 ASN A O 11
ATOM 5574 N N . ASN A 1 36 ? -10.532 -0.531 5.243 1.00 1.00 36 ASN A N 11
ATOM 5575 C CA . ASN A 1 36 ? -11.217 -1.514 6.067 1.00 1.00 36 ASN A CA 11
ATOM 5576 C C . ASN A 1 36 ? -12.702 -1.548 5.738 1.00 1.00 36 ASN A C 11
ATOM 5577 O O . ASN A 1 36 ? -13.292 -0.537 5.359 1.00 1.00 36 ASN A O 11
ATOM 5588 N N . SER A 1 37 ? -13.295 -2.721 5.889 1.00 1.00 37 SER A N 11
ATOM 5589 C CA . SER A 1 37 ? -14.715 -2.906 5.612 1.00 1.00 37 SER A CA 11
ATOM 5590 C C . SER A 1 37 ? -15.508 -3.048 6.907 1.00 1.00 37 SER A C 11
ATOM 5591 O O . SER A 1 37 ? -16.151 -2.059 7.318 1.00 1.00 37 SER A O 11
ATOM 5600 N N . GLY A 1 1 ? 4.928 11.505 6.901 1.00 1.00 1 GLY A N 12
ATOM 5601 C CA . GLY A 1 1 ? 4.865 11.110 5.467 1.00 1.00 1 GLY A CA 12
ATOM 5602 C C . GLY A 1 1 ? 4.198 9.763 5.266 1.00 1.00 1 GLY A C 12
ATOM 5603 O O . GLY A 1 1 ? 4.851 8.722 5.342 1.00 1.00 1 GLY A O 12
ATOM 5609 N N . CYS A 1 2 ? 2.895 9.783 5.008 1.00 1.00 2 CYS A N 12
ATOM 5610 C CA . CYS A 1 2 ? 2.136 8.571 4.795 1.00 1.00 2 CYS A CA 12
ATOM 5611 C C . CYS A 1 2 ? 2.401 8.006 3.404 1.00 1.00 2 CYS A C 12
ATOM 5612 O O . CYS A 1 2 ? 3.259 8.505 2.677 1.00 1.00 2 CYS A O 12
ATOM 5619 N N . LEU A 1 3 ? 1.656 6.969 3.033 1.00 1.00 3 LEU A N 12
ATOM 5620 C CA . LEU A 1 3 ? 1.816 6.353 1.722 1.00 1.00 3 LEU A CA 12
ATOM 5621 C C . LEU A 1 3 ? 0.503 6.377 0.951 1.00 1.00 3 LEU A C 12
ATOM 5622 O O . LEU A 1 3 ? -0.098 5.338 0.675 1.00 1.00 3 LEU A O 12
ATOM 5638 N N . GLY A 1 4 ? 0.076 7.583 0.604 1.00 1.00 4 GLY A N 12
ATOM 5639 C CA . GLY A 1 4 ? -1.157 7.768 -0.142 1.00 1.00 4 GLY A CA 12
ATOM 5640 C C . GLY A 1 4 ? -2.307 6.919 0.366 1.00 1.00 4 GLY A C 12
ATOM 5641 O O . GLY A 1 4 ? -2.232 6.336 1.447 1.00 1.00 4 GLY A O 12
ATOM 5645 N N . GLU A 1 5 ? -3.376 6.858 -0.423 1.00 1.00 5 GLU A N 12
ATOM 5646 C CA . GLU A 1 5 ? -4.557 6.082 -0.060 1.00 1.00 5 GLU A CA 12
ATOM 5647 C C . GLU A 1 5 ? -5.049 5.262 -1.250 1.00 1.00 5 GLU A C 12
ATOM 5648 O O . GLU A 1 5 ? -5.339 4.073 -1.121 1.00 1.00 5 GLU A O 12
ATOM 5660 N N . GLY A 1 6 ? -5.144 5.910 -2.408 1.00 1.00 6 GLY A N 12
ATOM 5661 C CA . GLY A 1 6 ? -5.607 5.226 -3.609 1.00 1.00 6 GLY A CA 12
ATOM 5662 C C . GLY A 1 6 ? -4.530 4.880 -4.552 1.00 1.00 6 GLY A C 12
ATOM 5663 O O . GLY A 1 6 ? -4.684 4.293 -5.623 1.00 1.00 6 GLY A O 12
ATOM 5667 N N . GLU A 1 7 ? -3.486 5.284 -4.066 1.00 1.00 7 GLU A N 12
ATOM 5668 C CA . GLU A 1 7 ? -2.163 5.154 -4.665 1.00 1.00 7 GLU A CA 12
ATOM 5669 C C . GLU A 1 7 ? -1.527 3.819 -4.294 1.00 1.00 7 GLU A C 12
ATOM 5670 O O . GLU A 1 7 ? -1.972 3.146 -3.364 1.00 1.00 7 GLU A O 12
ATOM 5682 N N . LYS A 1 8 ? -0.484 3.440 -5.025 1.00 1.00 8 LYS A N 12
ATOM 5683 C CA . LYS A 1 8 ? 0.210 2.183 -4.768 1.00 1.00 8 LYS A CA 12
ATOM 5684 C C . LYS A 1 8 ? 1.517 2.423 -4.021 1.00 1.00 8 LYS A C 12
ATOM 5685 O O . LYS A 1 8 ? 2.216 3.406 -4.268 1.00 1.00 8 LYS A O 12
ATOM 5704 N N . CYS A 1 9 ? 1.836 1.518 -3.103 1.00 1.00 9 CYS A N 12
ATOM 5705 C CA . CYS A 1 9 ? 3.046 1.622 -2.314 1.00 1.00 9 CYS A CA 12
ATOM 5706 C C . CYS A 1 9 ? 4.270 1.180 -3.096 1.00 1.00 9 CYS A C 12
ATOM 5707 O O . CYS A 1 9 ? 4.175 0.759 -4.249 1.00 1.00 9 CYS A O 12
ATOM 5714 N N . ALA A 1 10 ? 5.418 1.282 -2.449 1.00 1.00 10 ALA A N 12
ATOM 5715 C CA . ALA A 1 10 ? 6.685 0.898 -3.058 1.00 1.00 10 ALA A CA 12
ATOM 5716 C C . ALA A 1 10 ? 7.738 0.608 -1.993 1.00 1.00 10 ALA A C 12
ATOM 5717 O O . ALA A 1 10 ? 7.655 1.108 -0.871 1.00 1.00 10 ALA A O 12
ATOM 5724 N N . ASP A 1 11 ? 8.730 -0.199 -2.355 1.00 1.00 11 ASP A N 12
ATOM 5725 C CA . ASP A 1 11 ? 9.804 -0.555 -1.433 1.00 1.00 11 ASP A CA 12
ATOM 5726 C C . ASP A 1 11 ? 10.669 0.659 -1.090 1.00 1.00 11 ASP A C 12
ATOM 5727 O O . ASP A 1 11 ? 11.517 0.593 -0.200 1.00 1.00 11 ASP A O 12
ATOM 5736 N N . TRP A 1 12 ? 10.454 1.765 -1.799 1.00 1.00 12 TRP A N 12
ATOM 5737 C CA . TRP A 1 12 ? 11.205 2.982 -1.573 1.00 1.00 12 TRP A CA 12
ATOM 5738 C C . TRP A 1 12 ? 11.079 3.446 -0.124 1.00 1.00 12 TRP A C 12
ATOM 5739 O O . TRP A 1 12 ? 12.081 3.650 0.562 1.00 1.00 12 TRP A O 12
ATOM 5760 N N . SER A 1 13 ? 9.842 3.615 0.332 1.00 1.00 13 SER A N 12
ATOM 5761 C CA . SER A 1 13 ? 9.584 4.061 1.703 1.00 1.00 13 SER A CA 12
ATOM 5762 C C . SER A 1 13 ? 8.906 2.995 2.521 1.00 1.00 13 SER A C 12
ATOM 5763 O O . SER A 1 13 ? 8.593 3.157 3.700 1.00 1.00 13 SER A O 12
ATOM 5771 N N . GLY A 1 14 ? 8.700 1.929 1.849 1.00 1.00 14 GLY A N 12
ATOM 5772 C CA . GLY A 1 14 ? 8.058 0.759 2.417 1.00 1.00 14 GLY A CA 12
ATOM 5773 C C . GLY A 1 14 ? 6.552 0.926 2.534 1.00 1.00 14 GLY A C 12
ATOM 5774 O O . GLY A 1 14 ? 6.080 1.932 3.064 1.00 1.00 14 GLY A O 12
ATOM 5778 N N . PRO A 1 15 ? 5.763 -0.049 2.047 1.00 1.00 15 PRO A N 12
ATOM 5779 C CA . PRO A 1 15 ? 4.298 0.018 2.109 1.00 1.00 15 PRO A CA 12
ATOM 5780 C C . PRO A 1 15 ? 3.788 0.272 3.524 1.00 1.00 15 PRO A C 12
ATOM 5781 O O . PRO A 1 15 ? 4.380 -0.190 4.500 1.00 1.00 15 PRO A O 12
ATOM 5792 N N . SER A 1 16 ? 2.685 1.007 3.627 1.00 1.00 16 SER A N 12
ATOM 5793 C CA . SER A 1 16 ? 2.096 1.319 4.924 1.00 1.00 16 SER A CA 12
ATOM 5794 C C . SER A 1 16 ? 0.726 1.962 4.763 1.00 1.00 16 SER A C 12
ATOM 5795 O O . SER A 1 16 ? -0.241 1.564 5.412 1.00 1.00 16 SER A O 12
ATOM 5803 N N . CYS A 1 17 ? 0.658 2.958 3.894 1.00 1.00 17 CYS A N 12
ATOM 5804 C CA . CYS A 1 17 ? -0.588 3.673 3.635 1.00 1.00 17 CYS A CA 12
ATOM 5805 C C . CYS A 1 17 ? -1.078 4.378 4.898 1.00 1.00 17 CYS A C 12
ATOM 5806 O O . CYS A 1 17 ? -1.030 3.812 5.990 1.00 1.00 17 CYS A O 12
ATOM 5813 N N . CYS A 1 18 ? -1.541 5.620 4.750 1.00 1.00 18 CYS A N 12
ATOM 5814 C CA . CYS A 1 18 ? -2.028 6.390 5.893 1.00 1.00 18 CYS A CA 12
ATOM 5815 C C . CYS A 1 18 ? -3.148 5.665 6.627 1.00 1.00 18 CYS A C 12
ATOM 5816 O O . CYS A 1 18 ? -3.284 4.444 6.552 1.00 1.00 18 CYS A O 12
ATOM 5823 N N . ASP A 1 19 ? -3.941 6.445 7.342 1.00 1.00 19 ASP A N 12
ATOM 5824 C CA . ASP A 1 19 ? -5.059 5.916 8.116 1.00 1.00 19 ASP A CA 12
ATOM 5825 C C . ASP A 1 19 ? -6.314 5.789 7.260 1.00 1.00 19 ASP A C 12
ATOM 5826 O O . ASP A 1 19 ? -6.511 6.545 6.309 1.00 1.00 19 ASP A O 12
ATOM 5835 N N . GLY A 1 20 ? -7.153 4.816 7.602 1.00 1.00 20 GLY A N 12
ATOM 5836 C CA . GLY A 1 20 ? -8.374 4.591 6.854 1.00 1.00 20 GLY A CA 12
ATOM 5837 C C . GLY A 1 20 ? -8.139 3.718 5.639 1.00 1.00 20 GLY A C 12
ATOM 5838 O O . GLY A 1 20 ? -9.036 3.528 4.816 1.00 1.00 20 GLY A O 12
ATOM 5842 N N . PHE A 1 21 ? -6.924 3.191 5.526 1.00 1.00 21 PHE A N 12
ATOM 5843 C CA . PHE A 1 21 ? -6.560 2.336 4.402 1.00 1.00 21 PHE A CA 12
ATOM 5844 C C . PHE A 1 21 ? -5.186 1.711 4.626 1.00 1.00 21 PHE A C 12
ATOM 5845 O O . PHE A 1 21 ? -4.210 2.416 4.883 1.00 1.00 21 PHE A O 12
ATOM 5862 N N . TYR A 1 22 ? -5.115 0.388 4.529 1.00 1.00 22 TYR A N 12
ATOM 5863 C CA . TYR A 1 22 ? -3.856 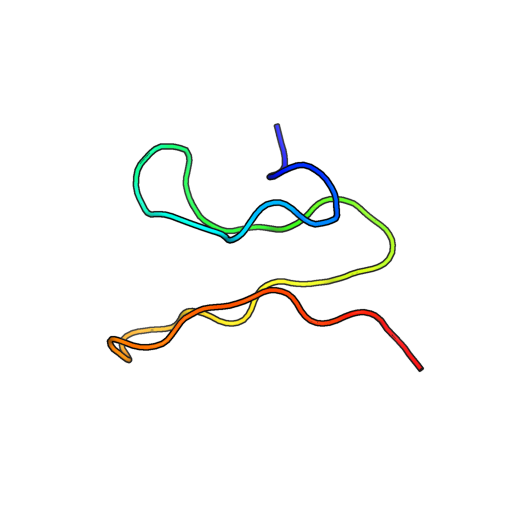-0.324 4.724 1.00 1.00 22 TYR A CA 12
ATOM 5864 C C . TYR A 1 22 ? -3.271 -0.771 3.388 1.00 1.00 22 TYR A C 12
ATOM 5865 O O . TYR A 1 22 ? -4.003 -1.036 2.436 1.00 1.00 22 TYR A O 12
ATOM 5883 N N . CYS A 1 23 ? -1.946 -0.850 3.327 1.00 1.00 23 CYS A N 12
ATOM 5884 C CA . CYS A 1 23 ? -1.261 -1.262 2.107 1.00 1.00 23 CYS A CA 12
ATOM 5885 C C . CYS A 1 23 ? -0.815 -2.717 2.189 1.00 1.00 23 CYS A C 12
ATOM 5886 O O . CYS A 1 23 ? -0.613 -3.257 3.277 1.00 1.00 23 CYS A O 12
ATOM 5893 N N . SER A 1 24 ? -0.662 -3.342 1.028 1.00 1.00 24 SER A N 12
ATOM 5894 C CA . SER A 1 24 ? -0.236 -4.734 0.956 1.00 1.00 24 SER A CA 12
ATOM 5895 C C . SER A 1 24 ? 0.631 -4.970 -0.276 1.00 1.00 24 SER A C 12
ATOM 5896 O O . SER A 1 24 ? 0.129 -5.029 -1.399 1.00 1.00 24 SER A O 12
ATOM 5904 N N . CYS A 1 25 ? 1.936 -5.102 -0.060 1.00 1.00 25 CYS A N 12
ATOM 5905 C CA . CYS A 1 25 ? 2.872 -5.330 -1.155 1.00 1.00 25 CYS A CA 12
ATOM 5906 C C . CYS A 1 25 ? 3.296 -6.794 -1.213 1.00 1.00 25 CYS A C 12
ATOM 5907 O O . CYS A 1 25 ? 3.387 -7.382 -2.291 1.00 1.00 25 CYS A O 12
ATOM 5914 N N . ARG A 1 26 ? 3.556 -7.377 -0.048 1.00 1.00 26 ARG A N 12
ATOM 5915 C CA . ARG A 1 26 ? 3.971 -8.773 0.032 1.00 1.00 26 ARG A CA 12
ATOM 5916 C C . ARG A 1 26 ? 5.278 -8.994 -0.724 1.00 1.00 26 ARG A C 12
ATOM 5917 O O . ARG A 1 26 ? 5.971 -8.039 -1.078 1.00 1.00 26 ARG A O 12
ATOM 5938 N N . SER A 1 27 ? 5.610 -10.257 -0.969 1.00 1.00 27 SER A N 12
ATOM 5939 C CA . SER A 1 27 ? 6.835 -10.602 -1.684 1.00 1.00 27 SER A CA 12
ATOM 5940 C C . SER A 1 27 ? 6.812 -10.065 -3.113 1.00 1.00 27 SER A C 12
ATOM 5941 O O . SER A 1 27 ? 7.852 -9.964 -3.763 1.00 1.00 27 SER A O 12
ATOM 5949 N N . MET A 1 28 ? 5.623 -9.722 -3.595 1.00 1.00 28 MET A N 12
ATOM 5950 C CA . MET A 1 28 ? 5.469 -9.196 -4.947 1.00 1.00 28 MET A CA 12
ATOM 5951 C C . MET A 1 28 ? 6.071 -7.796 -5.058 1.00 1.00 28 MET A C 12
ATOM 5952 O O . MET A 1 28 ? 6.063 -7.030 -4.095 1.00 1.00 28 MET A O 12
ATOM 5966 N N . PRO A 1 29 ? 6.603 -7.444 -6.242 1.00 1.00 29 PRO A N 12
ATOM 5967 C CA . PRO A 1 29 ? 7.211 -6.130 -6.474 1.00 1.00 29 PRO A CA 12
ATOM 5968 C C . PRO A 1 29 ? 6.172 -5.016 -6.554 1.00 1.00 29 PRO A C 12
ATOM 5969 O O . PRO A 1 29 ? 6.463 -3.859 -6.250 1.00 1.00 29 PRO A O 12
ATOM 5980 N N . TYR A 1 30 ? 4.961 -5.373 -6.965 1.00 1.00 30 TYR A N 12
ATOM 5981 C CA . TYR A 1 30 ? 3.878 -4.404 -7.085 1.00 1.00 30 TYR A CA 12
ATOM 5982 C C . TYR A 1 30 ? 3.039 -4.363 -5.812 1.00 1.00 30 TYR A C 12
ATOM 5983 O O . TYR A 1 30 ? 2.625 -5.401 -5.296 1.00 1.00 30 TYR A O 12
ATOM 6001 N N . CYS A 1 31 ? 2.793 -3.157 -5.310 1.00 1.00 31 CYS A N 12
ATOM 6002 C CA . CYS A 1 31 ? 2.003 -2.981 -4.096 1.00 1.00 31 CYS A CA 12
ATOM 6003 C C . CYS A 1 31 ? 0.754 -2.152 -4.373 1.00 1.00 31 CYS A C 12
ATOM 6004 O O . CYS A 1 31 ? 0.570 -1.638 -5.476 1.00 1.00 31 CYS A O 12
ATOM 6011 N N . ARG A 1 32 ? -0.099 -2.024 -3.362 1.00 1.00 32 ARG A N 12
ATOM 6012 C CA . ARG A 1 32 ? -1.331 -1.255 -3.495 1.00 1.00 32 ARG A CA 12
ATOM 6013 C C . ARG A 1 32 ? -2.005 -1.068 -2.139 1.00 1.00 32 ARG A C 12
ATOM 6014 O O . ARG A 1 32 ? -1.961 -1.954 -1.285 1.00 1.00 32 ARG A O 12
ATOM 6035 N N . CYS A 1 33 ? -2.631 0.089 -1.949 1.00 1.00 33 CYS A N 12
ATOM 6036 C CA . CYS A 1 33 ? -3.317 0.391 -0.703 1.00 1.00 33 CYS A CA 12
ATOM 6037 C C . CYS A 1 33 ? -4.461 -0.591 -0.469 1.00 1.00 33 CYS A C 12
ATOM 6038 O O . CYS A 1 33 ? -4.509 -1.661 -1.076 1.00 1.00 33 CYS A O 12
ATOM 6045 N N . ARG A 1 34 ? -5.378 -0.220 0.416 1.00 1.00 34 ARG A N 12
ATOM 6046 C CA . ARG A 1 34 ? -6.525 -1.063 0.738 1.00 1.00 34 ARG A CA 12
ATOM 6047 C C . ARG A 1 34 ? -7.375 -0.420 1.825 1.00 1.00 34 ARG A C 12
ATOM 6048 O O . ARG A 1 34 ? -7.085 -0.549 3.015 1.00 1.00 34 ARG A O 12
ATOM 6069 N N . ASN A 1 35 ? -8.425 0.270 1.406 1.00 1.00 35 ASN A N 12
ATOM 6070 C CA . ASN A 1 35 ? -9.326 0.935 2.339 1.00 1.00 35 ASN A CA 12
ATOM 6071 C C . ASN A 1 35 ? -10.088 -0.089 3.166 1.00 1.00 35 ASN A C 12
ATOM 6072 O O . ASN A 1 35 ? -10.275 -1.228 2.737 1.00 1.00 35 ASN A O 12
ATOM 6083 N N . ASN A 1 36 ? -10.538 0.317 4.343 1.00 1.00 36 ASN A N 12
ATOM 6084 C CA . ASN A 1 36 ? -11.291 -0.581 5.203 1.00 1.00 36 ASN A CA 12
ATOM 6085 C C . ASN A 1 36 ? -12.785 -0.393 4.990 1.00 1.00 36 ASN A C 12
ATOM 6086 O O . ASN A 1 36 ? -13.250 0.698 4.660 1.00 1.00 36 ASN A O 12
ATOM 6097 N N . SER A 1 37 ? -13.526 -1.468 5.181 1.00 1.00 37 SER A N 12
ATOM 6098 C CA . SER A 1 37 ? -14.975 -1.446 5.016 1.00 1.00 37 SER A CA 12
ATOM 6099 C C . SER A 1 37 ? -15.645 -0.723 6.180 1.00 1.00 37 SER A C 12
ATOM 6100 O O . SER A 1 37 ? -14.916 -0.188 7.041 1.00 1.00 37 SER A O 12
ATOM 6109 N N . GLY A 1 1 ? 2.906 13.215 4.592 1.00 1.00 1 GLY A N 13
ATOM 6110 C CA . GLY A 1 1 ? 2.623 12.405 3.375 1.00 1.00 1 GLY A CA 13
ATOM 6111 C C . GLY A 1 1 ? 2.401 10.940 3.692 1.00 1.00 1 GLY A C 13
ATOM 6112 O O . GLY A 1 1 ? 3.322 10.243 4.119 1.00 1.00 1 GLY A O 13
ATOM 6118 N N . CYS A 1 2 ? 1.174 10.471 3.485 1.00 1.00 2 CYS A N 13
ATOM 6119 C CA . CYS A 1 2 ? 0.821 9.099 3.743 1.00 1.00 2 CYS A CA 13
ATOM 6120 C C . CYS A 1 2 ? 1.476 8.169 2.726 1.00 1.00 2 CYS A C 13
ATOM 6121 O O . CYS A 1 2 ? 2.290 8.605 1.912 1.00 1.00 2 CYS A O 13
ATOM 6128 N N . LEU A 1 3 ? 1.117 6.890 2.772 1.00 1.00 3 LEU A N 13
ATOM 6129 C CA . LEU A 1 3 ? 1.676 5.915 1.844 1.00 1.00 3 LEU A CA 13
ATOM 6130 C C . LEU A 1 3 ? 0.574 5.047 1.248 1.00 1.00 3 LEU A C 13
ATOM 6131 O O . LEU A 1 3 ? 0.453 3.867 1.571 1.00 1.00 3 LEU A O 13
ATOM 6147 N N . GLY A 1 4 ? -0.228 5.646 0.376 1.00 1.00 4 GLY A N 13
ATOM 6148 C CA . GLY A 1 4 ? -1.313 4.917 -0.253 1.00 1.00 4 GLY A CA 13
ATOM 6149 C C . GLY A 1 4 ? -2.535 5.777 -0.499 1.00 1.00 4 GLY A C 13
ATOM 6150 O O . GLY A 1 4 ? -3.666 5.335 -0.298 1.00 1.00 4 GLY A O 13
ATOM 6154 N N . GLU A 1 5 ? -2.306 7.006 -0.934 1.00 1.00 5 GLU A N 13
ATOM 6155 C CA . GLU A 1 5 ? -3.395 7.937 -1.210 1.00 1.00 5 GLU A CA 13
ATOM 6156 C C . GLU A 1 5 ? -3.327 8.450 -2.645 1.00 1.00 5 GLU A C 13
ATOM 6157 O O . GLU A 1 5 ? -4.180 8.124 -3.471 1.00 1.00 5 GLU A O 13
ATOM 6169 N N . GLY A 1 6 ? -2.310 9.258 -2.936 1.00 1.00 6 GLY A N 13
ATOM 6170 C CA . GLY A 1 6 ? -2.156 9.806 -4.277 1.00 1.00 6 GLY A CA 13
ATOM 6171 C C . GLY A 1 6 ? -1.124 9.134 -5.083 1.00 1.00 6 GLY A C 13
ATOM 6172 O O . GLY A 1 6 ? -0.833 9.416 -6.246 1.00 1.00 6 GLY A O 13
ATOM 6176 N N . GLU A 1 7 ? -0.630 8.268 -4.380 1.00 1.00 7 GLU A N 13
ATOM 6177 C CA . GLU A 1 7 ? 0.438 7.359 -4.776 1.00 1.00 7 GLU A CA 13
ATOM 6178 C C . GLU A 1 7 ? 0.371 6.059 -3.981 1.00 1.00 7 GLU A C 13
ATOM 6179 O O . GLU A 1 7 ? 0.122 6.069 -2.776 1.00 1.00 7 GLU A O 13
ATOM 6191 N N . LYS A 1 8 ? 0.597 4.942 -4.664 1.00 1.00 8 LYS A N 13
ATOM 6192 C CA . LYS A 1 8 ? 0.565 3.634 -4.020 1.00 1.00 8 LYS A CA 13
ATOM 6193 C C . LYS A 1 8 ? 1.865 3.369 -3.267 1.00 1.00 8 LYS A C 13
ATOM 6194 O O . LYS A 1 8 ? 2.787 4.184 -3.297 1.00 1.00 8 LYS A O 13
ATOM 6213 N N . CYS A 1 9 ? 1.932 2.226 -2.594 1.00 1.00 9 CYS A N 13
ATOM 6214 C CA . CYS A 1 9 ? 3.120 1.858 -1.835 1.00 1.00 9 CYS A CA 13
ATOM 6215 C C . CYS A 1 9 ? 4.315 1.643 -2.756 1.00 1.00 9 CYS A C 13
ATOM 6216 O O . CYS A 1 9 ? 4.161 1.502 -3.969 1.00 1.00 9 CYS A O 13
ATOM 6223 N N . ALA A 1 10 ? 5.508 1.616 -2.170 1.00 1.00 10 ALA A N 13
ATOM 6224 C CA . ALA A 1 10 ? 6.732 1.417 -2.935 1.00 1.00 10 ALA A CA 13
ATOM 6225 C C . ALA A 1 10 ? 7.943 1.317 -2.015 1.00 1.00 10 ALA A C 13
ATOM 6226 O O . ALA A 1 10 ? 7.920 1.805 -0.885 1.00 1.00 10 ALA A O 13
ATOM 6233 N N . ASP A 1 11 ? 9.004 0.686 -2.510 1.00 1.00 11 ASP A N 13
ATOM 6234 C CA . ASP A 1 11 ? 10.230 0.524 -1.735 1.00 1.00 11 ASP A CA 13
ATOM 6235 C C . ASP A 1 11 ? 10.850 1.879 -1.390 1.00 1.00 11 ASP A C 13
ATOM 6236 O O . ASP A 1 11 ? 11.734 1.965 -0.537 1.00 1.00 11 ASP A O 13
ATOM 6245 N N . TRP A 1 12 ? 10.385 2.934 -2.056 1.00 1.00 12 TRP A N 13
ATOM 6246 C CA . TRP A 1 12 ? 10.885 4.271 -1.825 1.00 1.00 12 TRP A CA 13
ATOM 6247 C C . TRP A 1 12 ? 10.755 4.662 -0.356 1.00 1.00 12 TRP A C 13
ATOM 6248 O O . TRP A 1 12 ? 11.749 4.947 0.312 1.00 1.00 12 TRP A O 13
ATOM 6269 N N . SER A 1 13 ? 9.521 4.673 0.141 1.00 1.00 13 SER A N 13
ATOM 6270 C CA . SER A 1 13 ? 9.258 5.031 1.535 1.00 1.00 13 SER A CA 13
ATOM 6271 C C . SER A 1 13 ? 8.731 3.862 2.323 1.00 1.00 13 SER A C 13
ATOM 6272 O O . SER A 1 13 ? 8.440 3.939 3.516 1.00 1.00 13 SER A O 13
ATOM 6280 N N . GLY A 1 14 ? 8.627 2.809 1.609 1.00 1.00 14 GLY A N 13
ATOM 6281 C CA . GLY A 1 14 ? 8.141 1.549 2.141 1.00 1.00 14 GLY A CA 13
ATOM 6282 C C . GLY A 1 14 ? 6.634 1.544 2.331 1.00 1.00 14 GLY A C 13
ATOM 6283 O O . GLY A 1 14 ? 6.048 2.573 2.666 1.00 1.00 14 GLY A O 13
ATOM 6287 N N . PRO A 1 15 ? 5.974 0.391 2.124 1.00 1.00 15 PRO A N 13
ATOM 6288 C CA . PRO A 1 15 ? 4.520 0.275 2.280 1.00 1.00 15 PRO A CA 13
ATOM 6289 C C . PRO A 1 15 ? 4.075 0.455 3.726 1.00 1.00 15 PRO A C 13
ATOM 6290 O O . PRO A 1 15 ? 4.798 0.102 4.657 1.00 1.00 15 PRO A O 13
ATOM 6301 N N . SER A 1 16 ? 2.879 1.006 3.907 1.00 1.00 16 SER A N 13
ATOM 6302 C CA . SER A 1 16 ? 2.338 1.230 5.243 1.00 1.00 16 SER A CA 13
ATOM 6303 C C . SER A 1 16 ? 0.881 1.663 5.180 1.00 1.00 16 SER A C 13
ATOM 6304 O O . SER A 1 16 ? 0.017 1.079 5.835 1.00 1.00 16 SER A O 13
ATOM 6312 N N . CYS A 1 17 ? 0.625 2.691 4.389 1.00 1.00 17 CYS A N 13
ATOM 6313 C CA . CYS A 1 17 ? -0.723 3.225 4.229 1.00 1.00 17 CYS A CA 13
ATOM 6314 C C . CYS A 1 17 ? -1.243 3.774 5.555 1.00 1.00 17 CYS A C 13
ATOM 6315 O O . CYS A 1 17 ? -1.290 3.060 6.556 1.00 1.00 17 CYS A O 13
ATOM 6322 N N . CYS A 1 18 ? -1.622 5.050 5.560 1.00 1.00 18 CYS A N 13
ATOM 6323 C CA . CYS A 1 18 ? -2.127 5.692 6.774 1.00 1.00 18 CYS A CA 13
ATOM 6324 C C . CYS A 1 18 ? -3.313 4.930 7.360 1.00 1.00 18 CYS A C 13
ATOM 6325 O O . CYS A 1 18 ? -3.619 3.814 6.941 1.00 1.00 18 CYS A O 13
ATOM 6332 N N . ASP A 1 19 ? -3.972 5.546 8.337 1.00 1.00 19 ASP A N 13
ATOM 6333 C CA . ASP A 1 19 ? -5.123 4.937 8.996 1.00 1.00 19 ASP A CA 13
ATOM 6334 C C . ASP A 1 19 ? -6.333 4.903 8.069 1.00 1.00 19 ASP A C 13
ATOM 6335 O O . ASP A 1 19 ? -6.486 5.758 7.197 1.00 1.00 19 ASP A O 13
ATOM 6344 N N . GLY A 1 20 ? -7.185 3.900 8.259 1.00 1.00 20 GLY A N 13
ATOM 6345 C CA . GLY A 1 20 ? -8.366 3.761 7.428 1.00 1.00 20 GLY A CA 13
ATOM 6346 C C . GLY A 1 20 ? -8.082 2.967 6.169 1.00 1.00 20 GLY A C 13
ATOM 6347 O O . GLY A 1 20 ? -8.957 2.799 5.319 1.00 1.00 20 GLY A O 13
ATOM 6351 N N . PHE A 1 21 ? -6.851 2.482 6.053 1.00 1.00 21 PHE A N 13
ATOM 6352 C CA . PHE A 1 21 ? -6.434 1.702 4.895 1.00 1.00 21 PHE A CA 13
ATOM 6353 C C . PHE A 1 21 ? -5.049 1.107 5.126 1.00 1.00 21 PHE A C 13
ATOM 6354 O O . PHE A 1 21 ? -4.134 1.799 5.571 1.00 1.00 21 PHE A O 13
ATOM 6371 N N . TYR A 1 22 ? -4.900 -0.181 4.830 1.00 1.00 22 TYR A N 13
ATOM 6372 C CA . TYR A 1 22 ? -3.623 -0.862 5.016 1.00 1.00 22 TYR A CA 13
ATOM 6373 C C . TYR A 1 22 ? -3.029 -1.291 3.679 1.00 1.00 22 TYR A C 13
ATOM 6374 O O . TYR A 1 22 ? -3.756 -1.631 2.745 1.00 1.00 22 TYR A O 13
ATOM 6392 N N . CYS A 1 23 ? -1.701 -1.274 3.594 1.00 1.00 23 CYS A N 13
ATOM 6393 C CA . CYS A 1 23 ? -1.009 -1.663 2.371 1.00 1.00 23 CYS A CA 13
ATOM 6394 C C . CYS A 1 23 ? -0.819 -3.174 2.307 1.00 1.00 23 CYS A C 13
ATOM 6395 O O . CYS A 1 23 ? -0.768 -3.849 3.336 1.00 1.00 23 CYS A O 13
ATOM 6402 N N . SER A 1 24 ? -0.712 -3.698 1.091 1.00 1.00 24 SER A N 13
ATOM 6403 C CA . SER A 1 24 ? -0.524 -5.130 0.887 1.00 1.00 24 SER A CA 13
ATOM 6404 C C . SER A 1 24 ? 0.446 -5.392 -0.260 1.00 1.00 24 SER A C 13
ATOM 6405 O O . SER A 1 24 ? 0.032 -5.657 -1.388 1.00 1.00 24 SER A O 13
ATOM 6413 N N . CYS A 1 25 ? 1.740 -5.313 0.036 1.00 1.00 25 CYS A N 13
ATOM 6414 C CA . CYS A 1 25 ? 2.770 -5.540 -0.971 1.00 1.00 25 CYS A CA 13
ATOM 6415 C C . CYS A 1 25 ? 3.198 -7.004 -0.991 1.00 1.00 25 CYS A C 13
ATOM 6416 O O . CYS A 1 25 ? 3.157 -7.659 -2.033 1.00 1.00 25 CYS A O 13
ATOM 6423 N N . ARG A 1 26 ? 3.610 -7.511 0.166 1.00 1.00 26 ARG A N 13
ATOM 6424 C CA . ARG A 1 26 ? 4.047 -8.898 0.280 1.00 1.00 26 ARG A CA 13
ATOM 6425 C C . ARG A 1 26 ? 5.237 -9.170 -0.634 1.00 1.00 26 ARG A C 13
ATOM 6426 O O . ARG A 1 26 ? 5.744 -8.264 -1.296 1.00 1.00 26 ARG A O 13
ATOM 6447 N N . SER A 1 27 ? 5.679 -10.423 -0.665 1.00 1.00 27 SER A N 13
ATOM 6448 C CA . SER A 1 27 ? 6.810 -10.813 -1.499 1.00 1.00 27 SER A CA 13
ATOM 6449 C C . SER A 1 27 ? 6.473 -10.690 -2.983 1.00 1.00 27 SER A C 13
ATOM 6450 O O . SER A 1 27 ? 7.365 -10.653 -3.830 1.00 1.00 27 SER A O 13
ATOM 6458 N N . MET A 1 28 ? 5.182 -10.626 -3.290 1.00 1.00 28 MET A N 13
ATOM 6459 C CA . MET A 1 28 ? 4.730 -10.506 -4.671 1.00 1.00 28 MET A CA 13
ATOM 6460 C C . MET A 1 28 ? 5.060 -9.124 -5.234 1.00 1.00 28 MET A C 13
ATOM 6461 O O . MET A 1 28 ? 5.218 -8.162 -4.482 1.00 1.00 28 MET A O 13
ATOM 6475 N N . PRO A 1 29 ? 5.169 -9.006 -6.569 1.00 1.00 29 PRO A N 13
ATOM 6476 C CA . PRO A 1 29 ? 5.483 -7.735 -7.229 1.00 1.00 29 PRO A CA 13
ATOM 6477 C C . PRO A 1 29 ? 4.345 -6.727 -7.110 1.00 1.00 29 PRO A C 13
ATOM 6478 O O . PRO A 1 29 ? 4.569 -5.517 -7.129 1.00 1.00 29 PRO A O 13
ATOM 6489 N N . TYR A 1 30 ? 3.123 -7.235 -6.991 1.00 1.00 30 TYR A N 13
ATOM 6490 C CA . TYR A 1 30 ? 1.947 -6.380 -6.871 1.00 1.00 30 TYR A CA 13
ATOM 6491 C C . TYR A 1 30 ? 1.820 -5.822 -5.458 1.00 1.00 30 TYR A C 13
ATOM 6492 O O . TYR A 1 30 ? 1.778 -6.573 -4.484 1.00 1.00 30 TYR A O 13
ATOM 6510 N N . CYS A 1 31 ? 1.759 -4.498 -5.354 1.00 1.00 31 CYS A N 13
ATOM 6511 C CA . CYS A 1 31 ? 1.635 -3.838 -4.060 1.00 1.00 31 CYS A CA 13
ATOM 6512 C C . CYS A 1 31 ? 0.769 -2.588 -4.159 1.00 1.00 31 CYS A C 13
ATOM 6513 O O . CYS A 1 31 ? 0.908 -1.795 -5.090 1.00 1.00 31 CYS A O 13
ATOM 6520 N N . ARG A 1 32 ? -0.126 -2.419 -3.191 1.00 1.00 32 ARG A N 13
ATOM 6521 C CA . ARG A 1 32 ? -1.017 -1.266 -3.164 1.00 1.00 32 ARG A CA 13
ATOM 6522 C C . ARG A 1 32 ? -1.761 -1.189 -1.835 1.00 1.00 32 ARG A C 13
ATOM 6523 O O . ARG A 1 32 ? -1.702 -2.115 -1.026 1.00 1.00 32 ARG A O 13
ATOM 6544 N N . CYS A 1 33 ? -2.462 -0.081 -1.615 1.00 1.00 33 CYS A N 13
ATOM 6545 C CA . CYS A 1 33 ? -3.214 0.114 -0.391 1.00 1.00 33 CYS A CA 13
ATOM 6546 C C . CYS A 1 33 ? -4.381 -0.861 -0.308 1.00 1.00 33 CYS A C 13
ATOM 6547 O O . CYS A 1 33 ? -4.450 -1.834 -1.059 1.00 1.00 33 CYS A O 13
ATOM 6554 N N . ARG A 1 34 ? -5.295 -0.590 0.613 1.00 1.00 34 ARG A N 13
ATOM 6555 C CA . ARG A 1 34 ? -6.468 -1.434 0.810 1.00 1.00 34 ARG A CA 13
ATOM 6556 C C . ARG A 1 34 ? -7.322 -0.907 1.955 1.00 1.00 34 ARG A C 13
ATOM 6557 O O . ARG A 1 34 ? -7.115 -1.262 3.116 1.00 1.00 34 ARG A O 13
ATOM 6578 N N . ASN A 1 35 ? -8.283 -0.058 1.617 1.00 1.00 35 ASN A N 13
ATOM 6579 C CA . ASN A 1 35 ? -9.176 0.524 2.612 1.00 1.00 35 ASN A CA 13
ATOM 6580 C C . ASN A 1 35 ? -10.078 -0.545 3.211 1.00 1.00 35 ASN A C 13
ATOM 6581 O O . ASN A 1 35 ? -10.401 -1.534 2.553 1.00 1.00 35 ASN A O 13
ATOM 6592 N N . ASN A 1 36 ? -10.492 -0.343 4.454 1.00 1.00 36 ASN A N 13
ATOM 6593 C CA . ASN A 1 36 ? -11.367 -1.299 5.112 1.00 1.00 36 ASN A CA 13
ATOM 6594 C C . ASN A 1 36 ? -12.803 -1.128 4.639 1.00 1.00 36 ASN A C 13
ATOM 6595 O O . ASN A 1 36 ? -13.232 -0.025 4.298 1.00 1.00 36 ASN A O 13
ATOM 6606 N N . SER A 1 37 ? -13.537 -2.228 4.623 1.00 1.00 37 SER A N 13
ATOM 6607 C CA . SER A 1 37 ? -14.931 -2.217 4.194 1.00 1.00 37 SER A CA 13
ATOM 6608 C C . SER A 1 37 ? -15.869 -2.368 5.387 1.00 1.00 37 SER A C 13
ATOM 6609 O O . SER A 1 37 ? -15.410 -2.852 6.442 1.00 1.00 37 SER A O 13
ATOM 6618 N N . GLY A 1 1 ? 5.598 11.577 6.711 1.00 1.00 1 GLY A N 14
ATOM 6619 C CA . GLY A 1 1 ? 4.435 11.617 5.782 1.00 1.00 1 GLY A CA 14
ATOM 6620 C C . GLY A 1 1 ? 3.838 10.245 5.542 1.00 1.00 1 GLY A C 14
ATOM 6621 O O . GLY A 1 1 ? 4.547 9.239 5.564 1.00 1.00 1 GLY A O 14
ATOM 6627 N N . CYS A 1 2 ? 2.530 10.203 5.310 1.00 1.00 2 CYS A N 14
ATOM 6628 C CA . CYS A 1 2 ? 1.833 8.959 5.065 1.00 1.00 2 CYS A CA 14
ATOM 6629 C C . CYS A 1 2 ? 2.087 8.468 3.644 1.00 1.00 2 CYS A C 14
ATOM 6630 O O . CYS A 1 2 ? 2.864 9.068 2.901 1.00 1.00 2 CYS A O 14
ATOM 6637 N N . LEU A 1 3 ? 1.421 7.382 3.267 1.00 1.00 3 LEU A N 14
ATOM 6638 C CA . LEU A 1 3 ? 1.573 6.826 1.928 1.00 1.00 3 LEU A CA 14
ATOM 6639 C C . LEU A 1 3 ? 0.248 6.857 1.184 1.00 1.00 3 LEU A C 14
ATOM 6640 O O . LEU A 1 3 ? -0.325 5.819 0.851 1.00 1.00 3 LEU A O 14
ATOM 6656 N N . GLY A 1 4 ? -0.220 8.069 0.926 1.00 1.00 4 GLY A N 14
ATOM 6657 C CA . GLY A 1 4 ? -1.472 8.272 0.216 1.00 1.00 4 GLY A CA 14
ATOM 6658 C C . GLY A 1 4 ? -2.578 7.329 0.651 1.00 1.00 4 GLY A C 14
ATOM 6659 O O . GLY A 1 4 ? -2.480 6.678 1.692 1.00 1.00 4 GLY A O 14
ATOM 6663 N N . GLU A 1 5 ? -3.635 7.262 -0.153 1.00 1.00 5 GLU A N 14
ATOM 6664 C CA . GLU A 1 5 ? -4.773 6.398 0.141 1.00 1.00 5 GLU A CA 14
ATOM 6665 C C . GLU A 1 5 ? -5.042 5.450 -1.023 1.00 1.00 5 GLU A C 14
ATOM 6666 O O . GLU A 1 5 ? -5.243 4.252 -0.827 1.00 1.00 5 GLU A O 14
ATOM 6678 N N . GLY A 1 6 ? -5.047 5.996 -2.235 1.00 1.00 6 GLY A N 14
ATOM 6679 C CA . GLY A 1 6 ? -5.294 5.183 -3.418 1.00 1.00 6 GLY A CA 14
ATOM 6680 C C . GLY A 1 6 ? -4.092 4.942 -4.234 1.00 1.00 6 GLY A C 14
ATOM 6681 O O . GLY A 1 6 ? -4.060 4.292 -5.280 1.00 1.00 6 GLY A O 14
ATOM 6685 N N . GLU A 1 7 ? -3.165 5.507 -3.677 1.00 1.00 7 GLU A N 14
ATOM 6686 C CA . GLU A 1 7 ? -1.782 5.536 -4.142 1.00 1.00 7 GLU A CA 14
ATOM 6687 C C . GLU A 1 7 ? -1.138 4.157 -4.038 1.00 1.00 7 GLU A C 14
ATOM 6688 O O . GLU A 1 7 ? -1.646 3.272 -3.349 1.00 1.00 7 GLU A O 14
ATOM 6700 N N . LYS A 1 8 ? -0.015 3.984 -4.729 1.00 1.00 8 LYS A N 14
ATOM 6701 C CA . LYS A 1 8 ? 0.705 2.716 -4.718 1.00 1.00 8 LYS A CA 14
ATOM 6702 C C . LYS A 1 8 ? 1.747 2.690 -3.607 1.00 1.00 8 LYS A C 14
ATOM 6703 O O . LYS A 1 8 ? 1.873 3.641 -2.835 1.00 1.00 8 LYS A O 14
ATOM 6722 N N . CYS A 1 9 ? 2.496 1.596 -3.538 1.00 1.00 9 CYS A N 14
ATOM 6723 C CA . CYS A 1 9 ? 3.528 1.436 -2.539 1.00 1.00 9 CYS A CA 14
ATOM 6724 C C . CYS A 1 9 ? 4.684 0.598 -3.072 1.00 1.00 9 CYS A C 14
ATOM 6725 O O . CYS A 1 9 ? 4.528 -0.158 -4.032 1.00 1.00 9 CYS A O 14
ATOM 6732 N N . ALA A 1 10 ? 5.845 0.737 -2.441 1.00 1.00 10 ALA A N 14
ATOM 6733 C CA . ALA A 1 10 ? 7.032 -0.005 -2.845 1.00 1.00 10 ALA A CA 14
ATOM 6734 C C . ALA A 1 10 ? 8.083 0.006 -1.740 1.00 1.00 10 ALA A C 14
ATOM 6735 O O . ALA A 1 10 ? 7.976 0.762 -0.775 1.00 1.00 10 ALA A O 14
ATOM 6742 N N . ASP A 1 11 ? 9.102 -0.835 -1.892 1.00 1.00 11 ASP A N 14
ATOM 6743 C CA . ASP A 1 11 ? 10.176 -0.921 -0.908 1.00 1.00 11 ASP A CA 14
ATOM 6744 C C . ASP A 1 11 ? 10.978 0.380 -0.845 1.00 1.00 11 ASP A C 14
ATOM 6745 O O . ASP A 1 11 ? 11.791 0.572 0.059 1.00 1.00 11 ASP A O 14
ATOM 6754 N N . TRP A 1 12 ? 10.746 1.270 -1.807 1.00 1.00 12 TRP A N 14
ATOM 6755 C CA . TRP A 1 12 ? 11.438 2.540 -1.863 1.00 1.00 12 TRP A CA 14
ATOM 6756 C C . TRP A 1 12 ? 11.228 3.340 -0.580 1.00 1.00 12 TRP A C 14
ATOM 6757 O O . TRP A 1 12 ? 12.189 3.725 0.087 1.00 1.00 12 TRP A O 14
ATOM 6778 N N . SER A 1 13 ? 9.966 3.589 -0.243 1.00 1.00 13 SER A N 14
ATOM 6779 C CA . SER A 1 13 ? 9.630 4.349 0.962 1.00 1.00 13 SER A CA 14
ATOM 6780 C C . SER A 1 13 ? 8.964 3.488 2.000 1.00 1.00 13 SER A C 14
ATOM 6781 O O . SER A 1 13 ? 8.597 3.923 3.092 1.00 1.00 13 SER A O 14
ATOM 6789 N N . GLY A 1 14 ? 8.831 2.280 1.611 1.00 1.00 14 GLY A N 14
ATOM 6790 C CA . GLY A 1 14 ? 8.216 1.256 2.436 1.00 1.00 14 GLY A CA 14
ATOM 6791 C C . GLY A 1 14 ? 6.707 1.416 2.530 1.00 1.00 14 GLY A C 14
ATOM 6792 O O . GLY A 1 14 ? 6.222 2.440 3.011 1.00 1.00 14 GLY A O 14
ATOM 6796 N N . PRO A 1 15 ? 5.931 0.415 2.075 1.00 1.00 15 PRO A N 14
ATOM 6797 C CA . PRO A 1 15 ? 4.465 0.472 2.119 1.00 1.00 15 PRO A CA 14
ATOM 6798 C C . PRO A 1 15 ? 3.936 0.680 3.534 1.00 1.00 15 PRO A C 14
ATOM 6799 O O . PRO A 1 15 ? 4.540 0.227 4.506 1.00 1.00 15 PRO A O 14
ATOM 6810 N N . SER A 1 16 ? 2.802 1.367 3.642 1.00 1.00 16 SER A N 14
ATOM 6811 C CA . SER A 1 16 ? 2.193 1.632 4.940 1.00 1.00 16 SER A CA 14
ATOM 6812 C C . SER A 1 16 ? 0.799 2.220 4.780 1.00 1.00 16 SER A C 14
ATOM 6813 O O . SER A 1 16 ? -0.175 1.706 5.332 1.00 1.00 16 SER A O 14
ATOM 6821 N N . CYS A 1 17 ? 0.719 3.300 4.023 1.00 1.00 17 CYS A N 14
ATOM 6822 C CA . CYS A 1 17 ? -0.549 3.981 3.778 1.00 1.00 17 CYS A CA 14
ATOM 6823 C C . CYS A 1 17 ? -1.087 4.591 5.070 1.00 1.00 17 CYS A C 14
ATOM 6824 O O . CYS A 1 17 ? -0.991 3.983 6.136 1.00 1.00 17 CYS A O 14
ATOM 6831 N N . CYS A 1 18 ? -1.644 5.798 4.975 1.00 1.00 18 CYS A N 14
ATOM 6832 C CA . CYS A 1 18 ? -2.183 6.479 6.150 1.00 1.00 18 CYS A CA 14
ATOM 6833 C C . CYS A 1 18 ? -3.259 5.653 6.840 1.00 1.00 18 CYS A C 14
ATOM 6834 O O . CYS A 1 18 ? -3.320 4.431 6.705 1.00 1.00 18 CYS A O 14
ATOM 6841 N N . ASP A 1 19 ? -4.099 6.349 7.589 1.00 1.00 19 ASP A N 14
ATOM 6842 C CA . ASP A 1 19 ? -5.186 5.718 8.331 1.00 1.00 19 ASP A CA 14
ATOM 6843 C C . ASP A 1 19 ? -6.441 5.590 7.475 1.00 1.00 19 ASP A C 14
ATOM 6844 O O . ASP A 1 19 ? -6.675 6.392 6.570 1.00 1.00 19 ASP A O 14
ATOM 6853 N N . GLY A 1 20 ? -7.240 4.568 7.764 1.00 1.00 20 GLY A N 14
ATOM 6854 C CA . GLY A 1 20 ? -8.458 4.339 7.011 1.00 1.00 20 GLY A CA 14
ATOM 6855 C C . GLY A 1 20 ? -8.214 3.494 5.778 1.00 1.00 20 GLY A C 14
ATOM 6856 O O . GLY A 1 20 ? -9.124 3.263 4.981 1.00 1.00 20 GLY A O 14
ATOM 6860 N N . PHE A 1 21 ? -6.976 3.036 5.621 1.00 1.00 21 PHE A N 14
ATOM 6861 C CA . PHE A 1 21 ? -6.599 2.214 4.478 1.00 1.00 21 PHE A CA 14
ATOM 6862 C C . PHE A 1 21 ? -5.178 1.685 4.645 1.00 1.00 21 PHE A C 14
ATOM 6863 O O . PHE A 1 21 ? -4.247 2.452 4.890 1.00 1.00 21 PHE A O 14
ATOM 6880 N N . TYR A 1 22 ? -5.015 0.373 4.515 1.00 1.00 22 TYR A N 14
ATOM 6881 C CA . TYR A 1 22 ? -3.702 -0.249 4.657 1.00 1.00 22 TYR A CA 14
ATOM 6882 C C . TYR A 1 22 ? -3.203 -0.788 3.320 1.00 1.00 22 TYR A C 14
ATOM 6883 O O . TYR A 1 22 ? -3.990 -1.241 2.489 1.00 1.00 22 TYR A O 14
ATOM 6901 N N . CYS A 1 23 ? -1.890 -0.733 3.121 1.00 1.00 23 CYS A N 14
ATOM 6902 C CA . CYS A 1 23 ? -1.285 -1.215 1.884 1.00 1.00 23 CYS A CA 14
ATOM 6903 C C . CYS A 1 23 ? -0.643 -2.584 2.084 1.00 1.00 23 CYS A C 14
ATOM 6904 O O . CYS A 1 23 ? -0.257 -2.946 3.196 1.00 1.00 23 CYS A O 14
ATOM 6911 N N . SER A 1 24 ? -0.530 -3.336 0.995 1.00 1.00 24 SER A N 14
ATOM 6912 C CA . SER A 1 24 ? 0.068 -4.664 1.038 1.00 1.00 24 SER A CA 14
ATOM 6913 C C . SER A 1 24 ? 0.976 -4.885 -0.169 1.00 1.00 24 SER A C 14
ATOM 6914 O O . SER A 1 24 ? 0.502 -5.014 -1.298 1.00 1.00 24 SER A O 14
ATOM 6922 N N . CYS A 1 25 ? 2.281 -4.924 0.077 1.00 1.00 25 CYS A N 14
ATOM 6923 C CA . CYS A 1 25 ? 3.254 -5.125 -0.991 1.00 1.00 25 CYS A CA 14
ATOM 6924 C C . CYS A 1 25 ? 3.864 -6.521 -0.917 1.00 1.00 25 CYS A C 14
ATOM 6925 O O . CYS A 1 25 ? 3.665 -7.345 -1.809 1.00 1.00 25 CYS A O 14
ATOM 6932 N N . ARG A 1 26 ? 4.609 -6.780 0.153 1.00 1.00 26 ARG A N 14
ATOM 6933 C CA . ARG A 1 26 ? 5.248 -8.077 0.343 1.00 1.00 26 ARG A CA 14
ATOM 6934 C C . ARG A 1 26 ? 6.229 -8.370 -0.789 1.00 1.00 26 ARG A C 14
ATOM 6935 O O . ARG A 1 26 ? 6.563 -7.486 -1.578 1.00 1.00 26 ARG A O 14
ATOM 6956 N N . SER A 1 27 ? 6.688 -9.615 -0.861 1.00 1.00 27 SER A N 14
ATOM 6957 C CA . SER A 1 27 ? 7.631 -10.023 -1.897 1.00 1.00 27 SER A CA 14
ATOM 6958 C C . SER A 1 27 ? 7.012 -9.906 -3.287 1.00 1.00 27 SER A C 14
ATOM 6959 O O . SER A 1 27 ? 7.723 -9.890 -4.293 1.00 1.00 27 SER A O 14
ATOM 6967 N N . MET A 1 28 ? 5.688 -9.825 -3.338 1.00 1.00 28 MET A N 14
ATOM 6968 C CA . MET A 1 28 ? 4.977 -9.709 -4.607 1.00 1.00 28 MET A CA 14
ATOM 6969 C C . MET A 1 28 ? 5.268 -8.364 -5.272 1.00 1.00 28 MET A C 14
ATOM 6970 O O . MET A 1 28 ? 5.412 -7.347 -4.594 1.00 1.00 28 MET A O 14
ATOM 6984 N N . PRO A 1 29 ? 5.358 -8.341 -6.614 1.00 1.00 29 PRO A N 14
ATOM 6985 C CA . PRO A 1 29 ? 5.633 -7.111 -7.364 1.00 1.00 29 PRO A CA 14
ATOM 6986 C C . PRO A 1 29 ? 4.458 -6.139 -7.333 1.00 1.00 29 PRO A C 14
ATOM 6987 O O . PRO A 1 29 ? 4.639 -4.927 -7.448 1.00 1.00 29 PRO A O 14
ATOM 6998 N N . TYR A 1 30 ? 3.254 -6.679 -7.176 1.00 1.00 30 TYR A N 14
ATOM 6999 C CA . TYR A 1 30 ? 2.049 -5.860 -7.129 1.00 1.00 30 TYR A CA 14
ATOM 7000 C C . TYR A 1 30 ? 1.784 -5.364 -5.711 1.00 1.00 30 TYR A C 14
ATOM 7001 O O . TYR A 1 30 ? 1.563 -6.157 -4.796 1.00 1.00 30 TYR A O 14
ATOM 7019 N N . CYS A 1 31 ? 1.810 -4.047 -5.535 1.00 1.00 31 CYS A N 14
ATOM 7020 C CA . CYS A 1 31 ? 1.573 -3.446 -4.228 1.00 1.00 31 CYS A CA 14
ATOM 7021 C C . CYS A 1 31 ? 0.702 -2.201 -4.343 1.00 1.00 31 CYS A C 14
ATOM 7022 O O . CYS A 1 31 ? 0.849 -1.411 -5.275 1.00 1.00 31 CYS A O 14
ATOM 7029 N N . ARG A 1 32 ? -0.206 -2.034 -3.387 1.00 1.00 32 ARG A N 14
ATOM 7030 C CA . ARG A 1 32 ? -1.104 -0.886 -3.376 1.00 1.00 32 ARG A CA 14
ATOM 7031 C C . ARG A 1 32 ? -1.868 -0.811 -2.057 1.00 1.00 32 ARG A C 14
ATOM 7032 O O . ARG A 1 32 ? -1.861 -1.757 -1.271 1.00 1.00 32 ARG A O 14
ATOM 7053 N N . CYS A 1 33 ? -2.528 0.319 -1.823 1.00 1.00 33 CYS A N 14
ATOM 7054 C CA . CYS A 1 33 ? -3.295 0.514 -0.606 1.00 1.00 33 CYS A CA 14
ATOM 7055 C C . CYS A 1 33 ? -4.450 -0.480 -0.531 1.00 1.00 33 CYS A C 14
ATOM 7056 O O . CYS A 1 33 ? -4.475 -1.476 -1.254 1.00 1.00 33 CYS A O 14
ATOM 7063 N N . ARG A 1 34 ? -5.401 -0.199 0.348 1.00 1.00 34 ARG A N 14
ATOM 7064 C CA . ARG A 1 34 ? -6.566 -1.059 0.531 1.00 1.00 34 ARG A CA 14
ATOM 7065 C C . ARG A 1 34 ? -7.443 -0.540 1.663 1.00 1.00 34 ARG A C 14
ATOM 7066 O O . ARG A 1 34 ? -7.248 -0.890 2.827 1.00 1.00 34 ARG A O 14
ATOM 7087 N N . ASN A 1 35 ? -8.410 0.295 1.309 1.00 1.00 35 ASN A N 14
ATOM 7088 C CA . ASN A 1 35 ? -9.324 0.866 2.291 1.00 1.00 35 ASN A CA 14
ATOM 7089 C C . ASN A 1 35 ? -10.220 -0.213 2.880 1.00 1.00 35 ASN A C 14
ATOM 7090 O O . ASN A 1 35 ? -10.562 -1.182 2.203 1.00 1.00 35 ASN A O 14
ATOM 7101 N N . ASN A 1 36 ? -10.609 -0.041 4.135 1.00 1.00 36 ASN A N 14
ATOM 7102 C CA . ASN A 1 36 ? -11.476 -1.011 4.785 1.00 1.00 36 ASN A CA 14
ATOM 7103 C C . ASN A 1 36 ? -12.912 -0.850 4.308 1.00 1.00 36 ASN A C 14
ATOM 7104 O O . ASN A 1 36 ? -13.352 0.250 3.975 1.00 1.00 36 ASN A O 14
ATOM 7115 N N . SER A 1 37 ? -13.634 -1.959 4.280 1.00 1.00 37 SER A N 14
ATOM 7116 C CA . SER A 1 37 ? -15.026 -1.959 3.847 1.00 1.00 37 SER A CA 14
ATOM 7117 C C . SER A 1 37 ? -15.961 -1.670 5.017 1.00 1.00 37 SER A C 14
ATOM 7118 O O . SER A 1 37 ? -15.740 -2.243 6.104 1.00 1.00 37 SER A O 14
ATOM 7127 N N . GLY A 1 1 ? 1.095 12.942 1.186 1.00 1.00 1 GLY A N 15
ATOM 7128 C CA . GLY A 1 1 ? 2.106 12.584 2.218 1.00 1.00 1 GLY A CA 15
ATOM 7129 C C . GLY A 1 1 ? 1.972 11.149 2.688 1.00 1.00 1 GLY A C 15
ATOM 7130 O O . GLY A 1 1 ? 2.947 10.538 3.125 1.00 1.00 1 GLY A O 15
ATOM 7136 N N . CYS A 1 2 ? 0.761 10.610 2.599 1.00 1.00 2 CYS A N 15
ATOM 7137 C CA . CYS A 1 2 ? 0.489 9.256 3.009 1.00 1.00 2 CYS A CA 15
ATOM 7138 C C . CYS A 1 2 ? 1.137 8.260 2.054 1.00 1.00 2 CYS A C 15
ATOM 7139 O O . CYS A 1 2 ? 1.890 8.647 1.161 1.00 1.00 2 CYS A O 15
ATOM 7146 N N . LEU A 1 3 ? 0.841 6.977 2.239 1.00 1.00 3 LEU A N 15
ATOM 7147 C CA . LEU A 1 3 ? 1.401 5.942 1.380 1.00 1.00 3 LEU A CA 15
ATOM 7148 C C . LEU A 1 3 ? 0.307 5.017 0.868 1.00 1.00 3 LEU A C 15
ATOM 7149 O O . LEU A 1 3 ? 0.224 3.854 1.261 1.00 1.00 3 LEU A O 15
ATOM 7165 N N . GLY A 1 4 ? -0.529 5.547 -0.015 1.00 1.00 4 GLY A N 15
ATOM 7166 C CA . GLY A 1 4 ? -1.613 4.761 -0.574 1.00 1.00 4 GLY A CA 15
ATOM 7167 C C . GLY A 1 4 ? -2.828 5.596 -0.929 1.00 1.00 4 GLY A C 15
ATOM 7168 O O . GLY A 1 4 ? -3.964 5.151 -0.767 1.00 1.00 4 GLY A O 15
ATOM 7172 N N . GLU A 1 5 ? -2.589 6.807 -1.412 1.00 1.00 5 GLU A N 15
ATOM 7173 C CA . GLU A 1 5 ? -3.673 7.707 -1.790 1.00 1.00 5 GLU A CA 15
ATOM 7174 C C . GLU A 1 5 ? -3.474 8.238 -3.206 1.00 1.00 5 GLU A C 15
ATOM 7175 O O . GLU A 1 5 ? -4.246 7.922 -4.111 1.00 1.00 5 GLU A O 15
ATOM 7187 N N . GLY A 1 6 ? -2.437 9.051 -3.390 1.00 1.00 6 GLY A N 15
ATOM 7188 C CA . GLY A 1 6 ? -2.160 9.618 -4.703 1.00 1.00 6 GLY A CA 15
ATOM 7189 C C . GLY A 1 6 ? -1.061 8.953 -5.422 1.00 1.00 6 GLY A C 15
ATOM 7190 O O . GLY A 1 6 ? -0.664 9.252 -6.548 1.00 1.00 6 GLY A O 15
ATOM 7194 N N . GLU A 1 7 ? -0.637 8.073 -4.691 1.00 1.00 7 GLU A N 15
ATOM 7195 C CA . GLU A 1 7 ? 0.459 7.164 -5.005 1.00 1.00 7 GLU A CA 15
ATOM 7196 C C . GLU A 1 7 ? 0.283 5.828 -4.290 1.00 1.00 7 GLU A C 15
ATOM 7197 O O . GLU A 1 7 ? -0.499 5.716 -3.346 1.00 1.00 7 GLU A O 15
ATOM 7209 N N . LYS A 1 8 ? 1.017 4.818 -4.746 1.00 1.00 8 LYS A N 15
ATOM 7210 C CA . LYS A 1 8 ? 0.945 3.489 -4.150 1.00 1.00 8 LYS A CA 15
ATOM 7211 C C . LYS A 1 8 ? 2.205 3.187 -3.346 1.00 1.00 8 LYS A C 15
ATOM 7212 O O . LYS A 1 8 ? 3.230 3.850 -3.509 1.00 1.00 8 LYS A O 15
ATOM 7231 N N . CYS A 1 9 ? 2.123 2.184 -2.478 1.00 1.00 9 CYS A N 15
ATOM 7232 C CA . CYS A 1 9 ? 3.257 1.798 -1.650 1.00 1.00 9 CYS A CA 15
ATOM 7233 C C . CYS A 1 9 ? 4.414 1.285 -2.493 1.00 1.00 9 CYS A C 15
ATOM 7234 O O . CYS A 1 9 ? 4.311 1.173 -3.714 1.00 1.00 9 CYS A O 15
ATOM 7241 N N . ALA A 1 10 ? 5.514 0.975 -1.823 1.00 1.00 10 ALA A N 15
ATOM 7242 C CA . ALA A 1 10 ? 6.708 0.468 -2.492 1.00 1.00 10 ALA A CA 15
ATOM 7243 C C . ALA A 1 10 ? 7.823 0.202 -1.487 1.00 1.00 10 ALA A C 15
ATOM 7244 O O . ALA A 1 10 ? 7.827 0.753 -0.386 1.00 1.00 10 ALA A O 15
ATOM 7251 N N . ASP A 1 11 ? 8.773 -0.643 -1.877 1.00 1.00 11 ASP A N 15
ATOM 7252 C CA . ASP A 1 11 ? 9.899 -0.981 -1.013 1.00 1.00 11 ASP A CA 15
ATOM 7253 C C . ASP A 1 11 ? 10.773 0.243 -0.737 1.00 1.00 11 ASP A C 15
ATOM 7254 O O . ASP A 1 11 ? 11.635 0.214 0.141 1.00 1.00 11 ASP A O 15
ATOM 7263 N N . TRP A 1 12 ? 10.547 1.318 -1.490 1.00 1.00 12 TRP A N 15
ATOM 7264 C CA . TRP A 1 12 ? 11.302 2.541 -1.331 1.00 1.00 12 TRP A CA 15
ATOM 7265 C C . TRP A 1 12 ? 11.198 3.073 0.096 1.00 1.00 12 TRP A C 15
ATOM 7266 O O . TRP A 1 12 ? 12.207 3.250 0.778 1.00 1.00 12 TRP A O 15
ATOM 7287 N N . SER A 1 13 ? 9.970 3.328 0.538 1.00 1.00 13 SER A N 15
ATOM 7288 C CA . SER A 1 13 ? 9.732 3.844 1.887 1.00 1.00 13 SER A CA 15
ATOM 7289 C C . SER A 1 13 ? 9.017 2.841 2.751 1.00 1.00 13 SER A C 15
ATOM 7290 O O . SER A 1 13 ? 8.715 3.066 3.923 1.00 1.00 13 SER A O 15
ATOM 7298 N N . GLY A 1 14 ? 8.770 1.756 2.126 1.00 1.00 14 GLY A N 15
ATOM 7299 C CA . GLY A 1 14 ? 8.087 0.635 2.746 1.00 1.00 14 GLY A CA 15
ATOM 7300 C C . GLY A 1 14 ? 6.590 0.867 2.871 1.00 1.00 14 GLY A C 15
ATOM 7301 O O . GLY A 1 14 ? 6.165 1.858 3.464 1.00 1.00 14 GLY A O 15
ATOM 7305 N N . PRO A 1 15 ? 5.757 -0.034 2.319 1.00 1.00 15 PRO A N 15
ATOM 7306 C CA . PRO A 1 15 ? 4.297 0.099 2.385 1.00 1.00 15 PRO A CA 15
ATOM 7307 C C . PRO A 1 15 ? 3.794 0.250 3.816 1.00 1.00 15 PRO A C 15
ATOM 7308 O O . PRO A 1 15 ? 4.423 -0.231 4.758 1.00 1.00 15 PRO A O 15
ATOM 7319 N N . SER A 1 16 ? 2.656 0.919 3.972 1.00 1.00 16 SER A N 15
ATOM 7320 C CA . SER A 1 16 ? 2.073 1.128 5.292 1.00 1.00 16 SER A CA 15
ATOM 7321 C C . SER A 1 16 ? 0.667 1.703 5.189 1.00 1.00 16 SER A C 15
ATOM 7322 O O . SER A 1 16 ? -0.249 1.260 5.882 1.00 1.00 16 SER A O 15
ATOM 7330 N N . CYS A 1 17 ? 0.509 2.692 4.323 1.00 1.00 17 CYS A N 15
ATOM 7331 C CA . CYS A 1 17 ? -0.782 3.342 4.123 1.00 1.00 17 CYS A CA 15
ATOM 7332 C C . CYS A 1 17 ? -1.240 4.029 5.408 1.00 1.00 17 CYS A C 15
ATOM 7333 O O . CYS A 1 17 ? -1.192 3.437 6.486 1.00 1.00 17 CYS A O 15
ATOM 7340 N N . CYS A 1 18 ? -1.678 5.281 5.294 1.00 1.00 18 CYS A N 15
ATOM 7341 C CA . CYS A 1 18 ? -2.135 6.033 6.464 1.00 1.00 18 CYS A CA 15
ATOM 7342 C C . CYS A 1 18 ? -3.244 5.288 7.203 1.00 1.00 18 CYS A C 15
ATOM 7343 O O . CYS A 1 18 ? -3.513 4.118 6.932 1.00 1.00 18 CYS A O 15
ATOM 7350 N N . ASP A 1 19 ? -3.882 5.979 8.142 1.00 1.00 19 ASP A N 15
ATOM 7351 C CA . ASP A 1 19 ? -4.960 5.393 8.931 1.00 1.00 19 ASP A CA 15
ATOM 7352 C C . ASP A 1 19 ? -6.243 5.288 8.115 1.00 1.00 19 ASP A C 15
ATOM 7353 O O . ASP A 1 19 ? -6.486 6.088 7.211 1.00 1.00 19 ASP A O 15
ATOM 7362 N N . GLY A 1 20 ? -7.057 4.288 8.436 1.00 1.00 20 GLY A N 15
ATOM 7363 C CA . GLY A 1 20 ? -8.301 4.083 7.720 1.00 1.00 20 GLY A CA 15
ATOM 7364 C C . GLY A 1 20 ? -8.120 3.191 6.508 1.00 1.00 20 GLY A C 15
ATOM 7365 O O . GLY A 1 20 ? -9.066 2.942 5.761 1.00 1.00 20 GLY A O 15
ATOM 7369 N N . PHE A 1 21 ? -6.895 2.710 6.316 1.00 1.00 21 PHE A N 15
ATOM 7370 C CA . PHE A 1 21 ? -6.579 1.841 5.189 1.00 1.00 21 PHE A CA 15
ATOM 7371 C C . PHE A 1 21 ? -5.173 1.266 5.333 1.00 1.00 21 PHE A C 15
ATOM 7372 O O . PHE A 1 21 ? -4.219 1.996 5.605 1.00 1.00 21 PHE A O 15
ATOM 7389 N N . TYR A 1 22 ? -5.050 -0.046 5.154 1.00 1.00 22 TYR A N 15
ATOM 7390 C CA . TYR A 1 22 ? -3.758 -0.714 5.270 1.00 1.00 22 TYR A CA 15
ATOM 7391 C C . TYR A 1 22 ? -3.213 -1.093 3.895 1.00 1.00 22 TYR A C 15
ATOM 7392 O O . TYR A 1 22 ? -3.976 -1.321 2.956 1.00 1.00 22 TYR A O 15
ATOM 7410 N N . CYS A 1 23 ? -1.889 -1.158 3.785 1.00 1.00 23 CYS A N 15
ATOM 7411 C CA . CYS A 1 23 ? -1.245 -1.509 2.524 1.00 1.00 23 CYS A CA 15
ATOM 7412 C C . CYS A 1 23 ? -0.805 -2.968 2.518 1.00 1.00 23 CYS A C 15
ATOM 7413 O O . CYS A 1 23 ? -0.572 -3.564 3.569 1.00 1.00 23 CYS A O 15
ATOM 7420 N N . SER A 1 24 ? -0.691 -3.533 1.322 1.00 1.00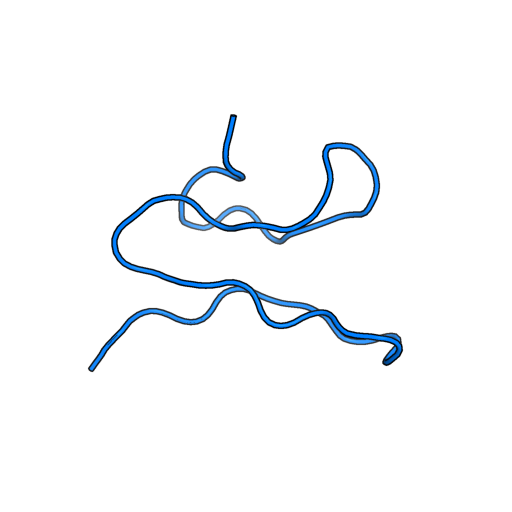 24 SER A N 15
ATOM 7421 C CA . SER A 1 24 ? -0.276 -4.921 1.165 1.00 1.00 24 SER A CA 15
ATOM 7422 C C . SER A 1 24 ? 0.538 -5.099 -0.113 1.00 1.00 24 SER A C 15
ATOM 7423 O O . SER A 1 24 ? -0.017 -5.162 -1.210 1.00 1.00 24 SER A O 15
ATOM 7431 N N . CYS A 1 25 ? 1.856 -5.177 0.037 1.00 1.00 25 CYS A N 15
ATOM 7432 C CA . CYS A 1 25 ? 2.745 -5.346 -1.107 1.00 1.00 25 CYS A CA 15
ATOM 7433 C C . CYS A 1 25 ? 3.139 -6.810 -1.280 1.00 1.00 25 CYS A C 15
ATOM 7434 O O . CYS A 1 25 ? 3.158 -7.330 -2.396 1.00 1.00 25 CYS A O 15
ATOM 7441 N N . ARG A 1 26 ? 3.451 -7.469 -0.169 1.00 1.00 26 ARG A N 15
ATOM 7442 C CA . ARG A 1 26 ? 3.844 -8.873 -0.199 1.00 1.00 26 ARG A CA 15
ATOM 7443 C C . ARG A 1 26 ? 5.076 -9.075 -1.076 1.00 1.00 26 ARG A C 15
ATOM 7444 O O . ARG A 1 26 ? 5.734 -8.112 -1.470 1.00 1.00 26 ARG A O 15
ATOM 7465 N N . SER A 1 27 ? 5.382 -10.3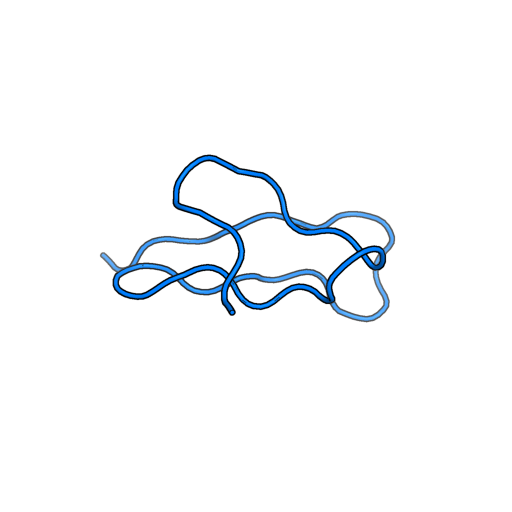33 -1.379 1.00 1.00 27 SER A N 15
ATOM 7466 C CA . SER A 1 27 ? 6.536 -10.659 -2.210 1.00 1.00 27 SER A CA 15
ATOM 7467 C C . SER A 1 27 ? 6.389 -10.078 -3.614 1.00 1.00 27 SER A C 15
ATOM 7468 O O . SER A 1 27 ? 7.368 -9.954 -4.350 1.00 1.00 27 SER A O 15
ATOM 7476 N N . MET A 1 28 ? 5.162 -9.723 -3.980 1.00 1.00 28 MET A N 15
ATOM 7477 C CA . MET A 1 28 ? 4.891 -9.155 -5.295 1.00 1.00 28 MET A CA 15
ATOM 7478 C C . MET A 1 28 ? 5.632 -7.832 -5.480 1.00 1.00 28 MET A C 15
ATOM 7479 O O . MET A 1 28 ? 5.837 -7.087 -4.521 1.00 1.00 28 MET A O 15
ATOM 7493 N N . PRO A 1 29 ? 6.045 -7.521 -6.721 1.00 1.00 29 PRO A N 15
ATOM 7494 C CA . PRO A 1 29 ? 6.766 -6.281 -7.025 1.00 1.00 29 PRO A CA 15
ATOM 7495 C C . PRO A 1 29 ? 5.872 -5.050 -6.924 1.00 1.00 29 PRO A C 15
ATOM 7496 O O . PRO A 1 29 ? 6.346 -3.946 -6.655 1.00 1.00 29 PRO A O 15
ATOM 7507 N N . TYR A 1 30 ? 4.576 -5.247 -7.141 1.00 1.00 30 TYR A N 15
ATOM 7508 C CA . TYR A 1 30 ? 3.615 -4.153 -7.075 1.00 1.00 30 TYR A CA 15
ATOM 7509 C C . TYR A 1 30 ? 2.816 -4.209 -5.777 1.00 1.00 30 TYR A C 15
ATOM 7510 O O . TYR A 1 30 ? 2.449 -5.286 -5.308 1.00 1.00 30 TYR A O 15
ATOM 7528 N N . CYS A 1 31 ? 2.550 -3.041 -5.200 1.00 1.00 31 CYS A N 15
ATOM 7529 C CA . CYS A 1 31 ? 1.793 -2.957 -3.955 1.00 1.00 31 CYS A CA 15
ATOM 7530 C C . CYS A 1 31 ? 0.519 -2.141 -4.145 1.00 1.00 31 CYS A C 15
ATOM 7531 O O . CYS A 1 31 ? 0.291 -1.565 -5.209 1.00 1.00 31 CYS A O 15
ATOM 7538 N N . ARG A 1 32 ? -0.307 -2.096 -3.105 1.00 1.00 32 ARG A N 15
ATOM 7539 C CA . ARG A 1 32 ? -1.558 -1.350 -3.154 1.00 1.00 32 ARG A CA 15
ATOM 7540 C C . ARG A 1 32 ? -2.191 -1.258 -1.769 1.00 1.00 32 ARG A C 15
ATOM 7541 O O . ARG A 1 32 ? -2.051 -2.166 -0.950 1.00 1.00 32 ARG A O 15
ATOM 7562 N N . CYS A 1 33 ? -2.888 -0.155 -1.514 1.00 1.00 33 CYS A N 15
ATOM 7563 C CA . CYS A 1 33 ? -3.542 0.057 -0.236 1.00 1.00 33 CYS A CA 15
ATOM 7564 C C . CYS A 1 33 ? -4.652 -0.966 -0.017 1.00 1.00 33 CYS A C 15
ATOM 7565 O O . CYS A 1 33 ? -4.715 -1.988 -0.702 1.00 1.00 33 CYS A O 15
ATOM 7572 N N . ARG A 1 34 ? -5.523 -0.682 0.942 1.00 1.00 34 ARG A N 15
ATOM 7573 C CA . ARG A 1 34 ? -6.636 -1.569 1.263 1.00 1.00 34 ARG A CA 15
ATOM 7574 C C . ARG A 1 34 ? -7.445 -1.012 2.427 1.00 1.00 34 ARG A C 15
ATOM 7575 O O . ARG A 1 34 ? -7.142 -1.273 3.592 1.00 1.00 34 ARG A O 15
ATOM 7596 N N . ASN A 1 35 ? -8.476 -0.245 2.101 1.00 1.00 35 ASN A N 15
ATOM 7597 C CA . ASN A 1 35 ? -9.336 0.354 3.115 1.00 1.00 35 ASN A CA 15
ATOM 7598 C C . ASN A 1 35 ? -10.131 -0.717 3.846 1.00 1.00 35 ASN A C 15
ATOM 7599 O O . ASN A 1 35 ? -10.375 -1.796 3.306 1.00 1.00 35 ASN A O 15
ATOM 7610 N N . ASN A 1 36 ? -10.545 -0.416 5.069 1.00 1.00 36 ASN A N 15
ATOM 7611 C CA . ASN A 1 36 ? -11.323 -1.365 5.849 1.00 1.00 36 ASN A CA 15
ATOM 7612 C C . ASN A 1 36 ? -12.789 -1.321 5.442 1.00 1.00 36 ASN A C 15
ATOM 7613 O O . ASN A 1 36 ? -13.304 -0.280 5.034 1.00 1.00 36 ASN A O 15
ATOM 7624 N N . SER A 1 37 ? -13.451 -2.461 5.557 1.00 1.00 37 SER A N 15
ATOM 7625 C CA . SER A 1 37 ? -14.861 -2.569 5.204 1.00 1.00 37 SER A CA 15
ATOM 7626 C C . SER A 1 37 ? -15.732 -2.638 6.455 1.00 1.00 37 SER A C 15
ATOM 7627 O O . SER A 1 37 ? -15.167 -2.624 7.569 1.00 1.00 37 SER A O 15
ATOM 7636 N N . GLY A 1 1 ? 5.673 11.400 6.581 1.00 1.00 1 GLY A N 16
ATOM 7637 C CA . GLY A 1 1 ? 4.734 11.331 5.428 1.00 1.00 1 GLY A CA 16
ATOM 7638 C C . GLY A 1 1 ? 4.109 9.958 5.270 1.00 1.00 1 GLY A C 16
ATOM 7639 O O . GLY A 1 1 ? 4.785 8.940 5.418 1.00 1.00 1 GLY A O 16
ATOM 7645 N N . CYS A 1 2 ? 2.815 9.931 4.970 1.00 1.00 2 CYS A N 16
ATOM 7646 C CA . CYS A 1 2 ? 2.094 8.690 4.792 1.00 1.00 2 CYS A CA 16
ATOM 7647 C C . CYS A 1 2 ? 2.427 8.063 3.442 1.00 1.00 2 CYS A C 16
ATOM 7648 O O . CYS A 1 2 ? 3.339 8.515 2.749 1.00 1.00 2 CYS A O 16
ATOM 7655 N N . LEU A 1 3 ? 1.685 7.025 3.066 1.00 1.00 3 LEU A N 16
ATOM 7656 C CA . LEU A 1 3 ? 1.915 6.356 1.793 1.00 1.00 3 LEU A CA 16
ATOM 7657 C C . LEU A 1 3 ? 0.635 6.299 0.970 1.00 1.00 3 LEU A C 16
ATOM 7658 O O . LEU A 1 3 ? 0.077 5.230 0.724 1.00 1.00 3 LEU A O 16
ATOM 7674 N N . GLY A 1 4 ? 0.189 7.472 0.541 1.00 1.00 4 GLY A N 16
ATOM 7675 C CA . GLY A 1 4 ? -1.015 7.580 -0.265 1.00 1.00 4 GLY A CA 16
ATOM 7676 C C . GLY A 1 4 ? -2.191 6.797 0.286 1.00 1.00 4 GLY A C 16
ATOM 7677 O O . GLY A 1 4 ? -2.109 6.203 1.361 1.00 1.00 4 GLY A O 16
ATOM 7681 N N . GLU A 1 5 ? -3.291 6.804 -0.463 1.00 1.00 5 GLU A N 16
ATOM 7682 C CA . GLU A 1 5 ? -4.503 6.099 -0.063 1.00 1.00 5 GLU A CA 16
ATOM 7683 C C . GLU A 1 5 ? -5.055 5.278 -1.225 1.00 1.00 5 GLU A C 16
ATOM 7684 O O . GLU A 1 5 ? -5.378 4.101 -1.070 1.00 1.00 5 GLU A O 16
ATOM 7696 N N . GLY A 1 6 ? -5.165 5.912 -2.389 1.00 1.00 6 GLY A N 16
ATOM 7697 C CA . GLY A 1 6 ? -5.683 5.227 -3.566 1.00 1.00 6 GLY A CA 16
ATOM 7698 C C . GLY A 1 6 ? -4.645 4.836 -4.535 1.00 1.00 6 GLY A C 16
ATOM 7699 O O . GLY A 1 6 ? -4.848 4.240 -5.593 1.00 1.00 6 GLY A O 16
ATOM 7703 N N . GLU A 1 7 ? -3.576 5.215 -4.084 1.00 1.00 7 GLU A N 16
ATOM 7704 C CA . GLU A 1 7 ? -2.275 5.038 -4.719 1.00 1.00 7 GLU A CA 16
ATOM 7705 C C . GLU A 1 7 ? -1.627 3.731 -4.274 1.00 1.00 7 GLU A C 16
ATOM 7706 O O . GLU A 1 7 ? -2.057 3.116 -3.298 1.00 1.00 7 GLU A O 16
ATOM 7718 N N . LYS A 1 8 ? -0.592 3.312 -4.994 1.00 1.00 8 LYS A N 16
ATOM 7719 C CA . LYS A 1 8 ? 0.112 2.078 -4.669 1.00 1.00 8 LYS A CA 16
ATOM 7720 C C . LYS A 1 8 ? 1.439 2.369 -3.978 1.00 1.00 8 LYS A C 16
ATOM 7721 O O . LYS A 1 8 ? 2.128 3.333 -4.312 1.00 1.00 8 LYS A O 16
ATOM 7740 N N . CYS A 1 9 ? 1.787 1.530 -3.010 1.00 1.00 9 CYS A N 16
ATOM 7741 C CA . CYS A 1 9 ? 3.021 1.688 -2.265 1.00 1.00 9 CYS A CA 16
ATOM 7742 C C . CYS A 1 9 ? 4.227 1.247 -3.078 1.00 1.00 9 CYS A C 16
ATOM 7743 O O . CYS A 1 9 ? 4.096 0.759 -4.200 1.00 1.00 9 CYS A O 16
ATOM 7750 N N . ALA A 1 10 ? 5.402 1.422 -2.494 1.00 1.00 10 ALA A N 16
ATOM 7751 C CA . ALA A 1 10 ? 6.650 1.046 -3.146 1.00 1.00 10 ALA A CA 16
ATOM 7752 C C . ALA A 1 10 ? 7.686 0.591 -2.124 1.00 1.00 10 ALA A C 16
ATOM 7753 O O . ALA A 1 10 ? 7.664 1.017 -0.969 1.00 1.00 10 ALA A O 16
ATOM 7760 N N . ASP A 1 11 ? 8.597 -0.274 -2.559 1.00 1.00 11 ASP A N 16
ATOM 7761 C CA . ASP A 1 11 ? 9.647 -0.787 -1.685 1.00 1.00 11 ASP A CA 16
ATOM 7762 C C . ASP A 1 11 ? 10.612 0.323 -1.264 1.00 1.00 11 ASP A C 16
ATOM 7763 O O . ASP A 1 11 ? 11.452 0.123 -0.386 1.00 1.00 11 ASP A O 16
ATOM 7772 N N . TRP A 1 12 ? 10.490 1.490 -1.892 1.00 1.00 12 TRP A N 16
ATOM 7773 C CA . TRP A 1 12 ? 11.341 2.620 -1.587 1.00 1.00 12 TRP A CA 16
ATOM 7774 C C . TRP A 1 12 ? 11.262 2.986 -0.108 1.00 1.00 12 TRP A C 16
ATOM 7775 O O . TRP A 1 12 ? 12.279 3.037 0.585 1.00 1.00 12 TRP A O 16
ATOM 7796 N N . SER A 1 13 ? 10.048 3.241 0.370 1.00 1.00 13 SER A N 16
ATOM 7797 C CA . SER A 1 13 ? 9.834 3.607 1.771 1.00 1.00 13 SER A CA 16
ATOM 7798 C C . SER A 1 13 ? 9.049 2.558 2.510 1.00 1.00 13 SER A C 16
ATOM 7799 O O . SER A 1 13 ? 8.752 2.662 3.700 1.00 1.00 13 SER A O 16
ATOM 7807 N N . GLY A 1 14 ? 8.735 1.573 1.761 1.00 1.00 14 GLY A N 16
ATOM 7808 C CA . GLY A 1 14 ? 7.974 0.435 2.243 1.00 1.00 14 GLY A CA 16
ATOM 7809 C C . GLY A 1 14 ? 6.487 0.727 2.324 1.00 1.00 14 GLY A C 16
ATOM 7810 O O . GLY A 1 14 ? 6.090 1.866 2.568 1.00 1.00 14 GLY A O 16
ATOM 7814 N N . PRO A 1 15 ? 5.632 -0.290 2.121 1.00 1.00 15 PRO A N 16
ATOM 7815 C CA . PRO A 1 15 ? 4.176 -0.120 2.174 1.00 1.00 15 PRO A CA 16
ATOM 7816 C C . PRO A 1 15 ? 3.678 0.178 3.584 1.00 1.00 15 PRO A C 16
ATOM 7817 O O . PRO A 1 15 ? 4.264 -0.270 4.569 1.00 1.00 15 PRO A O 16
ATOM 7828 N N . SER A 1 16 ? 2.590 0.936 3.672 1.00 1.00 16 SER A N 16
ATOM 7829 C CA . SER A 1 16 ? 2.010 1.292 4.961 1.00 1.00 16 SER A CA 16
ATOM 7830 C C . SER A 1 16 ? 0.657 1.966 4.785 1.00 1.00 16 SER A C 16
ATOM 7831 O O . SER A 1 16 ? -0.321 1.606 5.440 1.00 1.00 16 SER A O 16
ATOM 7839 N N . CYS A 1 17 ? 0.616 2.944 3.895 1.00 1.00 17 CYS A N 16
ATOM 7840 C CA . CYS A 1 17 ? -0.611 3.684 3.617 1.00 1.00 17 CYS A CA 16
ATOM 7841 C C . CYS A 1 17 ? -1.092 4.426 4.863 1.00 1.00 17 CYS A C 16
ATOM 7842 O O . CYS A 1 17 ? -1.044 3.886 5.968 1.00 1.00 17 CYS A O 16
ATOM 7849 N N . CYS A 1 18 ? -1.548 5.667 4.683 1.00 1.00 18 CYS A N 16
ATOM 7850 C CA . CYS A 1 18 ? -2.032 6.471 5.806 1.00 1.00 18 CYS A CA 16
ATOM 7851 C C . CYS A 1 18 ? -3.128 5.753 6.585 1.00 1.00 18 CYS A C 16
ATOM 7852 O O . CYS A 1 18 ? -3.241 4.528 6.560 1.00 1.00 18 CYS A O 16
ATOM 7859 N N . ASP A 1 19 ? -3.926 6.544 7.280 1.00 1.00 19 ASP A N 16
ATOM 7860 C CA . ASP A 1 19 ? -5.022 6.024 8.089 1.00 1.00 19 ASP A CA 16
ATOM 7861 C C . ASP A 1 19 ? -6.295 5.871 7.265 1.00 1.00 19 ASP A C 16
ATOM 7862 O O . ASP A 1 19 ? -6.520 6.608 6.305 1.00 1.00 19 ASP A O 16
ATOM 7871 N N . GLY A 1 20 ? -7.118 4.898 7.643 1.00 1.00 20 GLY A N 16
ATOM 7872 C CA . GLY A 1 20 ? -8.354 4.649 6.927 1.00 1.00 20 GLY A CA 16
ATOM 7873 C C . GLY A 1 20 ? -8.139 3.754 5.724 1.00 1.00 20 GLY A C 16
ATOM 7874 O O . GLY A 1 20 ? -9.052 3.541 4.926 1.00 1.00 20 GLY A O 16
ATOM 7878 N N . PHE A 1 21 ? -6.923 3.234 5.594 1.00 1.00 21 PHE A N 16
ATOM 7879 C CA . PHE A 1 21 ? -6.577 2.359 4.480 1.00 1.00 21 PHE A CA 16
ATOM 7880 C C . PHE A 1 21 ? -5.194 1.747 4.686 1.00 1.00 21 PHE A C 16
ATOM 7881 O O . PHE A 1 21 ? -4.219 2.462 4.920 1.00 1.00 21 PHE A O 16
ATOM 7898 N N . TYR A 1 22 ? -5.115 0.424 4.602 1.00 1.00 22 TYR A N 16
ATOM 7899 C CA . TYR A 1 22 ? -3.848 -0.276 4.782 1.00 1.00 22 TYR A CA 16
ATOM 7900 C C . TYR A 1 22 ? -3.264 -0.700 3.438 1.00 1.00 22 TYR A C 16
ATOM 7901 O O . TYR A 1 22 ? -3.995 -0.903 2.469 1.00 1.00 22 TYR A O 16
ATOM 7919 N N . CYS A 1 23 ? -1.943 -0.829 3.387 1.00 1.00 23 CYS A N 16
ATOM 7920 C CA . CYS A 1 23 ? -1.261 -1.224 2.161 1.00 1.00 23 CYS A CA 16
ATOM 7921 C C . CYS A 1 23 ? -0.817 -2.680 2.219 1.00 1.00 23 CYS A C 16
ATOM 7922 O O . CYS A 1 23 ? -0.616 -3.239 3.298 1.00 1.00 23 CYS A O 16
ATOM 7929 N N . SER A 1 24 ? -0.663 -3.286 1.048 1.00 1.00 24 SER A N 16
ATOM 7930 C CA . SER A 1 24 ? -0.239 -4.676 0.951 1.00 1.00 24 SER A CA 16
ATOM 7931 C C . SER A 1 24 ? 0.648 -4.885 -0.272 1.00 1.00 24 SER A C 16
ATOM 7932 O O . SER A 1 24 ? 0.157 -5.000 -1.395 1.00 1.00 24 SER A O 16
ATOM 7940 N N . CYS A 1 25 ? 1.957 -4.930 -0.047 1.00 1.00 25 CYS A N 16
ATOM 7941 C CA . CYS A 1 25 ? 2.912 -5.123 -1.132 1.00 1.00 25 CYS A CA 16
ATOM 7942 C C . CYS A 1 25 ? 3.356 -6.580 -1.214 1.00 1.00 25 CYS A C 16
ATOM 7943 O O . CYS A 1 25 ? 3.496 -7.135 -2.304 1.00 1.00 25 CYS A O 16
ATOM 7950 N N . ARG A 1 26 ? 3.575 -7.193 -0.056 1.00 1.00 26 ARG A N 16
ATOM 7951 C CA . ARG A 1 26 ? 4.003 -8.586 0.001 1.00 1.00 26 ARG A CA 16
ATOM 7952 C C . ARG A 1 26 ? 5.330 -8.777 -0.727 1.00 1.00 26 ARG A C 16
ATOM 7953 O O . ARG A 1 26 ? 6.011 -7.807 -1.062 1.00 1.00 26 ARG A O 16
ATOM 7974 N N . SER A 1 27 ? 5.692 -10.033 -0.971 1.00 1.00 27 SER A N 16
ATOM 7975 C CA . SER A 1 27 ? 6.938 -10.349 -1.660 1.00 1.00 27 SER A CA 16
ATOM 7976 C C . SER A 1 27 ? 6.934 -9.806 -3.087 1.00 1.00 27 SER A C 16
ATOM 7977 O O . SER A 1 27 ? 7.986 -9.679 -3.715 1.00 1.00 27 SER A O 16
ATOM 7985 N N . MET A 1 28 ? 5.748 -9.488 -3.594 1.00 1.00 28 MET A N 16
ATOM 7986 C CA . MET A 1 28 ? 5.612 -8.960 -4.946 1.00 1.00 28 MET A CA 16
ATOM 7987 C C . MET A 1 28 ? 6.174 -7.541 -5.035 1.00 1.00 28 MET A C 16
ATOM 7988 O O . MET A 1 28 ? 6.082 -6.771 -4.079 1.00 1.00 28 MET A O 16
ATOM 8002 N N . PRO A 1 29 ? 6.766 -7.174 -6.186 1.00 1.00 29 PRO A N 16
ATOM 8003 C CA . PRO A 1 29 ? 7.342 -5.840 -6.387 1.00 1.00 29 PRO A CA 16
ATOM 8004 C C . PRO A 1 29 ? 6.275 -4.752 -6.440 1.00 1.00 29 PRO A C 16
ATOM 8005 O O . PRO A 1 29 ? 6.535 -3.597 -6.104 1.00 1.00 29 PRO A O 16
ATOM 8016 N N . TYR A 1 30 ? 5.074 -5.129 -6.865 1.00 1.00 30 TYR A N 16
ATOM 8017 C CA . TYR A 1 30 ? 3.967 -4.184 -6.963 1.00 1.00 30 TYR A CA 16
ATOM 8018 C C . TYR A 1 30 ? 3.129 -4.189 -5.689 1.00 1.00 30 TYR A C 16
ATOM 8019 O O . TYR A 1 30 ? 2.804 -5.248 -5.151 1.00 1.00 30 TYR A O 16
ATOM 8037 N N . CYS A 1 31 ? 2.781 -2.999 -5.211 1.00 1.00 31 CYS A N 16
ATOM 8038 C CA . CYS A 1 31 ? 1.980 -2.863 -4.000 1.00 1.00 31 CYS A CA 16
ATOM 8039 C C . CYS A 1 31 ? 0.683 -2.114 -4.288 1.00 1.00 31 CYS A C 16
ATOM 8040 O O . CYS A 1 31 ? 0.457 -1.651 -5.406 1.00 1.00 31 CYS A O 16
ATOM 8047 N N . ARG A 1 32 ? -0.166 -1.998 -3.271 1.00 1.00 32 ARG A N 16
ATOM 8048 C CA . ARG A 1 32 ? -1.440 -1.304 -3.416 1.00 1.00 32 ARG A CA 16
ATOM 8049 C C . ARG A 1 32 ? -2.110 -1.104 -2.060 1.00 1.00 32 ARG A C 16
ATOM 8050 O O . ARG A 1 32 ? -2.054 -1.978 -1.195 1.00 1.00 32 ARG A O 16
ATOM 8071 N N . CYS A 1 33 ? -2.748 0.049 -1.885 1.00 1.00 33 CYS A N 16
ATOM 8072 C CA . CYS A 1 33 ? -3.432 0.362 -0.642 1.00 1.00 33 CYS A CA 16
ATOM 8073 C C . CYS A 1 33 ? -4.581 -0.612 -0.400 1.00 1.00 33 CYS A C 16
ATOM 8074 O O . CYS A 1 33 ? -4.638 -1.683 -1.005 1.00 1.00 33 CYS A O 16
ATOM 8081 N N . ARG A 1 34 ? -5.492 -0.234 0.488 1.00 1.00 34 ARG A N 16
ATOM 8082 C CA . ARG A 1 34 ? -6.643 -1.070 0.816 1.00 1.00 34 ARG A CA 16
ATOM 8083 C C . ARG A 1 34 ? -7.482 -0.426 1.912 1.00 1.00 34 ARG A C 16
ATOM 8084 O O . ARG A 1 34 ? -7.205 -0.588 3.100 1.00 1.00 34 ARG A O 16
ATOM 8105 N N . ASN A 1 35 ? -8.512 0.301 1.501 1.00 1.00 35 ASN A N 16
ATOM 8106 C CA . ASN A 1 35 ? -9.401 0.971 2.443 1.00 1.00 35 ASN A CA 16
ATOM 8107 C C . ASN A 1 35 ? -10.211 -0.048 3.230 1.00 1.00 35 ASN A C 16
ATOM 8108 O O . ASN A 1 35 ? -10.480 -1.146 2.743 1.00 1.00 35 ASN A O 16
ATOM 8119 N N . ASN A 1 36 ? -10.607 0.317 4.441 1.00 1.00 36 ASN A N 16
ATOM 8120 C CA . ASN A 1 36 ? -11.397 -0.581 5.269 1.00 1.00 36 ASN A CA 16
ATOM 8121 C C . ASN A 1 36 ? -12.855 -0.567 4.835 1.00 1.00 36 ASN A C 16
ATOM 8122 O O . ASN A 1 36 ? -13.366 0.444 4.354 1.00 1.00 36 ASN A O 16
ATOM 8133 N N . SER A 1 37 ? -13.517 -1.699 5.011 1.00 1.00 37 SER A N 16
ATOM 8134 C CA . SER A 1 37 ? -14.921 -1.835 4.643 1.00 1.00 37 SER A CA 16
ATOM 8135 C C . SER A 1 37 ? -15.816 -1.089 5.627 1.00 1.00 37 SER A C 16
ATOM 8136 O O . SER A 1 37 ? -17.035 -1.000 5.367 1.00 1.00 37 SER A O 16
ATOM 8145 N N . GLY A 1 1 ? 2.589 12.474 0.865 1.00 1.00 1 GLY A N 17
ATOM 8146 C CA . GLY A 1 1 ? 2.381 12.374 2.336 1.00 1.00 1 GLY A CA 17
ATOM 8147 C C . GLY A 1 1 ? 2.193 10.942 2.799 1.00 1.00 1 GLY A C 17
ATOM 8148 O O . GLY A 1 1 ? 3.141 10.300 3.250 1.00 1.00 1 GLY A O 17
ATOM 8154 N N . CYS A 1 2 ? 0.967 10.442 2.687 1.00 1.00 2 CYS A N 17
ATOM 8155 C CA . CYS A 1 2 ? 0.645 9.097 3.088 1.00 1.00 2 CYS A CA 17
ATOM 8156 C C . CYS A 1 2 ? 1.273 8.083 2.138 1.00 1.00 2 CYS A C 17
ATOM 8157 O O . CYS A 1 2 ? 2.050 8.448 1.255 1.00 1.00 2 CYS A O 17
ATOM 8164 N N . LEU A 1 3 ? 0.932 6.810 2.315 1.00 1.00 3 LEU A N 17
ATOM 8165 C CA . LEU A 1 3 ? 1.468 5.758 1.461 1.00 1.00 3 LEU A CA 17
ATOM 8166 C C . LEU A 1 3 ? 0.349 4.869 0.937 1.00 1.00 3 LEU A C 17
ATOM 8167 O O . LEU A 1 3 ? 0.217 3.715 1.340 1.00 1.00 3 LEU A O 17
ATOM 8183 N N . GLY A 1 4 ? -0.452 5.419 0.034 1.00 1.00 4 GLY A N 17
ATOM 8184 C CA . GLY A 1 4 ? -1.553 4.663 -0.534 1.00 1.00 4 GLY A CA 17
ATOM 8185 C C . GLY A 1 4 ? -2.765 5.520 -0.841 1.00 1.00 4 GLY A C 17
ATOM 8186 O O . GLY A 1 4 ? -3.902 5.091 -0.644 1.00 1.00 4 GLY A O 17
ATOM 8190 N N . GLU A 1 5 ? -2.522 6.730 -1.321 1.00 1.00 5 GLU A N 17
ATOM 8191 C CA . GLU A 1 5 ? -3.603 7.651 -1.654 1.00 1.00 5 GLU A CA 17
ATOM 8192 C C . GLU A 1 5 ? -3.456 8.178 -3.078 1.00 1.00 5 GLU A C 17
ATOM 8193 O O . GLU A 1 5 ? -4.265 7.867 -3.952 1.00 1.00 5 GLU A O 17
ATOM 8205 N N . GLY A 1 6 ? -2.421 8.984 -3.306 1.00 1.00 6 GLY A N 17
ATOM 8206 C CA . GLY A 1 6 ? -2.194 9.546 -4.630 1.00 1.00 6 GLY A CA 17
ATOM 8207 C C . GLY A 1 6 ? -1.128 8.875 -5.392 1.00 1.00 6 GLY A C 17
ATOM 8208 O O . GLY A 1 6 ? -0.777 9.170 -6.534 1.00 1.00 6 GLY A O 17
ATOM 8212 N N . GLU A 1 7 ? -0.678 7.995 -4.677 1.00 1.00 7 GLU A N 17
ATOM 8213 C CA . GLU A 1 7 ? 0.401 7.082 -5.033 1.00 1.00 7 GLU A CA 17
ATOM 8214 C C . GLU A 1 7 ? 0.283 5.769 -4.265 1.00 1.00 7 GLU A C 17
ATOM 8215 O O . GLU A 1 7 ? -0.290 5.724 -3.176 1.00 1.00 7 GLU A O 17
ATOM 8227 N N . LYS A 1 8 ? 0.832 4.703 -4.839 1.00 1.00 8 LYS A N 17
ATOM 8228 C CA 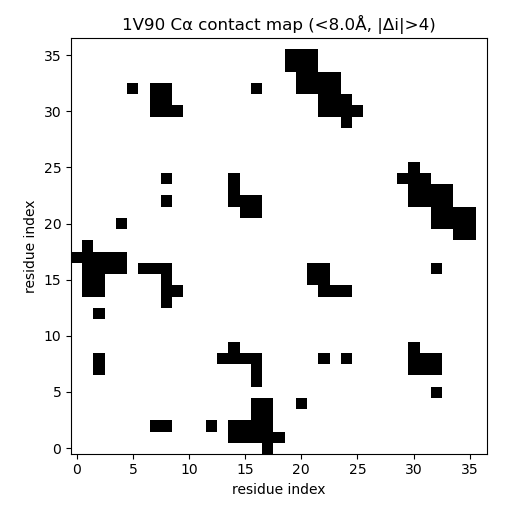. LYS A 1 8 ? 0.792 3.389 -4.208 1.00 1.00 8 LYS A CA 17
ATOM 8229 C C . LYS A 1 8 ? 2.064 3.137 -3.405 1.00 1.00 8 LYS A C 17
ATOM 8230 O O . LYS A 1 8 ? 3.063 3.836 -3.571 1.00 1.00 8 LYS A O 17
ATOM 8249 N N . CYS A 1 9 ? 2.020 2.135 -2.533 1.00 1.00 9 CYS A N 17
ATOM 8250 C CA . CYS A 1 9 ? 3.170 1.796 -1.706 1.00 1.00 9 CYS A CA 17
ATOM 8251 C C . CYS A 1 9 ? 4.342 1.320 -2.549 1.00 1.00 9 CYS A C 17
ATOM 8252 O O . CYS A 1 9 ? 4.242 1.199 -3.770 1.00 1.00 9 CYS A O 17
ATOM 8259 N N . ALA A 1 10 ? 5.454 1.051 -1.880 1.00 1.00 10 ALA A N 17
ATOM 8260 C CA . ALA A 1 10 ? 6.664 0.584 -2.548 1.00 1.00 10 ALA A CA 17
ATOM 8261 C C . ALA A 1 10 ? 7.789 0.363 -1.544 1.00 1.00 10 ALA A C 17
ATOM 8262 O O . ALA A 1 10 ? 7.768 0.910 -0.441 1.00 1.00 10 ALA A O 17
ATOM 8269 N N . ASP A 1 11 ? 8.775 -0.439 -1.935 1.00 1.00 11 ASP A N 17
ATOM 8270 C CA . ASP A 1 11 ? 9.914 -0.730 -1.071 1.00 1.00 11 ASP A CA 17
ATOM 8271 C C . ASP A 1 11 ? 10.735 0.530 -0.791 1.00 1.00 11 ASP A C 17
ATOM 8272 O O . ASP A 1 11 ? 11.598 0.534 0.086 1.00 1.00 11 ASP A O 17
ATOM 8281 N N . TRP A 1 12 ? 10.462 1.597 -1.540 1.00 1.00 12 TRP A N 17
ATOM 8282 C CA . TRP A 1 12 ? 11.164 2.851 -1.378 1.00 1.00 12 TRP A CA 17
ATOM 8283 C C . TRP A 1 12 ? 11.038 3.372 0.051 1.00 1.00 12 TRP A C 17
ATOM 8284 O O . TRP A 1 12 ? 12.039 3.592 0.733 1.00 1.00 12 TRP A O 17
ATOM 8305 N N . SER A 1 13 ? 9.801 3.571 0.496 1.00 1.00 13 SER A N 17
ATOM 8306 C CA . SER A 1 13 ? 9.542 4.072 1.846 1.00 1.00 13 SER A CA 17
ATOM 8307 C C . SER A 1 13 ? 8.879 3.034 2.711 1.00 1.00 13 SER A C 17
ATOM 8308 O O . SER A 1 13 ? 8.571 3.241 3.885 1.00 1.00 13 SER A O 17
ATOM 8316 N N . GLY A 1 14 ? 8.683 1.939 2.085 1.00 1.00 14 GLY A N 17
ATOM 8317 C CA . GLY A 1 14 ? 8.057 0.786 2.704 1.00 1.00 14 GLY A CA 17
ATOM 8318 C C . GLY A 1 14 ? 6.552 0.945 2.837 1.00 1.00 14 GLY A C 17
ATOM 8319 O O . GLY A 1 14 ? 6.084 1.888 3.474 1.00 1.00 14 GLY A O 17
ATOM 8323 N N . PRO A 1 15 ? 5.759 0.033 2.244 1.00 1.00 15 PRO A N 17
ATOM 8324 C CA . PRO A 1 15 ? 4.295 0.099 2.313 1.00 1.00 15 PRO A CA 17
ATOM 8325 C C . PRO A 1 15 ? 3.789 0.202 3.747 1.00 1.00 15 PRO A C 17
ATOM 8326 O O . PRO A 1 15 ? 4.418 -0.305 4.675 1.00 1.00 15 PRO A O 17
ATOM 8337 N N . SER A 1 16 ? 2.647 0.861 3.922 1.00 1.00 16 SER A N 17
ATOM 8338 C CA . SER A 1 16 ? 2.061 1.025 5.247 1.00 1.00 16 SER A CA 17
ATOM 8339 C C . SER A 1 16 ? 0.651 1.595 5.161 1.00 1.00 16 SER A C 17
ATOM 8340 O O . SER A 1 16 ? -0.254 1.149 5.866 1.00 1.00 16 SER A O 17
ATOM 8348 N N . CYS A 1 17 ? 0.478 2.584 4.296 1.00 1.00 17 CYS A N 17
ATOM 8349 C CA . CYS A 1 17 ? -0.820 3.228 4.115 1.00 1.00 17 CYS A CA 17
ATOM 8350 C C . CYS A 1 17 ? -1.262 3.911 5.407 1.00 1.00 17 CYS A C 17
ATOM 8351 O O . CYS A 1 17 ? -1.227 3.308 6.479 1.00 1.00 17 CYS A O 17
ATOM 8358 N N . CYS A 1 18 ? -1.673 5.174 5.305 1.00 1.00 18 CYS A N 17
ATOM 8359 C CA . CYS A 1 18 ? -2.112 5.926 6.481 1.00 1.00 18 CYS A CA 17
ATOM 8360 C C . CYS A 1 18 ? -3.242 5.204 7.211 1.00 1.00 18 CYS A C 17
ATOM 8361 O O . CYS A 1 18 ? -3.539 4.042 6.930 1.00 1.00 18 CYS A O 17
ATOM 8368 N N . ASP A 1 19 ? -3.864 5.904 8.153 1.00 1.00 19 ASP A N 17
ATOM 8369 C CA . ASP A 1 19 ? -4.959 5.341 8.936 1.00 1.00 19 ASP A CA 17
ATOM 8370 C C . ASP A 1 19 ? -6.236 5.248 8.110 1.00 1.00 19 ASP A C 17
ATOM 8371 O O . ASP A 1 19 ? -6.462 6.049 7.202 1.00 1.00 19 ASP A O 17
ATOM 8380 N N . GLY A 1 20 ? -7.063 4.257 8.425 1.00 1.00 20 GLY A N 17
ATOM 8381 C CA . GLY A 1 20 ? -8.304 4.064 7.700 1.00 1.00 20 GLY A CA 17
ATOM 8382 C C . GLY A 1 20 ? -8.119 3.175 6.487 1.00 1.00 20 GLY A C 17
ATOM 8383 O O . GLY A 1 20 ? -9.060 2.940 5.729 1.00 1.00 20 GLY A O 17
ATOM 8387 N N . PHE A 1 21 ? -6.898 2.682 6.305 1.00 1.00 21 PHE A N 17
ATOM 8388 C CA . PHE A 1 21 ? -6.579 1.815 5.178 1.00 1.00 21 PHE A CA 17
ATOM 8389 C C . PHE A 1 21 ? -5.179 1.228 5.331 1.00 1.00 21 PHE A C 17
ATOM 8390 O O . PHE A 1 21 ? -4.230 1.941 5.656 1.00 1.00 21 PHE A O 17
ATOM 8407 N N . TYR A 1 22 ? -5.056 -0.076 5.100 1.00 1.00 22 TYR A N 17
ATOM 8408 C CA . TYR A 1 22 ? -3.769 -0.754 5.218 1.00 1.00 22 TYR A CA 17
ATOM 8409 C C . TYR A 1 22 ? -3.224 -1.134 3.844 1.00 1.00 22 TYR A C 17
ATOM 8410 O O . TYR A 1 22 ? -3.985 -1.334 2.898 1.00 1.00 22 TYR A O 17
ATOM 8428 N N . CYS A 1 23 ? -1.901 -1.231 3.742 1.00 1.00 23 CYS A N 17
ATOM 8429 C CA . CYS A 1 23 ? -1.258 -1.586 2.482 1.00 1.00 23 CYS A CA 17
ATOM 8430 C C . CYS A 1 23 ? -0.825 -3.046 2.475 1.00 1.00 23 CYS A C 17
ATOM 8431 O O . CYS A 1 23 ? -0.604 -3.648 3.526 1.00 1.00 23 CYS A O 17
ATOM 8438 N N . SER A 1 24 ? -0.704 -3.606 1.278 1.00 1.00 24 SER A N 17
ATOM 8439 C CA . SER A 1 24 ? -0.293 -4.995 1.116 1.00 1.00 24 SER A CA 17
ATOM 8440 C C . SER A 1 24 ? 0.540 -5.166 -0.150 1.00 1.00 24 SER A C 17
ATOM 8441 O O . SER A 1 24 ? -0.001 -5.257 -1.252 1.00 1.00 24 SER A O 17
ATOM 8449 N N . CYS A 1 25 ? 1.858 -5.206 0.015 1.00 1.00 25 CYS A N 17
ATOM 8450 C CA . CYS A 1 25 ? 2.764 -5.364 -1.117 1.00 1.00 25 CYS A CA 17
ATOM 8451 C C . CYS A 1 25 ? 3.183 -6.821 -1.280 1.00 1.00 25 CYS A C 17
ATOM 8452 O O . CYS A 1 25 ? 3.265 -7.333 -2.396 1.00 1.00 25 CYS A O 17
ATOM 8459 N N . ARG A 1 26 ? 3.448 -7.485 -0.159 1.00 1.00 26 ARG A N 17
ATOM 8460 C CA . ARG A 1 26 ? 3.859 -8.884 -0.178 1.00 1.00 26 ARG A CA 17
ATOM 8461 C C . ARG A 1 26 ? 5.133 -9.066 -0.998 1.00 1.00 26 ARG A C 17
ATOM 8462 O O . ARG A 1 26 ? 5.799 -8.093 -1.351 1.00 1.00 26 ARG A O 17
ATOM 8483 N N . SER A 1 27 ? 5.466 -10.317 -1.297 1.00 1.00 27 SER A N 17
ATOM 8484 C CA . SER A 1 27 ? 6.661 -10.624 -2.076 1.00 1.00 27 SER A CA 17
ATOM 8485 C C . SER A 1 27 ? 6.575 -10.031 -3.480 1.00 1.00 27 SER A C 17
ATOM 8486 O O . SER A 1 27 ? 7.586 -9.891 -4.167 1.00 1.00 27 SER A O 17
ATOM 8494 N N . MET A 1 28 ? 5.364 -9.683 -3.900 1.00 1.00 28 MET A N 17
ATOM 8495 C CA . MET A 1 28 ? 5.149 -9.105 -5.221 1.00 1.00 28 MET A CA 17
ATOM 8496 C C . MET A 1 28 ? 5.728 -7.692 -5.296 1.00 1.00 28 MET A C 17
ATOM 8497 O O . MET A 1 28 ? 5.669 -6.940 -4.323 1.00 1.00 28 MET A O 17
ATOM 8511 N N . PRO A 1 29 ? 6.301 -7.310 -6.453 1.00 1.00 29 PRO A N 17
ATOM 8512 C CA . PRO A 1 29 ? 6.892 -5.980 -6.638 1.00 1.00 29 PRO A CA 17
ATOM 8513 C C . PRO A 1 29 ? 5.841 -4.875 -6.626 1.00 1.00 29 PRO A C 17
ATOM 8514 O O . PRO A 1 29 ? 6.130 -3.734 -6.265 1.00 1.00 29 PRO A O 17
ATOM 8525 N N . TYR A 1 30 ? 4.622 -5.221 -7.023 1.00 1.00 30 TYR A N 17
ATOM 8526 C CA . TYR A 1 30 ? 3.527 -4.259 -7.058 1.00 1.00 30 TYR A CA 17
ATOM 8527 C C . TYR A 1 30 ? 2.724 -4.299 -5.762 1.00 1.00 30 TYR A C 17
ATOM 8528 O O . TYR A 1 30 ? 2.325 -5.368 -5.301 1.00 1.00 30 TYR A O 17
ATOM 8546 N N . CYS A 1 31 ? 2.492 -3.127 -5.179 1.00 1.00 31 CYS A N 17
ATOM 8547 C CA . CYS A 1 31 ? 1.737 -3.028 -3.935 1.00 1.00 31 CYS A CA 17
ATOM 8548 C C . CYS A 1 31 ? 0.456 -2.226 -4.138 1.00 1.00 31 CYS A C 17
ATOM 8549 O O . CYS A 1 31 ? 0.229 -1.659 -5.207 1.00 1.00 31 CYS A O 17
ATOM 8556 N N . ARG A 1 32 ? -0.378 -2.182 -3.103 1.00 1.00 32 ARG A N 17
ATOM 8557 C CA . ARG A 1 32 ? -1.636 -1.448 -3.166 1.00 1.00 32 ARG A CA 17
ATOM 8558 C C . ARG A 1 32 ? -2.280 -1.352 -1.786 1.00 1.00 32 ARG A C 17
ATOM 8559 O O . ARG A 1 32 ? -2.167 -2.269 -0.973 1.00 1.00 32 ARG A O 17
ATOM 8580 N N . CYS A 1 33 ? -2.956 -0.237 -1.530 1.00 1.00 33 CYS A N 17
ATOM 8581 C CA . CYS A 1 33 ? -3.618 -0.019 -0.256 1.00 1.00 33 CYS A CA 17
ATOM 8582 C C . CYS A 1 33 ? -4.755 -1.016 -0.057 1.00 1.00 33 CYS A C 17
ATOM 8583 O O . CYS A 1 33 ? -4.837 -2.029 -0.752 1.00 1.00 33 CYS A O 17
ATOM 8590 N N . ARG A 1 34 ? -5.628 -0.718 0.896 1.00 1.00 34 ARG A N 17
ATOM 8591 C CA . ARG A 1 34 ? -6.767 -1.578 1.199 1.00 1.00 34 ARG A CA 17
ATOM 8592 C C . ARG A 1 34 ? -7.558 -1.023 2.375 1.00 1.00 34 ARG A C 17
ATOM 8593 O O . ARG A 1 34 ? -7.281 -1.339 3.532 1.00 1.00 34 ARG A O 17
ATOM 8614 N N . ASN A 1 35 ? -8.545 -0.192 2.068 1.00 1.00 35 ASN A N 17
ATOM 8615 C CA . ASN A 1 35 ? -9.384 0.414 3.095 1.00 1.00 35 ASN A CA 17
ATOM 8616 C C . ASN A 1 35 ? -10.236 -0.640 3.783 1.00 1.00 35 ASN A C 17
ATOM 8617 O O . ASN A 1 35 ? -10.555 -1.673 3.193 1.00 1.00 35 ASN A O 17
ATOM 8628 N N . ASN A 1 36 ? -10.615 -0.377 5.026 1.00 1.00 36 ASN A N 17
ATOM 8629 C CA . ASN A 1 36 ? -11.441 -1.315 5.769 1.00 1.00 36 ASN A CA 17
ATOM 8630 C C . ASN A 1 36 ? -12.902 -1.179 5.364 1.00 1.00 36 ASN A C 17
ATOM 8631 O O . ASN A 1 36 ? -13.363 -0.098 4.999 1.00 1.00 36 ASN A O 17
ATOM 8642 N N . SER A 1 37 ? -13.622 -2.287 5.434 1.00 1.00 37 SER A N 17
ATOM 8643 C CA . SER A 1 37 ? -15.036 -2.309 5.078 1.00 1.00 37 SER A CA 17
ATOM 8644 C C . SER A 1 37 ? -15.883 -1.674 6.175 1.00 1.00 37 SER A C 17
ATOM 8645 O O . SER A 1 37 ? -16.736 -0.823 5.845 1.00 1.00 37 SER A O 17
ATOM 8654 N N . GLY A 1 1 ? 4.572 11.847 5.031 1.00 1.00 1 GLY A N 18
ATOM 8655 C CA . GLY A 1 1 ? 5.170 10.686 5.746 1.00 1.00 1 GLY A CA 18
ATOM 8656 C C . GLY A 1 1 ? 4.417 9.396 5.487 1.00 1.00 1 GLY A C 18
ATOM 8657 O O . GLY A 1 1 ? 5.008 8.316 5.475 1.00 1.00 1 GLY A O 18
ATOM 8663 N N . CYS A 1 2 ? 3.109 9.507 5.278 1.00 1.00 2 CYS A N 18
ATOM 8664 C CA . CYS A 1 2 ? 2.272 8.353 5.019 1.00 1.00 2 CYS A CA 18
ATOM 8665 C C . CYS A 1 2 ? 2.423 7.891 3.574 1.00 1.00 2 CYS A C 18
ATOM 8666 O O . CYS A 1 2 ? 3.240 8.424 2.825 1.00 1.00 2 CYS A O 18
ATOM 8673 N N . LEU A 1 3 ? 1.623 6.903 3.185 1.00 1.00 3 LEU A N 18
ATOM 8674 C CA . LEU A 1 3 ? 1.667 6.383 1.823 1.00 1.00 3 LEU A CA 18
ATOM 8675 C C . LEU A 1 3 ? 0.309 6.514 1.154 1.00 1.00 3 LEU A C 18
ATOM 8676 O O . LEU A 1 3 ? -0.342 5.522 0.825 1.00 1.00 3 LEU A O 18
ATOM 8692 N N . GLY A 1 4 ? -0.097 7.760 0.954 1.00 1.00 4 GLY A N 18
ATOM 8693 C CA . GLY A 1 4 ? -1.371 8.060 0.318 1.00 1.00 4 GLY A CA 18
ATOM 8694 C C . GLY A 1 4 ? -2.499 7.136 0.738 1.00 1.00 4 GLY A C 18
ATOM 8695 O O . GLY A 1 4 ? -2.422 6.476 1.773 1.00 1.00 4 GLY A O 18
ATOM 8699 N N . GLU A 1 5 ? -3.552 7.099 -0.074 1.00 1.00 5 GLU A N 18
ATOM 8700 C CA . GLU A 1 5 ? -4.711 6.259 0.206 1.00 1.00 5 GLU A CA 18
ATOM 8701 C C . GLU A 1 5 ? -5.101 5.448 -1.027 1.00 1.00 5 GLU A C 18
ATOM 8702 O O . GLU A 1 5 ? -5.218 4.224 -0.966 1.00 1.00 5 GLU A O 18
ATOM 8714 N N . GLY A 1 6 ? -5.304 6.141 -2.144 1.00 1.00 6 GLY A N 18
ATOM 8715 C CA . GLY A 1 6 ? -5.684 5.469 -3.379 1.00 1.00 6 GLY A CA 18
ATOM 8716 C C . GLY A 1 6 ? -4.574 5.291 -4.329 1.00 1.00 6 GLY A C 18
ATOM 8717 O O . GLY A 1 6 ? -4.656 4.737 -5.425 1.00 1.00 6 GLY A O 18
ATOM 8721 N N . GLU A 1 7 ? -3.584 5.792 -3.820 1.00 1.00 7 GLU A N 18
ATOM 8722 C CA . GLU A 1 7 ? -2.254 5.841 -4.415 1.00 1.00 7 GLU A CA 18
ATOM 8723 C C . GLU A 1 7 ? -1.624 4.452 -4.446 1.00 1.00 7 GLU A C 18
ATOM 8724 O O . GLU A 1 7 ? -2.288 3.454 -4.167 1.00 1.00 7 GLU A O 18
ATOM 8736 N N . LYS A 1 8 ? -0.340 4.395 -4.785 1.00 1.00 8 LYS A N 18
ATOM 8737 C CA . LYS A 1 8 ? 0.374 3.126 -4.848 1.00 1.00 8 LYS A CA 18
ATOM 8738 C C . LYS A 1 8 ? 1.605 3.145 -3.949 1.00 1.00 8 LYS A C 18
ATOM 8739 O O . LYS A 1 8 ? 2.287 4.163 -3.831 1.00 1.00 8 LYS A O 18
ATOM 8758 N N . CYS A 1 9 ? 1.878 2.012 -3.314 1.00 1.00 9 CYS A N 18
ATOM 8759 C CA . CYS A 1 9 ? 3.015 1.886 -2.424 1.00 1.00 9 CYS A CA 18
ATOM 8760 C C . CYS A 1 9 ? 4.313 1.721 -3.207 1.00 1.00 9 CYS A C 18
ATOM 8761 O O . CYS A 1 9 ? 4.297 1.384 -4.391 1.00 1.00 9 CYS A O 18
ATOM 8768 N N . ALA A 1 10 ? 5.437 1.959 -2.538 1.00 1.00 10 ALA A N 18
ATOM 8769 C CA . ALA A 1 10 ? 6.743 1.834 -3.172 1.00 1.00 10 ALA A CA 18
ATOM 8770 C C . ALA A 1 10 ? 7.810 1.433 -2.159 1.00 1.00 10 ALA A C 18
ATOM 8771 O O . ALA A 1 10 ? 7.742 1.808 -0.988 1.00 1.00 10 ALA A O 18
ATOM 8778 N N . ASP A 1 11 ? 8.797 0.671 -2.620 1.00 1.00 11 ASP A N 18
ATOM 8779 C CA . ASP A 1 11 ? 9.884 0.219 -1.758 1.00 1.00 11 ASP A CA 18
ATOM 8780 C C . ASP A 1 11 ? 10.760 1.388 -1.306 1.00 1.00 11 ASP A C 18
ATOM 8781 O O . ASP A 1 11 ? 11.620 1.228 -0.439 1.00 1.00 11 ASP A O 18
ATOM 8790 N N . TRP A 1 12 ? 10.538 2.562 -1.894 1.00 1.00 12 TRP A N 18
ATOM 8791 C CA . TRP A 1 12 ? 11.296 3.746 -1.556 1.00 1.00 12 TRP A CA 18
ATOM 8792 C C . TRP A 1 12 ? 11.205 4.050 -0.063 1.00 1.00 12 TRP A C 18
ATOM 8793 O O . TRP A 1 12 ? 12.223 4.182 0.617 1.00 1.00 12 TRP A O 18
ATOM 8814 N N . SER A 1 13 ? 9.979 4.160 0.438 1.00 1.00 13 SER A N 18
ATOM 8815 C CA . SER A 1 13 ? 9.751 4.450 1.854 1.00 1.00 13 SER A CA 18
ATOM 8816 C C . SER A 1 13 ? 9.099 3.295 2.563 1.00 1.00 13 SER A C 18
ATOM 8817 O O . SER A 1 13 ? 8.812 3.322 3.760 1.00 1.00 13 SER A O 18
ATOM 8825 N N . GLY A 1 14 ? 8.884 2.309 1.781 1.00 1.00 14 GLY A N 18
ATOM 8826 C CA . GLY A 1 14 ? 8.262 1.077 2.228 1.00 1.00 14 GLY A CA 18
ATOM 8827 C C . GLY A 1 14 ? 6.752 1.197 2.332 1.00 1.00 14 GLY A C 18
ATOM 8828 O O . GLY A 1 14 ? 6.235 2.269 2.644 1.00 1.00 14 GLY A O 18
ATOM 8832 N N . PRO A 1 15 ? 6.012 0.105 2.073 1.00 1.00 15 PRO A N 18
ATOM 8833 C CA . PRO A 1 15 ? 4.547 0.112 2.144 1.00 1.00 15 PRO A CA 18
ATOM 8834 C C . PRO A 1 15 ? 4.036 0.343 3.560 1.00 1.00 15 PRO A C 18
ATOM 8835 O O . PRO A 1 15 ? 4.658 -0.082 4.533 1.00 1.00 15 PRO A O 18
ATOM 8846 N N . SER A 1 16 ? 2.898 1.020 3.668 1.00 1.00 16 SER A N 18
ATOM 8847 C CA . SER A 1 16 ? 2.303 1.307 4.968 1.00 1.00 16 SER A CA 18
ATOM 8848 C C . SER A 1 16 ? 0.914 1.909 4.820 1.00 1.00 16 SER A C 18
ATOM 8849 O O . SER A 1 16 ? -0.058 1.413 5.391 1.00 1.00 16 SER A O 18
ATOM 8857 N N . CYS A 1 17 ? 0.836 2.984 4.054 1.00 1.00 17 CYS A N 18
ATOM 8858 C CA . CYS A 1 17 ? -0.425 3.679 3.821 1.00 1.00 17 CYS A CA 18
ATOM 8859 C C . CYS A 1 17 ? -0.963 4.263 5.125 1.00 1.00 17 CYS A C 18
ATOM 8860 O O . CYS A 1 17 ? -0.935 3.604 6.164 1.00 1.00 17 CYS A O 18
ATOM 8867 N N . CYS A 1 18 ? -1.440 5.507 5.072 1.00 1.00 18 CYS A N 18
ATOM 8868 C CA . CYS A 1 18 ? -1.967 6.168 6.264 1.00 1.00 18 CYS A CA 18
ATOM 8869 C C . CYS A 1 18 ? -3.114 5.383 6.887 1.00 1.00 18 CYS A C 18
ATOM 8870 O O . CYS A 1 18 ? -3.255 4.178 6.680 1.00 1.00 18 CYS A O 18
ATOM 8877 N N . ASP A 1 19 ? -3.922 6.090 7.662 1.00 1.00 19 ASP A N 18
ATOM 8878 C CA . ASP A 1 19 ? -5.064 5.492 8.345 1.00 1.00 19 ASP A CA 18
ATOM 8879 C C . ASP A 1 19 ? -6.284 5.430 7.433 1.00 1.00 19 ASP A C 18
ATOM 8880 O O . ASP A 1 19 ? -6.448 6.260 6.540 1.00 1.00 19 ASP A O 18
ATOM 8889 N N . GLY A 1 20 ? -7.130 4.431 7.661 1.00 1.00 20 GLY A N 18
ATOM 8890 C CA . GLY A 1 20 ? -8.319 4.264 6.849 1.00 1.00 20 GLY A CA 18
ATOM 8891 C C . GLY A 1 20 ? -8.031 3.493 5.577 1.00 1.00 20 GLY A C 18
ATOM 8892 O O . GLY A 1 20 ? -8.894 3.365 4.708 1.00 1.00 20 GLY A O 18
ATOM 8896 N N . PHE A 1 21 ? -6.808 2.983 5.470 1.00 1.00 21 PHE A N 18
ATOM 8897 C CA . PHE A 1 21 ? -6.391 2.223 4.298 1.00 1.00 21 PHE A CA 18
ATOM 8898 C C . PHE A 1 21 ? -5.022 1.591 4.532 1.00 1.00 21 PHE A C 18
ATOM 8899 O O . PHE A 1 21 ? -4.059 2.282 4.864 1.00 1.00 21 PHE A O 18
ATOM 8916 N N . TYR A 1 22 ? -4.941 0.276 4.363 1.00 1.00 22 TYR A N 18
ATOM 8917 C CA . TYR A 1 22 ? -3.687 -0.442 4.563 1.00 1.00 22 TYR A CA 18
ATOM 8918 C C . TYR A 1 22 ? -3.096 -0.895 3.231 1.00 1.00 22 TYR A C 18
ATOM 8919 O O . TYR A 1 22 ? -3.826 -1.203 2.289 1.00 1.00 22 TYR A O 18
ATOM 8937 N N . CYS A 1 23 ? -1.769 -0.933 3.162 1.00 1.00 23 CYS A N 18
ATOM 8938 C CA . CYS A 1 23 ? -1.079 -1.350 1.947 1.00 1.00 23 CYS A CA 18
ATOM 8939 C C . CYS A 1 23 ? -0.820 -2.853 1.955 1.00 1.00 23 CYS A C 18
ATOM 8940 O O . CYS A 1 23 ? -0.723 -3.472 3.014 1.00 1.00 23 CYS A O 18
ATOM 8947 N N . SER A 1 24 ? -0.708 -3.431 0.764 1.00 1.00 24 SER A N 18
ATOM 8948 C CA . SER A 1 24 ? -0.458 -4.860 0.626 1.00 1.00 24 SER A CA 18
ATOM 8949 C C . SER A 1 24 ? 0.596 -5.124 -0.444 1.00 1.00 24 SER A C 18
ATOM 8950 O O . SER A 1 24 ? 0.268 -5.350 -1.609 1.00 1.00 24 SER A O 18
ATOM 8958 N N . CYS A 1 25 ? 1.862 -5.090 -0.042 1.00 1.00 25 CYS A N 18
ATOM 8959 C CA . CYS A 1 25 ? 2.964 -5.323 -0.967 1.00 1.00 25 CYS A CA 18
ATOM 8960 C C . CYS A 1 25 ? 3.434 -6.773 -0.901 1.00 1.00 25 CYS A C 18
ATOM 8961 O O . CYS A 1 25 ? 3.410 -7.490 -1.901 1.00 1.00 25 CYS A O 18
ATOM 8968 N N . ARG A 1 26 ? 3.861 -7.197 0.284 1.00 1.00 26 ARG A N 18
ATOM 8969 C CA . ARG A 1 26 ? 4.337 -8.562 0.481 1.00 1.00 26 ARG A CA 18
ATOM 8970 C C . ARG A 1 26 ? 5.528 -8.857 -0.425 1.00 1.00 26 ARG A C 18
ATOM 8971 O O . ARG A 1 26 ? 6.004 -7.980 -1.146 1.00 1.00 26 ARG A O 18
ATOM 8992 N N . SER A 1 27 ? 6.005 -10.097 -0.384 1.00 1.00 27 SER A N 18
ATOM 8993 C CA . SER A 1 27 ? 7.141 -10.505 -1.202 1.00 1.00 27 SER A CA 18
ATOM 8994 C C . SER A 1 27 ? 6.819 -10.389 -2.690 1.00 1.00 27 SER A C 18
ATOM 8995 O O . SER A 1 27 ? 7.720 -10.347 -3.527 1.00 1.00 27 SER A O 18
ATOM 9003 N N . MET A 1 28 ? 5.532 -10.336 -3.010 1.00 1.00 28 MET A N 18
ATOM 9004 C CA . MET A 1 28 ? 5.093 -10.223 -4.396 1.00 1.00 28 MET A CA 18
ATOM 9005 C C . MET A 1 28 ? 5.408 -8.838 -4.956 1.00 1.00 28 MET A C 18
ATOM 9006 O O . MET A 1 28 ? 5.504 -7.865 -4.208 1.00 1.00 28 MET A O 18
ATOM 9020 N N . PRO A 1 29 ? 5.575 -8.728 -6.286 1.00 1.00 29 PRO A N 18
ATOM 9021 C CA . PRO A 1 29 ? 5.882 -7.453 -6.942 1.00 1.00 29 PRO A CA 18
ATOM 9022 C C . PRO A 1 29 ? 4.710 -6.479 -6.887 1.00 1.00 29 PRO A C 18
ATOM 9023 O O . PRO A 1 29 ? 4.899 -5.262 -6.912 1.00 1.00 29 PRO A O 18
ATOM 9034 N N . TYR A 1 30 ? 3.500 -7.022 -6.815 1.00 1.00 30 TYR A N 18
ATOM 9035 C CA . TYR A 1 30 ? 2.295 -6.202 -6.759 1.00 1.00 30 TYR A CA 18
ATOM 9036 C C . TYR A 1 30 ? 2.111 -5.593 -5.373 1.00 1.00 30 TYR A C 18
ATOM 9037 O O . TYR A 1 30 ? 2.031 -6.309 -4.375 1.00 1.00 30 TYR A O 18
ATOM 9055 N N . CYS A 1 31 ? 2.043 -4.267 -5.319 1.00 1.00 31 CYS A N 18
ATOM 9056 C CA . CYS A 1 31 ? 1.867 -3.559 -4.056 1.00 1.00 31 CYS A CA 18
ATOM 9057 C C . CYS A 1 31 ? 1.003 -2.317 -4.238 1.00 1.00 31 CYS A C 18
ATOM 9058 O O . CYS A 1 31 ? 1.162 -1.574 -5.207 1.00 1.00 31 CYS A O 18
ATOM 9065 N N . ARG A 1 32 ? 0.089 -2.097 -3.299 1.00 1.00 32 ARG A N 18
ATOM 9066 C CA . ARG A 1 32 ? -0.802 -0.943 -3.354 1.00 1.00 32 ARG A CA 18
ATOM 9067 C C . ARG A 1 32 ? -1.577 -0.794 -2.048 1.00 1.00 32 ARG A C 18
ATOM 9068 O O . ARG A 1 32 ? -1.571 -1.692 -1.207 1.00 1.00 32 ARG A O 18
ATOM 9089 N N . CYS A 1 33 ? -2.244 0.344 -1.887 1.00 1.00 33 CYS A N 18
ATOM 9090 C CA . CYS A 1 33 ? -3.023 0.609 -0.691 1.00 1.00 33 CYS A CA 18
ATOM 9091 C C . CYS A 1 33 ? -4.183 -0.374 -0.574 1.00 1.00 33 CYS A C 18
ATOM 9092 O O . CYS A 1 33 ? -4.204 -1.409 -1.239 1.00 1.00 33 CYS A O 18
ATOM 9099 N N . ARG A 1 34 ? -5.143 -0.039 0.277 1.00 1.00 34 ARG A N 18
ATOM 9100 C CA . ARG A 1 34 ? -6.314 -0.885 0.491 1.00 1.00 34 ARG A CA 18
ATOM 9101 C C . ARG A 1 34 ? -7.210 -0.300 1.575 1.00 1.00 34 ARG A C 18
ATOM 9102 O O . ARG A 1 34 ? -7.000 -0.536 2.765 1.00 1.00 34 ARG A O 18
ATOM 9123 N N . ASN A 1 35 ? -8.211 0.459 1.152 1.00 1.00 35 ASN A N 18
ATOM 9124 C CA . ASN A 1 35 ? -9.147 1.079 2.081 1.00 1.00 35 ASN A CA 18
ATOM 9125 C C . ASN A 1 35 ? -10.005 0.022 2.760 1.00 1.00 35 ASN A C 18
ATOM 9126 O O . ASN A 1 35 ? -10.280 -1.029 2.181 1.00 1.00 35 ASN A O 18
ATOM 9137 N N . ASN A 1 36 ? -10.436 0.301 3.982 1.00 1.00 36 ASN A N 18
ATOM 9138 C CA . ASN A 1 36 ? -11.271 -0.639 4.710 1.00 1.00 36 ASN A CA 18
ATOM 9139 C C . ASN A 1 36 ? -12.707 -0.581 4.209 1.00 1.00 36 ASN A C 18
ATOM 9140 O O . ASN A 1 36 ? -13.186 0.466 3.773 1.00 1.00 36 ASN A O 18
ATOM 9151 N N . SER A 1 37 ? -13.384 -1.715 4.278 1.00 1.00 37 SER A N 18
ATOM 9152 C CA . SER A 1 37 ? -14.770 -1.811 3.834 1.00 1.00 37 SER A CA 18
ATOM 9153 C C . SER A 1 37 ? -15.726 -1.358 4.933 1.00 1.00 37 SER A C 18
ATOM 9154 O O . SER A 1 37 ? -16.461 -0.374 4.708 1.00 1.00 37 SER A O 18
ATOM 9163 N N . GLY A 1 1 ? 5.178 11.800 6.552 1.00 1.00 1 GLY A N 19
ATOM 9164 C CA . GLY A 1 1 ? 4.635 11.507 5.197 1.00 1.00 1 GLY A CA 19
ATOM 9165 C C . GLY A 1 1 ? 4.039 10.117 5.098 1.00 1.00 1 GLY A C 19
ATOM 9166 O O . GLY A 1 1 ? 4.736 9.120 5.287 1.00 1.00 1 GLY A O 19
ATOM 9172 N N . CYS A 1 2 ? 2.745 10.050 4.803 1.00 1.00 2 CYS A N 19
ATOM 9173 C CA . CYS A 1 2 ? 2.050 8.788 4.679 1.00 1.00 2 CYS A CA 19
ATOM 9174 C C . CYS A 1 2 ? 2.386 8.116 3.352 1.00 1.00 2 CYS A C 19
ATOM 9175 O O . CYS A 1 2 ? 3.288 8.556 2.638 1.00 1.00 2 CYS A O 19
ATOM 9182 N N . LEU A 1 3 ? 1.659 7.053 3.019 1.00 1.00 3 LEU A N 19
ATOM 9183 C CA . LEU A 1 3 ? 1.895 6.340 1.771 1.00 1.00 3 LEU A CA 19
ATOM 9184 C C . LEU A 1 3 ? 0.619 6.257 0.943 1.00 1.00 3 LEU A C 19
ATOM 9185 O O . LEU A 1 3 ? 0.064 5.180 0.725 1.00 1.00 3 LEU A O 19
ATOM 9201 N N . GLY A 1 4 ? 0.175 7.416 0.478 1.00 1.00 4 GLY A N 19
ATOM 9202 C CA . GLY A 1 4 ? -1.023 7.500 -0.339 1.00 1.00 4 GLY A CA 19
ATOM 9203 C C . GLY A 1 4 ? -2.206 6.739 0.229 1.00 1.00 4 GLY A C 19
ATOM 9204 O O . GLY A 1 4 ? -2.126 6.161 1.313 1.00 1.00 4 GLY A O 19
ATOM 9208 N N . GLU A 1 5 ? -3.308 6.748 -0.515 1.00 1.00 5 GLU A N 19
ATOM 9209 C CA . GLU A 1 5 ? -4.528 6.063 -0.101 1.00 1.00 5 GLU A CA 19
ATOM 9210 C C . GLU A 1 5 ? -5.102 5.246 -1.254 1.00 1.00 5 GLU A C 19
ATOM 9211 O O . GLU A 1 5 ? -5.417 4.066 -1.098 1.00 1.00 5 GLU A O 19
ATOM 9223 N N . GLY A 1 6 ? -5.241 5.885 -2.413 1.00 1.00 6 GLY A N 19
ATOM 9224 C CA . GLY A 1 6 ? -5.782 5.204 -3.581 1.00 1.00 6 GLY A CA 19
ATOM 9225 C C . GLY A 1 6 ? -4.765 4.823 -4.575 1.00 1.00 6 GLY A C 19
ATOM 9226 O O . GLY A 1 6 ? -4.989 4.231 -5.631 1.00 1.00 6 GLY A O 19
ATOM 9230 N N . GLU A 1 7 ? -3.688 5.204 -4.147 1.00 1.00 7 GLU A N 19
ATOM 9231 C CA . GLU A 1 7 ? -2.401 5.036 -4.813 1.00 1.00 7 GLU A CA 19
ATOM 9232 C C . GLU A 1 7 ? -1.780 3.689 -4.460 1.00 1.00 7 GLU A C 19
ATOM 9233 O O . GLU A 1 7 ? -2.415 2.851 -3.820 1.00 1.00 7 GLU A O 19
ATOM 9245 N N . LYS A 1 8 ? -0.535 3.486 -4.879 1.00 1.00 8 LYS A N 19
ATOM 9246 C CA . LYS A 1 8 ? 0.168 2.239 -4.603 1.00 1.00 8 LYS A CA 19
ATOM 9247 C C . LYS A 1 8 ? 1.488 2.500 -3.886 1.00 1.00 8 LYS A C 19
ATOM 9248 O O . LYS A 1 8 ? 2.180 3.478 -4.170 1.00 1.00 8 LYS A O 19
ATOM 9267 N N . CYS A 1 9 ? 1.826 1.619 -2.952 1.00 1.00 9 CYS A N 19
ATOM 9268 C CA . CYS A 1 9 ? 3.050 1.744 -2.187 1.00 1.00 9 CYS A CA 19
ATOM 9269 C C . CYS A 1 9 ? 4.263 1.313 -2.994 1.00 1.00 9 CYS A C 19
ATOM 9270 O O . CYS A 1 9 ? 4.146 0.868 -4.135 1.00 1.00 9 CYS A O 19
ATOM 9277 N N . ALA A 1 10 ? 5.428 1.449 -2.381 1.00 1.00 10 ALA A N 19
ATOM 9278 C CA . ALA A 1 10 ? 6.684 1.076 -3.020 1.00 1.00 10 ALA A CA 19
ATOM 9279 C C . ALA A 1 10 ? 7.702 0.599 -1.991 1.00 1.00 10 ALA A C 19
ATOM 9280 O O . ALA A 1 10 ? 7.671 1.015 -0.832 1.00 1.00 10 ALA A O 19
ATOM 9287 N N . ASP A 1 11 ? 8.607 -0.273 -2.423 1.00 1.00 11 ASP A N 19
ATOM 9288 C CA . ASP A 1 11 ? 9.640 -0.807 -1.541 1.00 1.00 11 ASP A CA 19
ATOM 9289 C C . ASP A 1 11 ? 10.617 0.284 -1.102 1.00 1.00 11 ASP A C 19
ATOM 9290 O O . ASP A 1 11 ? 11.448 0.064 -0.221 1.00 1.00 11 ASP A O 19
ATOM 9299 N N . TRP A 1 12 ? 10.514 1.460 -1.718 1.00 1.00 12 TRP A N 19
ATOM 9300 C CA . TRP A 1 12 ? 11.378 2.575 -1.395 1.00 1.00 12 TRP A CA 19
ATOM 9301 C C . TRP A 1 12 ? 11.295 2.926 0.088 1.00 1.00 12 TRP A C 19
ATOM 9302 O O . TRP A 1 12 ? 12.309 2.961 0.785 1.00 1.00 12 TRP A O 19
ATOM 9323 N N . SER A 1 13 ? 10.080 3.186 0.562 1.00 1.00 13 SER A N 19
ATOM 9324 C CA . SER A 1 13 ? 9.864 3.539 1.966 1.00 1.00 13 SER A CA 19
ATOM 9325 C C . SER A 1 13 ? 9.061 2.492 2.690 1.00 1.00 13 SER A C 19
ATOM 9326 O O . SER A 1 13 ? 8.759 2.587 3.879 1.00 1.00 13 SER A O 19
ATOM 9334 N N . GLY A 1 14 ? 8.740 1.519 1.929 1.00 1.00 14 GLY A N 19
ATOM 9335 C CA . GLY A 1 14 ? 7.963 0.386 2.395 1.00 1.00 14 GLY A CA 19
ATOM 9336 C C . GLY A 1 14 ? 6.476 0.687 2.449 1.00 1.00 14 GLY A C 19
ATOM 9337 O O . GLY A 1 14 ? 6.082 1.828 2.691 1.00 1.00 14 GLY A O 19
ATOM 9341 N N . PRO A 1 15 ? 5.618 -0.322 2.224 1.00 1.00 15 PRO A N 19
ATOM 9342 C CA . PRO A 1 15 ? 4.163 -0.142 2.250 1.00 1.00 15 PRO A CA 19
ATOM 9343 C C . PRO A 1 15 ? 3.637 0.144 3.651 1.00 1.00 15 PRO A C 19
ATOM 9344 O O . PRO A 1 15 ? 4.197 -0.322 4.644 1.00 1.00 15 PRO A O 19
ATOM 9355 N N . SER A 1 16 ? 2.556 0.912 3.724 1.00 1.00 16 SER A N 19
ATOM 9356 C CA . SER A 1 16 ? 1.950 1.260 5.005 1.00 1.00 16 SER A CA 19
ATOM 9357 C C . SER A 1 16 ? 0.615 1.962 4.805 1.00 1.00 16 SER A C 19
ATOM 9358 O O . SER A 1 16 ? -0.381 1.627 5.447 1.00 1.00 16 SER A O 19
ATOM 9366 N N . CYS A 1 17 ? 0.608 2.935 3.909 1.00 1.00 17 CYS A N 19
ATOM 9367 C CA . CYS A 1 17 ? -0.599 3.701 3.609 1.00 1.00 17 CYS A CA 19
ATOM 9368 C C . CYS A 1 17 ? -1.081 4.459 4.843 1.00 1.00 17 CYS A C 19
ATOM 9369 O O . CYS A 1 17 ? -1.024 3.940 5.957 1.00 1.00 17 CYS A O 19
ATOM 9376 N N . CYS A 1 18 ? -1.551 5.692 4.643 1.00 1.00 18 CYS A N 19
ATOM 9377 C CA . CYS A 1 18 ? -2.039 6.512 5.754 1.00 1.00 18 CYS A CA 19
ATOM 9378 C C . CYS A 1 18 ? -3.121 5.796 6.553 1.00 1.00 18 CYS A C 19
ATOM 9379 O O . CYS A 1 18 ? -3.220 4.569 6.552 1.00 1.00 18 CYS A O 19
ATOM 9386 N N . ASP A 1 19 ? -3.925 6.591 7.238 1.00 1.00 19 ASP A N 19
ATOM 9387 C CA . ASP A 1 19 ? -5.010 6.073 8.063 1.00 1.00 19 ASP A CA 19
ATOM 9388 C C . ASP A 1 19 ? -6.293 5.917 7.256 1.00 1.00 19 ASP A C 19
ATOM 9389 O O . ASP A 1 19 ? -6.532 6.653 6.298 1.00 1.00 19 ASP A O 19
ATOM 9398 N N . GLY A 1 20 ? -7.109 4.944 7.645 1.00 1.00 20 GLY A N 19
ATOM 9399 C CA . GLY A 1 20 ? -8.354 4.693 6.945 1.00 1.00 20 GLY A CA 19
ATOM 9400 C C . GLY A 1 20 ? -8.153 3.795 5.741 1.00 1.00 20 GLY A C 19
ATOM 9401 O O . GLY A 1 20 ? -9.077 3.577 4.957 1.00 1.00 20 GLY A O 19
ATOM 9405 N N . PHE A 1 21 ? -6.937 3.278 5.596 1.00 1.00 21 PHE A N 19
ATOM 9406 C CA . PHE A 1 21 ? -6.604 2.401 4.479 1.00 1.00 21 PHE A CA 19
ATOM 9407 C C . PHE A 1 21 ? -5.215 1.798 4.667 1.00 1.00 21 PHE A C 19
ATOM 9408 O O . PHE A 1 21 ? -4.235 2.520 4.848 1.00 1.00 21 PHE A O 19
ATOM 9425 N N . TYR A 1 22 ? -5.136 0.472 4.626 1.00 1.00 22 TYR A N 19
ATOM 9426 C CA . TYR A 1 22 ? -3.863 -0.221 4.795 1.00 1.00 22 TYR A CA 19
ATOM 9427 C C . TYR A 1 22 ? -3.281 -0.630 3.446 1.00 1.00 22 TYR A C 19
ATOM 9428 O O . TYR A 1 22 ? -4.008 -0.786 2.466 1.00 1.00 22 TYR A O 19
ATOM 9446 N N . CYS A 1 23 ? -1.963 -0.800 3.405 1.00 1.00 23 CYS A N 19
ATOM 9447 C CA . CYS A 1 23 ? -1.281 -1.188 2.177 1.00 1.00 23 CYS A CA 19
ATOM 9448 C C . CYS A 1 23 ? -0.849 -2.648 2.223 1.00 1.00 23 CYS A C 19
ATOM 9449 O O . CYS A 1 23 ? -0.657 -3.219 3.297 1.00 1.00 23 CYS A O 19
ATOM 9456 N N . SER A 1 24 ? -0.698 -3.245 1.046 1.00 1.00 24 SER A N 19
ATOM 9457 C CA . SER A 1 24 ? -0.286 -4.639 0.940 1.00 1.00 24 SER A CA 19
ATOM 9458 C C . SER A 1 24 ? 0.616 -4.845 -0.273 1.00 1.00 24 SER A C 19
ATOM 9459 O O . SER A 1 24 ? 0.140 -4.932 -1.405 1.00 1.00 24 SER A O 19
ATOM 9467 N N . CYS A 1 25 ? 1.921 -4.920 -0.029 1.00 1.00 25 CYS A N 19
ATOM 9468 C CA . CYS A 1 25 ? 2.888 -5.114 -1.103 1.00 1.00 25 CYS A CA 19
ATOM 9469 C C . CYS A 1 25 ? 3.301 -6.579 -1.206 1.00 1.00 25 CYS A C 19
ATOM 9470 O O . CYS A 1 25 ? 3.402 -7.130 -2.302 1.00 1.00 25 CYS A O 19
ATOM 9477 N N . ARG A 1 26 ? 3.540 -7.204 -0.057 1.00 1.00 26 ARG A N 19
ATOM 9478 C CA . ARG A 1 26 ? 3.942 -8.605 -0.018 1.00 1.00 26 ARG A CA 19
ATOM 9479 C C . ARG A 1 26 ? 5.233 -8.822 -0.802 1.00 1.00 26 ARG A C 19
ATOM 9480 O O . ARG A 1 26 ? 5.909 -7.866 -1.181 1.00 1.00 26 ARG A O 19
ATOM 9501 N N . SER A 1 27 ? 5.569 -10.086 -1.043 1.00 1.00 27 SER A N 19
ATOM 9502 C CA . SER A 1 27 ? 6.779 -10.427 -1.783 1.00 1.00 27 SER A CA 19
ATOM 9503 C C . SER A 1 27 ? 6.722 -9.896 -3.213 1.00 1.00 27 SER A C 19
ATOM 9504 O O . SER A 1 27 ? 7.748 -9.788 -3.885 1.00 1.00 27 SER A O 19
ATOM 9512 N N . MET A 1 28 ? 5.520 -9.565 -3.672 1.00 1.00 28 MET A N 19
ATOM 9513 C CA . MET A 1 28 ? 5.334 -9.045 -5.021 1.00 1.00 28 MET A CA 19
ATOM 9514 C C . MET A 1 28 ? 6.101 -7.740 -5.213 1.00 1.00 28 MET A C 19
ATOM 9515 O O . MET A 1 28 ? 6.288 -6.975 -4.266 1.00 1.00 28 MET A O 19
ATOM 9529 N N . PRO A 1 29 ? 6.558 -7.466 -6.447 1.00 1.00 29 PRO A N 19
ATOM 9530 C CA . PRO A 1 29 ? 7.309 -6.246 -6.759 1.00 1.00 29 PRO A CA 19
ATOM 9531 C C . PRO A 1 29 ? 6.430 -5.000 -6.725 1.00 1.00 29 PRO A C 19
ATOM 9532 O O . PRO A 1 29 ? 6.912 -3.896 -6.470 1.00 1.00 29 PRO A O 19
ATOM 9543 N N . TYR A 1 30 ? 5.140 -5.184 -6.983 1.00 1.00 30 TYR A N 19
ATOM 9544 C CA . TYR A 1 30 ? 4.194 -4.074 -6.982 1.00 1.00 30 TYR A CA 19
ATOM 9545 C C . TYR A 1 30 ? 3.320 -4.105 -5.732 1.00 1.00 30 TYR A C 19
ATOM 9546 O O . TYR A 1 30 ? 2.982 -5.175 -5.226 1.00 1.00 30 TYR A O 19
ATOM 9564 N N . CYS A 1 31 ? 2.958 -2.924 -5.241 1.00 1.00 31 CYS A N 19
ATOM 9565 C CA . CYS A 1 31 ? 2.122 -2.815 -4.049 1.00 1.00 31 CYS A CA 19
ATOM 9566 C C . CYS A 1 31 ? 0.845 -2.039 -4.349 1.00 1.00 31 CYS A C 19
ATOM 9567 O O . CYS A 1 31 ? 0.652 -1.545 -5.460 1.00 1.00 31 CYS A O 19
ATOM 9574 N N . ARG A 1 32 ? -0.024 -1.934 -3.348 1.00 1.00 32 ARG A N 19
ATOM 9575 C CA . ARG A 1 32 ? -1.283 -1.217 -3.502 1.00 1.00 32 ARG A CA 19
ATOM 9576 C C . ARG A 1 32 ? -1.975 -1.036 -2.155 1.00 1.00 32 ARG A C 19
ATOM 9577 O O . ARG A 1 32 ? -1.934 -1.922 -1.301 1.00 1.00 32 ARG A O 19
ATOM 9598 N N . CYS A 1 33 ? -2.613 0.116 -1.972 1.00 1.00 33 CYS A N 19
ATOM 9599 C CA . CYS A 1 33 ? -3.316 0.411 -0.734 1.00 1.00 33 CYS A CA 19
ATOM 9600 C C . CYS A 1 33 ? -4.455 -0.579 -0.512 1.00 1.00 33 CYS A C 19
ATOM 9601 O O . CYS A 1 33 ? -4.487 -1.650 -1.118 1.00 1.00 33 CYS A O 19
ATOM 9608 N N . ARG A 1 34 ? -5.386 -0.214 0.360 1.00 1.00 34 ARG A N 19
ATOM 9609 C CA . ARG A 1 34 ? -6.531 -1.065 0.671 1.00 1.00 34 ARG A CA 19
ATOM 9610 C C . ARG A 1 34 ? -7.355 -0.462 1.800 1.00 1.00 34 ARG A C 19
ATOM 9611 O O . ARG A 1 34 ? -7.029 -0.620 2.977 1.00 1.00 34 ARG A O 19
ATOM 9632 N N . ASN A 1 35 ? -8.425 0.227 1.430 1.00 1.00 35 ASN A N 19
ATOM 9633 C CA . ASN A 1 35 ? -9.304 0.856 2.408 1.00 1.00 35 ASN A CA 19
ATOM 9634 C C . ASN A 1 35 ? -10.033 -0.197 3.227 1.00 1.00 35 ASN A C 19
ATOM 9635 O O . ASN A 1 35 ? -10.167 -1.344 2.799 1.00 1.00 35 ASN A O 19
ATOM 9646 N N . ASN A 1 36 ? -10.516 0.193 4.397 1.00 1.00 36 ASN A N 19
ATOM 9647 C CA . ASN A 1 36 ? -11.242 -0.733 5.251 1.00 1.00 36 ASN A CA 19
ATOM 9648 C C . ASN A 1 36 ? -12.741 -0.589 5.038 1.00 1.00 36 ASN A C 19
ATOM 9649 O O . ASN A 1 36 ? -13.237 0.489 4.711 1.00 1.00 36 ASN A O 19
ATOM 9660 N N . SER A 1 37 ? -13.451 -1.686 5.227 1.00 1.00 37 SER A N 19
ATOM 9661 C CA . SER A 1 37 ? -14.900 -1.704 5.061 1.00 1.00 37 SER A CA 19
ATOM 9662 C C . SER A 1 37 ? -15.600 -1.269 6.344 1.00 1.00 37 SER A C 19
ATOM 9663 O O . SER A 1 37 ? -14.896 -0.992 7.337 1.00 1.00 37 SER A O 19
ATOM 9672 N N . GLY A 1 1 ? 3.015 13.313 3.528 1.00 1.00 1 GLY A N 20
ATOM 9673 C CA . GLY A 1 1 ? 2.133 12.525 2.623 1.00 1.00 1 GLY A CA 20
ATOM 9674 C C . GLY A 1 1 ? 1.985 11.083 3.067 1.00 1.00 1 GLY A C 20
ATOM 9675 O O . GLY A 1 1 ? 2.941 10.474 3.548 1.00 1.00 1 GLY A O 20
ATOM 9681 N N . CYS A 1 2 ? 0.785 10.537 2.907 1.00 1.00 2 CYS A N 20
ATOM 9682 C CA . CYS A 1 2 ? 0.503 9.175 3.285 1.00 1.00 2 CYS A CA 20
ATOM 9683 C C . CYS A 1 2 ? 1.179 8.197 2.331 1.00 1.00 2 CYS A C 20
ATOM 9684 O O . CYS A 1 2 ? 1.953 8.601 1.463 1.00 1.00 2 CYS A O 20
ATOM 9691 N N . LEU A 1 3 ? 0.883 6.910 2.487 1.00 1.00 3 LEU A N 20
ATOM 9692 C CA . LEU A 1 3 ? 1.467 5.890 1.625 1.00 1.00 3 LEU A CA 20
ATOM 9693 C C . LEU A 1 3 ? 0.381 5.024 1.008 1.00 1.00 3 LEU A C 20
ATOM 9694 O O . LEU A 1 3 ? 0.246 3.846 1.335 1.00 1.00 3 LEU A O 20
ATOM 9710 N N . GLY A 1 4 ? -0.389 5.623 0.110 1.00 1.00 4 GLY A N 20
ATOM 9711 C CA . GLY A 1 4 ? -1.460 4.898 -0.548 1.00 1.00 4 GLY A CA 20
ATOM 9712 C C . GLY A 1 4 ? -2.641 5.780 -0.904 1.00 1.00 4 GLY A C 20
ATOM 9713 O O . GLY A 1 4 ? -3.791 5.346 -0.831 1.00 1.00 4 GLY A O 20
ATOM 9717 N N . GLU A 1 5 ? -2.360 7.017 -1.287 1.00 1.00 5 GLU A N 20
ATOM 9718 C CA . GLU A 1 5 ? -3.410 7.960 -1.654 1.00 1.00 5 GLU A CA 20
ATOM 9719 C C . GLU A 1 5 ? -3.075 8.674 -2.960 1.00 1.00 5 GLU A C 20
ATOM 9720 O O . GLU A 1 5 ? -3.735 8.467 -3.978 1.00 1.00 5 GLU A O 20
ATOM 9732 N N . GLY A 1 6 ? -2.047 9.518 -2.924 1.00 1.00 6 GLY A N 20
ATOM 9733 C CA . GLY A 1 6 ? -1.646 10.253 -4.116 1.00 1.00 6 GLY A CA 20
ATOM 9734 C C . GLY A 1 6 ? -0.455 9.706 -4.786 1.00 1.00 6 GLY A C 20
ATOM 9735 O O . GLY A 1 6 ? 0.053 10.154 -5.814 1.00 1.00 6 GLY A O 20
ATOM 9739 N N . GLU A 1 7 ? -0.085 8.747 -4.128 1.00 1.00 7 GLU A N 20
ATOM 9740 C CA . GLU A 1 7 ? 1.066 7.905 -4.429 1.00 1.00 7 GLU A CA 20
ATOM 9741 C C . GLU A 1 7 ? 0.863 6.491 -3.894 1.00 1.00 7 GLU A C 20
ATOM 9742 O O . GLU A 1 7 ? 0.396 6.303 -2.771 1.00 1.00 7 GLU A O 20
ATOM 9754 N N . LYS A 1 8 ? 1.219 5.500 -4.705 1.00 1.00 8 LYS A N 20
ATOM 9755 C CA . LYS A 1 8 ? 1.078 4.103 -4.312 1.00 1.00 8 LYS A CA 20
ATOM 9756 C C . LYS A 1 8 ? 2.262 3.659 -3.459 1.00 1.00 8 LYS A C 20
ATOM 9757 O O . LYS A 1 8 ? 3.292 4.333 -3.411 1.00 1.00 8 LYS A O 20
ATOM 9776 N N . CYS A 1 9 ? 2.110 2.523 -2.788 1.00 1.00 9 CYS A N 20
ATOM 9777 C CA . CYS A 1 9 ? 3.168 1.993 -1.938 1.00 1.00 9 CYS A CA 20
ATOM 9778 C C . CYS A 1 9 ? 4.393 1.607 -2.758 1.00 1.00 9 CYS A C 20
ATOM 9779 O O . CYS A 1 9 ? 4.324 1.493 -3.982 1.00 1.00 9 CYS A O 20
ATOM 9786 N N . ALA A 1 10 ? 5.514 1.405 -2.073 1.00 1.00 10 ALA A N 20
ATOM 9787 C CA . ALA A 1 10 ? 6.759 1.030 -2.732 1.00 1.00 10 ALA A CA 20
ATOM 9788 C C . ALA A 1 10 ? 7.880 0.845 -1.715 1.00 1.00 10 ALA A C 20
ATOM 9789 O O . ALA A 1 10 ? 7.800 1.338 -0.590 1.00 1.00 10 ALA A O 20
ATOM 9796 N N . ASP A 1 11 ? 8.929 0.136 -2.121 1.00 1.00 11 ASP A N 20
ATOM 9797 C CA . ASP A 1 11 ? 10.071 -0.111 -1.248 1.00 1.00 11 ASP A CA 20
ATOM 9798 C C . ASP A 1 11 ? 10.783 1.192 -0.884 1.00 1.00 11 ASP A C 20
ATOM 9799 O O . ASP A 1 11 ? 11.619 1.220 0.019 1.00 1.00 11 ASP A O 20
ATOM 9808 N N . TRP A 1 12 ? 10.449 2.271 -1.590 1.00 1.00 12 TRP A N 20
ATOM 9809 C CA . TRP A 1 12 ? 11.047 3.565 -1.348 1.00 1.00 12 TRP A CA 20
ATOM 9810 C C . TRP A 1 12 ? 10.844 4.003 0.100 1.00 1.00 12 TRP A C 20
ATOM 9811 O O . TRP A 1 12 ? 11.808 4.251 0.825 1.00 1.00 12 TRP A O 20
ATOM 9832 N N . SER A 1 13 ? 9.584 4.096 0.514 1.00 1.00 13 SER A N 20
ATOM 9833 C CA . SER A 1 13 ? 9.252 4.508 1.879 1.00 1.00 13 SER A CA 20
ATOM 9834 C C . SER A 1 13 ? 8.639 3.383 2.668 1.00 1.00 13 SER A C 20
ATOM 9835 O O . SER A 1 13 ? 8.283 3.507 3.840 1.00 1.00 13 SER A O 20
ATOM 9843 N N . GLY A 1 14 ? 8.537 2.312 1.982 1.00 1.00 14 GLY A N 20
ATOM 9844 C CA . GLY A 1 14 ? 7.976 1.088 2.522 1.00 1.00 14 GLY A CA 20
ATOM 9845 C C . GLY A 1 14 ? 6.463 1.153 2.654 1.00 1.00 14 GLY A C 20
ATOM 9846 O O . GLY A 1 14 ? 5.940 2.031 3.341 1.00 1.00 14 GLY A O 20
ATOM 9850 N N . PRO A 1 15 ? 5.726 0.233 2.005 1.00 1.00 15 PRO A N 20
ATOM 9851 C CA . PRO A 1 15 ? 4.260 0.211 2.069 1.00 1.00 15 PRO A CA 20
ATOM 9852 C C . PRO A 1 15 ? 3.743 0.218 3.503 1.00 1.00 15 PRO A C 20
ATOM 9853 O O . PRO A 1 15 ? 4.364 -0.352 4.399 1.00 1.00 15 PRO A O 20
ATOM 9864 N N . SER A 1 16 ? 2.601 0.866 3.714 1.00 1.00 16 SER A N 20
ATOM 9865 C CA . SER A 1 16 ? 2.004 0.942 5.041 1.00 1.00 16 SER A CA 20
ATOM 9866 C C . SER A 1 16 ? 0.599 1.524 4.983 1.00 1.00 16 SER A C 20
ATOM 9867 O O . SER A 1 16 ? -0.314 1.038 5.652 1.00 1.00 16 SER A O 20
ATOM 9875 N N . CYS A 1 17 ? 0.436 2.567 4.182 1.00 1.00 17 CYS A N 20
ATOM 9876 C CA . CYS A 1 17 ? -0.857 3.228 4.032 1.00 1.00 17 CYS A CA 20
ATOM 9877 C C . CYS A 1 17 ? -1.304 3.835 5.360 1.00 1.00 17 CYS A C 20
ATOM 9878 O O . CYS A 1 17 ? -1.251 3.179 6.400 1.00 1.00 17 CYS A O 20
ATOM 9885 N N . CYS A 1 18 ? -1.737 5.094 5.324 1.00 1.00 18 CYS A N 20
ATOM 9886 C CA . CYS A 1 18 ? -2.183 5.778 6.538 1.00 1.00 18 CYS A CA 20
ATOM 9887 C C . CYS A 1 18 ? -3.291 4.998 7.242 1.00 1.00 18 CYS A C 20
ATOM 9888 O O . CYS A 1 18 ? -3.568 3.847 6.906 1.00 1.00 18 CYS A O 20
ATOM 9895 N N . ASP A 1 19 ? -3.916 5.637 8.225 1.00 1.00 19 ASP A N 20
ATOM 9896 C CA . ASP A 1 19 ? -4.991 5.012 8.989 1.00 1.00 19 ASP A CA 20
ATOM 9897 C C . ASP A 1 19 ? -6.272 4.926 8.166 1.00 1.00 19 ASP A C 20
ATOM 9898 O O . ASP A 1 19 ? -6.532 5.770 7.309 1.00 1.00 19 ASP A O 20
ATOM 9907 N N . GLY A 1 20 ? -7.063 3.891 8.428 1.00 1.00 20 GLY A N 20
ATOM 9908 C CA . GLY A 1 20 ? -8.302 3.698 7.700 1.00 1.00 20 GLY A CA 20
ATOM 9909 C C . GLY A 1 20 ? -8.095 2.889 6.436 1.00 1.00 20 GLY A C 20
ATOM 9910 O O . GLY A 1 20 ? -9.034 2.659 5.674 1.00 1.00 20 GLY A O 20
ATOM 9914 N N . PHE A 1 21 ? -6.856 2.459 6.215 1.00 1.00 21 PHE A N 20
ATOM 9915 C CA . PHE A 1 21 ? -6.513 1.672 5.037 1.00 1.00 21 PHE A CA 20
ATOM 9916 C C . PHE A 1 21 ? -5.088 1.135 5.151 1.00 1.00 21 PHE A C 20
ATOM 9917 O O . PHE A 1 21 ? -4.172 1.862 5.536 1.00 1.00 21 PHE A O 20
ATOM 9934 N N . TYR A 1 22 ? -4.907 -0.139 4.819 1.00 1.00 22 TYR A N 20
ATOM 9935 C CA . TYR A 1 22 ? -3.591 -0.767 4.890 1.00 1.00 22 TYR A CA 20
ATOM 9936 C C . TYR A 1 22 ? -3.123 -1.218 3.510 1.00 1.00 22 TYR A C 20
ATOM 9937 O O . TYR A 1 22 ? -3.936 -1.469 2.621 1.00 1.00 22 TYR A O 20
ATOM 9955 N N . CYS A 1 23 ? -1.808 -1.318 3.338 1.00 1.00 23 CYS A N 20
ATOM 9956 C CA . CYS A 1 23 ? -1.236 -1.739 2.064 1.00 1.00 23 CYS A CA 20
ATOM 9957 C C . CYS A 1 23 ? -0.845 -3.211 2.093 1.00 1.00 23 CYS A C 20
ATOM 9958 O O . CYS A 1 23 ? -0.590 -3.780 3.154 1.00 1.00 23 CYS A O 20
ATOM 9965 N N . SER A 1 24 ? -0.796 -3.818 0.913 1.00 1.00 24 SER A N 20
ATOM 9966 C CA . SER A 1 24 ? -0.431 -5.223 0.785 1.00 1.00 24 SER A CA 20
ATOM 9967 C C . SER A 1 24 ? 0.575 -5.414 -0.345 1.00 1.00 24 SER A C 20
ATOM 9968 O O . SER A 1 24 ? 0.197 -5.622 -1.498 1.00 1.00 24 SER A O 20
ATOM 9976 N N . CYS A 1 25 ? 1.859 -5.335 -0.007 1.00 1.00 25 CYS A N 20
ATOM 9977 C CA . CYS A 1 25 ? 2.919 -5.494 -0.995 1.00 1.00 25 CYS A CA 20
ATOM 9978 C C . CYS A 1 25 ? 3.565 -6.872 -0.886 1.00 1.00 25 CYS A C 20
ATOM 9979 O O . CYS A 1 25 ? 3.432 -7.703 -1.784 1.00 1.00 25 CYS A O 20
ATOM 9986 N N . ARG A 1 26 ? 4.263 -7.108 0.220 1.00 1.00 26 ARG A N 20
ATOM 9987 C CA . ARG A 1 26 ? 4.928 -8.386 0.445 1.00 1.00 26 ARG A CA 20
ATOM 9988 C C . ARG A 1 26 ? 5.946 -8.670 -0.657 1.00 1.00 26 ARG A C 20
ATOM 9989 O O . ARG A 1 26 ? 6.296 -7.783 -1.435 1.00 1.00 26 ARG A O 20
ATOM 10010 N N . SER A 1 27 ? 6.417 -9.911 -0.716 1.00 1.00 27 SER A N 20
ATOM 10011 C CA . SER A 1 27 ? 7.395 -10.310 -1.723 1.00 1.00 27 SER A CA 20
ATOM 10012 C C . SER A 1 27 ? 6.815 -10.201 -3.132 1.00 1.00 27 SER A C 20
ATOM 10013 O O . SER A 1 27 ? 7.554 -10.182 -4.116 1.00 1.00 27 SER A O 20
ATOM 10021 N N . MET A 1 28 ? 5.491 -10.130 -3.222 1.00 1.00 28 MET A N 20
ATOM 10022 C CA . MET A 1 28 ? 4.818 -10.023 -4.511 1.00 1.00 28 MET A CA 20
ATOM 10023 C C . MET A 1 28 ? 5.154 -8.699 -5.193 1.00 1.00 28 MET A C 20
ATOM 10024 O O . MET A 1 28 ? 5.373 -7.686 -4.528 1.00 1.00 28 MET A O 20
ATOM 10038 N N . PRO A 1 29 ? 5.199 -8.689 -6.537 1.00 1.00 29 PRO A N 20
ATOM 10039 C CA . PRO A 1 29 ? 5.510 -7.481 -7.307 1.00 1.00 29 PRO A CA 20
ATOM 10040 C C . PRO A 1 29 ? 4.366 -6.474 -7.296 1.00 1.00 29 PRO A C 20
ATOM 10041 O O . PRO A 1 29 ? 4.584 -5.269 -7.427 1.00 1.00 29 PRO A O 20
ATOM 10052 N N . TYR A 1 30 ? 3.146 -6.975 -7.139 1.00 1.00 30 TYR A N 20
ATOM 10053 C CA . TYR A 1 30 ? 1.965 -6.119 -7.111 1.00 1.00 30 TYR A CA 20
ATOM 10054 C C . TYR A 1 30 ? 1.648 -5.677 -5.687 1.00 1.00 30 TYR A C 20
ATOM 10055 O O . TYR A 1 30 ? 1.470 -6.505 -4.794 1.00 1.00 30 TYR A O 20
ATOM 10073 N N . CYS A 1 31 ? 1.578 -4.365 -5.481 1.00 1.00 31 CYS A N 20
ATOM 10074 C CA . CYS A 1 31 ? 1.283 -3.813 -4.165 1.00 1.00 31 CYS A CA 20
ATOM 10075 C C . CYS A 1 31 ? 0.332 -2.627 -4.267 1.00 1.00 31 CYS A C 20
ATOM 10076 O O . CYS A 1 31 ? 0.365 -1.872 -5.239 1.00 1.00 31 CYS A O 20
ATOM 10083 N N . ARG A 1 32 ? -0.515 -2.468 -3.255 1.00 1.00 32 ARG A N 20
ATOM 10084 C CA . ARG A 1 32 ? -1.477 -1.372 -3.227 1.00 1.00 32 ARG A CA 20
ATOM 10085 C C . ARG A 1 32 ? -2.153 -1.278 -1.862 1.00 1.00 32 ARG A C 20
ATOM 10086 O O . ARG A 1 32 ? -2.020 -2.176 -1.030 1.00 1.00 32 ARG A O 20
ATOM 10107 N N . CYS A 1 33 ? -2.879 -0.187 -1.639 1.00 1.00 33 CYS A N 20
ATOM 10108 C CA . CYS A 1 33 ? -3.574 0.023 -0.384 1.00 1.00 33 CYS A CA 20
ATOM 10109 C C . CYS A 1 33 ? -4.687 -1.002 -0.202 1.00 1.00 33 CYS A C 20
ATOM 10110 O O . CYS A 1 33 ? -4.745 -2.006 -0.911 1.00 1.00 33 CYS A O 20
ATOM 10117 N N . ARG A 1 34 ? -5.567 -0.735 0.753 1.00 1.00 34 ARG A N 20
ATOM 10118 C CA . ARG A 1 34 ? -6.688 -1.622 1.046 1.00 1.00 34 ARG A CA 20
ATOM 10119 C C . ARG A 1 34 ? -7.499 -1.090 2.220 1.00 1.00 34 ARG A C 20
ATOM 10120 O O . ARG A 1 34 ? -7.238 -1.427 3.375 1.00 1.00 34 ARG A O 20
ATOM 10141 N N . ASN A 1 35 ? -8.483 -0.256 1.914 1.00 1.00 35 ASN A N 20
ATOM 10142 C CA . ASN A 1 35 ? -9.339 0.327 2.940 1.00 1.00 35 ASN A CA 20
ATOM 10143 C C . ASN A 1 35 ? -10.201 -0.744 3.591 1.00 1.00 35 ASN A C 20
ATOM 10144 O O . ASN A 1 35 ? -10.564 -1.731 2.950 1.00 1.00 35 ASN A O 20
ATOM 10155 N N . ASN A 1 36 ? -10.537 -0.547 4.857 1.00 1.00 36 ASN A N 20
ATOM 10156 C CA . ASN A 1 36 ? -11.368 -1.507 5.566 1.00 1.00 36 ASN A CA 20
ATOM 10157 C C . ASN A 1 36 ? -12.828 -1.352 5.164 1.00 1.00 36 ASN A C 20
ATOM 10158 O O . ASN A 1 36 ? -13.284 -0.257 4.838 1.00 1.00 36 ASN A O 20
ATOM 10169 N N . SER A 1 37 ? -13.551 -2.460 5.191 1.00 1.00 37 SER A N 20
ATOM 10170 C CA . SER A 1 37 ? -14.964 -2.465 4.832 1.00 1.00 37 SER A CA 20
ATOM 10171 C C . SER A 1 37 ? -15.811 -1.860 5.947 1.00 1.00 37 SER A C 20
ATOM 10172 O O . SER A 1 37 ? -15.370 -1.906 7.115 1.00 1.00 37 SER A O 20
#